Protein AF-0000000081055110 (afdb_homodimer)

Foldseek 3Di:
DFDFFDPFAWKAFLPPRDIGTPCVVLAQAWEKEWEDELPDPCVLVVLQVQLVLLPDVLQVRYAYEYEYEDDSVSQSVVCVVPVVPGNVRHGYIYGYNVSVVVCCVVVVDDDDGKMFTAHNHRTTDFIGPPVGDDPCPGPPGDDPPPPPPCPVVVVPVVVPPPVPDDCPVPDPPPPDDDPDDPDDDDDDDDDDDDDPDPPPDDDD/DFDFFDPFAWKAFLPPRDIGTPCVVLAQAWEKEWEDELPDPCVLVVLQVQLVLLPDVLQVRYAYEYEYEDDSVSQSVVCVVPVVPGNVRHGYIYGYNVSVVVCCVVVVDDDDGKMFTAHNHRTTDFIGPPVGDDPCPGPPGDDPPPPPPCPVVVVPPVVVPPVPPDDPPPDPPDPDDDPDDPDDDPDPPDPPPPPPPPPPPPDD

Organism: NCBI:txid2856

pLDDT: mean 73.41, std 31.85, range [17.36, 98.81]

InterPro domains:
  IPR000866 Alkyl hydroperoxide reductase subunit C/ Thiol specific antioxidant [PF00578] (14-125)
  IPR013766 Thioredoxin domain [PS51352] (1-157)
  IPR036249 Thioredoxin-like superfamily [SSF52833] (4-127)
  IPR050553 Thioredoxin family ResA/DsbE subfamily [PTHR42852] (22-138)

Sequence (408 aa):
MTIGSLPPFPLVCLKSADFSDTQEVVKGKNTIIDFWTTKCTRCPDALDKLDDMAQDPKYGNVQFVSICCDKLDGARDIIDRESEERWQNVNHYFMEQKHKEQAKKLLGFRQVPFYVVLDEHGDITQMGNHRAIDFDEVPGVVRPEPSVSSMEEEKENIFEQVLGFDEVDFDLDFANRCKLESNNSGFQTPTVQVERVFEIDDDFMTIGSLPPFPLVCLKSADFSDTQEVVKGKNTIIDFWTTKCTRCPDALDKLDDMAQDPKYGNVQFVSICCDKLDGARDIIDRESEERWQNVNHYFMEQKHKEQAKKLLGFRQVPFYVVLDEHGDITQMGNHRAIDFDEVPGVVRPEPSVSSMEEEKENIFEQVLGFDEVDFDLDFANRCKLESNNSGFQTPTVQVERVFEIDDDF

Solvent-accessible surface area (backbone atoms only — not comparable to full-atom values): 23706 Å² total; per-residue (Å²): 130,50,38,34,32,70,55,71,47,63,31,31,31,62,86,81,65,44,79,51,25,50,45,68,74,31,57,74,31,14,30,42,38,36,37,33,44,83,86,42,85,63,28,63,60,54,47,50,51,51,25,53,44,48,72,33,73,50,28,66,53,38,48,42,37,36,36,35,39,65,48,66,69,57,44,43,53,51,44,61,70,37,29,82,78,39,50,72,60,40,48,49,31,34,32,54,53,73,57,39,56,53,46,27,29,47,60,29,51,93,65,66,49,32,36,40,31,25,30,41,84,35,33,35,52,30,20,23,40,79,89,43,51,60,77,84,71,38,58,60,48,59,68,81,64,71,73,76,66,70,63,66,60,62,57,57,60,58,56,56,65,67,59,64,72,77,84,77,79,77,81,84,68,90,70,80,71,87,77,78,85,82,82,79,83,80,83,79,84,80,82,89,79,86,79,85,75,84,77,80,78,73,87,122,128,49,38,32,34,70,54,69,47,63,32,32,30,62,85,80,65,44,80,51,26,52,45,70,74,31,57,74,31,14,29,42,37,37,36,34,44,84,86,44,84,64,28,62,61,54,47,48,50,52,23,54,46,48,70,34,74,49,29,67,51,38,47,42,36,37,35,34,39,66,49,67,71,58,43,44,54,52,43,62,69,37,30,83,78,39,50,72,58,38,49,52,30,36,31,54,54,75,57,41,56,51,46,28,29,48,62,28,50,93,64,66,48,32,36,41,32,26,29,40,84,36,33,34,51,30,19,22,41,80,88,43,51,61,78,84,72,39,56,59,47,60,68,78,65,72,72,77,68,72,63,69,61,65,60,59,61,59,58,62,64,65,59,66,69,75,84,74,78,78,82,83,69,90,72,78,70,89,79,78,82,82,81,78,81,77,82,77,79,80,80,77,78,79,75,80,72,80,75,79,80,75,82,125

Nearest PDB structures (foldseek):
  2lrn-assembly1_A  TM=8.307E-01  e=8.559E-08  Bacteroides sp. 4_3_47FAA
  4txo-assembly2_A  TM=8.052E-01  e=7.029E-08  Bradyrhizobium diazoefficiens USDA 110
  2l5o-assembly1_A  TM=6.519E-01  e=6.583E-08  Neisseria meningitidis serogroup B
  2jzs-assembly1_A  TM=7.077E-01  e=4.416E-07  unclassified
  5xbr-assembly1_A  TM=6.729E-01  e=5.348E-06  Pyrococcus horikoshii OT3

Secondary structure (DSSP, 8-state):
---BB----EEEETTT--EEEHHHHHTTSEEEEEEE-TT-SSHHHHHHHHHHHHHSGGGTTEEEEEEE-S-HHHHHHHHHHHHTTS-TTSEEEE--HHHHHHHHHHHT-SSSSEEEEE-TTSBEEEEESTTT--GGGSTT----------TTSHHHHHHHHH-------------S----------------------------/---BB----EEEETTT--EEEHHHHHTTSEEEEEEE-TT-SSHHHHHHHHHHHHHSGGGTTEEEEEEE-S-HHHHHHHHHHHHTTS-TTSEEEE--HHHHHHHHHHHT-SSSSEEEEE-TTSBEEEEESTTT--GGGSTT----------GGGTTTSSHHHHTT----------------------------------------

Radius of gyration: 35.69 Å; Cα contacts (8 Å, |Δi|>4): 650; chains: 2; bounding box: 139×63×77 Å

Structure (mmCIF, N/CA/C/O backbone):
data_AF-0000000081055110-model_v1
#
loop_
_entity.id
_entity.type
_entity.pdbx_description
1 polymer 'Thioredoxin domain-containing protein'
#
loop_
_atom_site.group_PDB
_atom_site.id
_atom_site.type_symbol
_atom_site.label_atom_id
_atom_site.label_alt_id
_atom_site.label_comp_id
_atom_site.label_asym_id
_atom_site.label_entity_id
_atom_site.label_seq_id
_atom_site.pdbx_PDB_ins_code
_atom_site.Cartn_x
_atom_site.Cartn_y
_atom_site.Cartn_z
_atom_site.occupancy
_atom_site.B_iso_or_equiv
_atom_site.auth_seq_id
_atom_site.auth_comp_id
_atom_site.auth_asym_id
_atom_site.auth_atom_id
_atom_site.pdbx_PDB_model_num
ATOM 1 N N . MET A 1 1 ? -10.414 -3.645 8.875 1 83.19 1 MET A N 1
ATOM 2 C CA . MET A 1 1 ? -9.352 -4.516 8.375 1 83.19 1 MET A CA 1
ATOM 3 C C . MET A 1 1 ? -8.156 -3.693 7.91 1 83.19 1 MET A C 1
ATOM 5 O O . MET A 1 1 ? -8.32 -2.691 7.211 1 83.19 1 MET A O 1
ATOM 9 N N . THR A 1 2 ? -6.883 -4.012 8.477 1 93.19 2 THR A N 1
ATOM 10 C CA . THR A 1 2 ? -5.664 -3.252 8.234 1 93.19 2 THR A CA 1
ATOM 11 C C . THR A 1 2 ? -4.535 -4.172 7.773 1 93.19 2 THR A C 1
ATOM 13 O O . THR A 1 2 ? -4.637 -5.395 7.887 1 93.19 2 THR A O 1
ATOM 16 N N . ILE A 1 3 ? -3.51 -3.604 7.16 1 94.38 3 ILE A N 1
ATOM 17 C CA . ILE A 1 3 ? -2.369 -4.402 6.73 1 94.38 3 ILE A CA 1
ATOM 18 C C . ILE A 1 3 ? -1.215 -4.227 7.719 1 94.38 3 ILE A C 1
ATOM 20 O O . ILE A 1 3 ? -0.227 -4.965 7.664 1 94.38 3 ILE A O 1
ATOM 24 N N . GLY A 1 4 ? -1.163 -3.391 8.523 1 95.69 4 GLY A N 1
ATOM 25 C CA . GLY A 1 4 ? -0.101 -3.117 9.477 1 95.69 4 GLY A CA 1
ATOM 26 C C . GLY A 1 4 ? 0.236 -1.644 9.586 1 95.69 4 GLY A C 1
ATOM 27 O O . GLY A 1 4 ? -0.628 -0.787 9.391 1 95.69 4 GLY A O 1
ATOM 28 N N . SER A 1 5 ? 1.442 -1.417 10.016 1 96.94 5 SER A N 1
ATOM 29 C CA . SER A 1 5 ? 1.85 -0.046 10.305 1 96.94 5 SER A CA 1
ATOM 30 C C . SER A 1 5 ? 3.051 0.363 9.461 1 96.94 5 SER A C 1
ATOM 32 O O . SER A 1 5 ? 3.742 -0.491 8.898 1 96.94 5 SER A O 1
ATOM 34 N N . LEU A 1 6 ? 3.221 1.642 9.305 1 96.88 6 LEU A N 1
ATOM 35 C CA . LEU A 1 6 ? 4.418 2.148 8.641 1 96.88 6 LEU A CA 1
ATOM 36 C C . LEU A 1 6 ? 5.656 1.903 9.5 1 96.88 6 LEU A C 1
ATOM 38 O O . LEU A 1 6 ? 5.605 2.033 10.719 1 96.88 6 LEU A O 1
ATOM 42 N N . PRO A 1 7 ? 6.809 1.612 8.875 1 97.31 7 PRO A N 1
ATOM 43 C CA . PRO A 1 7 ? 8.062 1.67 9.625 1 97.31 7 PRO A CA 1
ATOM 44 C C . PRO A 1 7 ? 8.375 3.068 10.156 1 97.31 7 PRO A C 1
ATOM 46 O O . PRO A 1 7 ? 7.797 4.051 9.688 1 97.31 7 PRO A O 1
ATOM 49 N N . PRO A 1 8 ? 9.25 3.088 11.148 1 98.06 8 PRO A N 1
ATOM 50 C CA . PRO A 1 8 ? 9.625 4.406 11.672 1 98.06 8 PRO A CA 1
ATOM 51 C C . PRO A 1 8 ? 10.578 5.156 10.742 1 98.06 8 PRO A C 1
ATOM 53 O O . PRO A 1 8 ? 11.758 5.312 11.055 1 98.06 8 PRO A O 1
ATOM 56 N N . PHE A 1 9 ? 10.133 5.645 9.656 1 98.06 9 PHE A N 1
ATOM 57 C CA . PHE A 1 9 ? 10.93 6.469 8.75 1 98.06 9 PHE A CA 1
ATOM 58 C C . PHE A 1 9 ? 11.32 7.781 9.414 1 98.06 9 PHE A C 1
ATOM 60 O O . PHE A 1 9 ? 10.469 8.5 9.938 1 98.06 9 PHE A O 1
ATOM 67 N N . PRO A 1 10 ? 12.586 8.164 9.359 1 97.88 10 PRO A N 1
ATOM 68 C CA . PRO A 1 10 ? 13.023 9.43 9.961 1 97.88 10 PRO A CA 1
ATOM 69 C C . PRO A 1 10 ? 12.406 10.648 9.281 1 97.88 10 PRO A C 1
ATOM 71 O O . PRO A 1 10 ? 12.25 10.664 8.055 1 97.88 10 PRO A O 1
ATOM 74 N N . LEU A 1 11 ? 12.102 11.648 10.125 1 97.94 11 LEU A N 1
ATOM 75 C CA . LEU A 1 11 ? 11.492 12.891 9.664 1 97.94 11 LEU A CA 1
ATOM 76 C C . LEU A 1 11 ? 12.133 14.094 10.344 1 97.94 11 LEU A C 1
ATOM 78 O O . LEU A 1 11 ? 12.68 13.969 11.445 1 97.94 11 LEU A O 1
ATOM 82 N N . VAL A 1 12 ? 12.062 15.219 9.664 1 95.81 12 VAL A N 1
ATOM 83 C CA . VAL A 1 12 ? 12.398 16.516 10.258 1 95.81 12 VAL A CA 1
ATOM 84 C C . VAL A 1 12 ? 11.18 17.438 10.195 1 95.81 12 VAL A C 1
ATOM 86 O O . VAL A 1 12 ? 10.602 17.641 9.133 1 95.81 12 VAL A O 1
ATOM 89 N N . CYS A 1 13 ? 10.797 17.922 11.336 1 95 13 CYS A N 1
ATOM 90 C CA . CYS A 1 13 ? 9.703 18.891 11.359 1 95 13 CYS A CA 1
ATOM 91 C C . CYS A 1 13 ? 10.117 20.203 10.703 1 95 13 CYS A C 1
ATOM 93 O O . CYS A 1 13 ? 11.156 20.766 11.039 1 95 13 CYS A O 1
ATOM 95 N N . LEU A 1 14 ? 9.32 20.672 9.859 1 91.81 14 LEU A N 1
ATOM 96 C CA . LEU A 1 14 ? 9.719 21.859 9.094 1 91.81 14 LEU A CA 1
ATOM 97 C C . LEU A 1 14 ? 9.5 23.125 9.898 1 91.81 14 LEU A C 1
ATOM 99 O O . LEU A 1 14 ? 10.148 24.156 9.648 1 91.81 14 LEU A O 1
ATOM 103 N N . LYS A 1 15 ? 8.672 23.156 10.852 1 87.31 15 LYS A N 1
ATOM 104 C CA . LYS A 1 15 ? 8.414 24.328 11.68 1 87.31 15 LYS A CA 1
ATOM 105 C C . LYS A 1 15 ? 9.445 24.453 12.797 1 87.31 15 LYS A C 1
ATOM 107 O O . LYS A 1 15 ? 10.062 25.5 12.969 1 87.31 15 LYS A O 1
ATOM 112 N N . SER A 1 16 ? 9.695 23.328 13.523 1 89.12 16 SER A N 1
ATOM 113 C CA . SER A 1 16 ? 10.539 23.375 14.711 1 89.12 16 SER A CA 1
ATOM 114 C C . SER A 1 16 ? 11.945 22.859 14.406 1 89.12 16 SER A C 1
ATOM 116 O O . SER A 1 16 ? 12.867 23.047 15.211 1 89.12 16 SER A O 1
ATOM 118 N N . ALA A 1 17 ? 12.148 22.109 13.352 1 89.19 17 ALA A N 1
ATOM 119 C CA . ALA A 1 17 ? 13.422 21.531 12.953 1 89.19 17 ALA A CA 1
ATOM 120 C C . ALA A 1 17 ? 13.797 20.359 13.852 1 89.19 17 ALA A C 1
ATOM 122 O O . ALA A 1 17 ? 14.945 19.906 13.852 1 89.19 17 ALA A O 1
ATOM 123 N N . ASP A 1 18 ? 12.836 19.859 14.594 1 93.81 18 ASP A N 1
ATOM 124 C CA . ASP A 1 18 ? 13.07 18.703 15.453 1 93.81 18 ASP A CA 1
ATOM 125 C C . ASP A 1 18 ? 13.055 17.406 14.648 1 93.81 18 ASP A C 1
ATOM 127 O O . ASP A 1 18 ? 12.305 17.281 13.68 1 93.81 18 ASP A O 1
ATOM 131 N N . PHE A 1 19 ? 13.844 16.484 15.156 1 95.81 19 PHE A N 1
ATOM 132 C CA . PHE A 1 19 ? 13.852 15.164 14.562 1 95.81 19 PHE A CA 1
ATOM 133 C C . PHE A 1 19 ? 12.711 14.312 15.125 1 95.81 19 PHE A C 1
ATOM 135 O O . PHE A 1 19 ? 12.43 14.359 16.328 1 95.81 19 PHE A O 1
ATOM 142 N N . SER A 1 20 ? 12.109 13.531 14.273 1 97.56 20 SER A N 1
ATOM 143 C CA . SER A 1 20 ? 11.055 12.586 14.602 1 97.56 20 SER A CA 1
ATOM 144 C C . SER A 1 20 ? 11.008 11.438 13.602 1 97.56 20 SER A C 1
ATOM 146 O O . SER A 1 20 ? 11.969 11.203 12.867 1 97.56 20 SER A O 1
ATOM 148 N N . ASP A 1 21 ? 9.961 10.57 13.648 1 98.25 21 ASP A N 1
ATOM 149 C CA . ASP A 1 21 ? 9.727 9.539 12.648 1 98.25 21 ASP A CA 1
ATOM 150 C C . ASP A 1 21 ? 8.234 9.297 12.445 1 98.25 21 ASP A C 1
ATOM 152 O O . ASP A 1 21 ? 7.406 9.852 13.172 1 98.25 21 ASP A O 1
ATOM 156 N N . THR A 1 22 ? 7.883 8.523 11.484 1 98.38 22 THR A N 1
ATOM 157 C CA . THR A 1 22 ? 6.496 8.305 11.086 1 98.38 22 THR A CA 1
ATOM 158 C C . THR A 1 22 ? 5.699 7.676 12.227 1 98.38 22 THR A C 1
ATOM 160 O O . THR A 1 22 ? 4.52 7.973 12.398 1 98.38 22 THR A O 1
ATOM 163 N N . GLN A 1 23 ? 6.262 6.836 13 1 97.94 23 GLN A N 1
ATOM 164 C CA . GLN A 1 23 ? 5.523 6.176 14.07 1 97.94 23 GLN A CA 1
ATOM 165 C C . GLN A 1 23 ? 5.258 7.133 15.227 1 97.94 23 GLN A C 1
ATOM 167 O O . GLN A 1 23 ? 4.172 7.129 15.812 1 97.94 23 GLN A O 1
ATOM 172 N N . GLU A 1 24 ? 6.258 7.93 15.539 1 97.81 24 GLU A N 1
ATOM 173 C CA . GLU A 1 24 ? 6.09 8.922 16.594 1 97.81 24 GLU A CA 1
ATOM 174 C C . GLU A 1 24 ? 5.027 9.953 16.219 1 97.81 24 GLU A C 1
ATOM 176 O O . GLU A 1 24 ? 4.199 10.336 17.047 1 97.81 24 GLU A O 1
ATOM 181 N N . VAL A 1 25 ? 5.027 10.367 15 1 98.06 25 VAL A N 1
ATOM 182 C CA . VAL A 1 25 ? 4.16 11.438 14.516 1 98.06 25 VAL A CA 1
ATOM 183 C C . VAL A 1 25 ? 2.703 10.984 14.555 1 98.06 25 VAL A C 1
ATOM 185 O O . VAL A 1 25 ? 1.805 11.773 14.859 1 98.06 25 VAL A O 1
ATOM 188 N N . VAL A 1 26 ? 2.426 9.672 14.328 1 97.88 26 VAL A N 1
ATOM 189 C CA . VAL A 1 26 ? 1.045 9.234 14.133 1 97.88 26 VAL A CA 1
ATOM 190 C C . VAL A 1 26 ? 0.528 8.586 15.414 1 97.88 26 VAL A C 1
ATOM 192 O O . VAL A 1 26 ? -0.643 8.203 15.5 1 97.88 26 VAL A O 1
ATOM 195 N N . LYS A 1 27 ? 1.317 8.422 16.422 1 96.5 27 LYS A N 1
ATOM 196 C CA . LYS A 1 27 ? 0.98 7.68 17.625 1 96.5 27 LYS A CA 1
ATOM 197 C C . LYS A 1 27 ? -0.234 8.289 18.328 1 96.5 27 LYS A C 1
ATOM 199 O O . LYS A 1 27 ? -0.246 9.484 18.625 1 96.5 27 LYS A O 1
ATOM 204 N N . GLY A 1 28 ? -1.291 7.426 18.531 1 97.5 28 GLY A N 1
ATOM 205 C CA . GLY A 1 28 ? -2.445 7.812 19.312 1 97.5 28 GLY A CA 1
ATOM 206 C C . GLY A 1 28 ? -3.42 8.695 18.562 1 97.5 28 GLY A C 1
ATOM 207 O O . GLY A 1 28 ? -4.363 9.234 19.156 1 97.5 28 GLY A O 1
ATOM 208 N N . LYS A 1 29 ? -3.209 8.906 17.297 1 97.81 29 LYS A N 1
ATOM 209 C CA . LYS A 1 29 ? -4.035 9.844 16.547 1 97.81 29 LYS A CA 1
ATOM 210 C C . LYS A 1 29 ? -4.48 9.242 15.219 1 97.81 29 LYS A C 1
ATOM 212 O O . LYS A 1 29 ? -3.691 8.586 14.531 1 97.81 29 LYS A O 1
ATOM 217 N N . ASN A 1 30 ? -5.77 9.422 14.898 1 98.56 30 ASN A N 1
ATOM 218 C CA . ASN A 1 30 ? -6.152 9.227 13.508 1 98.56 30 ASN A CA 1
ATOM 219 C C . ASN A 1 30 ? -5.445 10.219 12.586 1 98.56 30 ASN A C 1
ATOM 221 O O . ASN A 1 30 ? -5.398 11.422 12.883 1 98.56 30 ASN A O 1
ATOM 225 N N . THR A 1 31 ? -4.891 9.688 11.531 1 98.81 31 THR A N 1
ATOM 226 C CA . THR A 1 31 ? -4.008 10.562 10.766 1 98.81 31 THR A CA 1
ATOM 227 C C . THR A 1 31 ? -4.191 10.352 9.266 1 98.81 31 THR A C 1
ATOM 229 O O . THR A 1 31 ? -4.344 9.211 8.812 1 98.81 31 THR A O 1
ATOM 232 N N . ILE A 1 32 ? -4.25 11.359 8.469 1 98.81 32 ILE A N 1
ATOM 233 C CA . ILE A 1 32 ? -4.043 11.328 7.027 1 98.81 32 ILE A CA 1
ATOM 234 C C . ILE A 1 32 ? -2.674 11.914 6.691 1 98.81 32 ILE A C 1
ATOM 236 O O . ILE A 1 32 ? -2.381 13.062 7.043 1 98.81 32 ILE A O 1
ATOM 240 N N . ILE A 1 33 ? -1.824 11.117 6.074 1 98.81 33 ILE A N 1
ATOM 241 C CA . ILE A 1 33 ? -0.527 11.57 5.582 1 98.81 33 ILE A CA 1
ATOM 242 C C . ILE A 1 33 ? -0.608 11.844 4.082 1 98.81 33 ILE A C 1
ATOM 244 O O . ILE A 1 33 ? -1.19 11.055 3.334 1 98.81 33 ILE A O 1
ATOM 248 N N . ASP A 1 34 ? -0.079 12.938 3.639 1 98.56 34 ASP A N 1
ATOM 249 C CA . ASP A 1 34 ? 0.122 13.273 2.23 1 98.56 34 ASP A CA 1
ATOM 250 C C . ASP A 1 34 ? 1.609 13.367 1.896 1 98.56 34 ASP A C 1
ATOM 252 O O . ASP A 1 34 ? 2.318 14.219 2.43 1 98.56 34 ASP A O 1
ATOM 256 N N . PHE A 1 35 ? 2.084 12.492 1.071 1 98.38 35 PHE A N 1
ATOM 257 C CA . PHE A 1 35 ? 3.43 12.602 0.518 1 98.38 35 PHE A CA 1
ATOM 258 C C . PHE A 1 35 ? 3.441 13.508 -0.703 1 98.38 35 PHE A C 1
ATOM 260 O O . PHE A 1 35 ? 2.631 13.344 -1.616 1 98.38 35 PHE A O 1
ATOM 267 N N . TRP A 1 36 ? 4.492 14.461 -0.771 1 96.5 36 TRP A N 1
ATOM 268 C CA . TRP A 1 36 ? 4.527 15.422 -1.87 1 96.5 36 TRP A CA 1
ATOM 269 C C . TRP A 1 36 ? 5.953 15.875 -2.15 1 96.5 36 TRP A C 1
ATOM 271 O O . TRP A 1 36 ? 6.883 15.516 -1.425 1 96.5 36 TRP A O 1
ATOM 281 N N . THR A 1 37 ? 6.129 16.562 -3.309 1 95.31 37 THR A N 1
ATOM 282 C CA . THR A 1 37 ? 7.426 17.109 -3.693 1 95.31 37 THR A CA 1
ATOM 283 C C . THR A 1 37 ? 7.285 18.547 -4.172 1 95.31 37 THR A C 1
ATOM 285 O O . THR A 1 37 ? 6.188 19 -4.5 1 95.31 37 THR A O 1
ATOM 288 N N . THR A 1 38 ? 8.383 19.25 -4.211 1 92.06 38 THR A N 1
ATOM 289 C CA . THR A 1 38 ? 8.359 20.656 -4.57 1 92.06 38 THR A CA 1
ATOM 290 C C . THR A 1 38 ? 8.109 20.828 -6.066 1 92.06 38 THR A C 1
ATOM 292 O O . THR A 1 38 ? 7.695 21.906 -6.508 1 92.06 38 THR A O 1
ATOM 295 N N . LYS A 1 39 ? 8.336 19.812 -6.836 1 91.5 39 LYS A N 1
ATOM 296 C CA . LYS A 1 39 ? 8.195 19.906 -8.289 1 91.5 39 LYS A CA 1
ATOM 297 C C . LYS A 1 39 ? 6.82 19.438 -8.742 1 91.5 39 LYS A C 1
ATOM 299 O O . LYS A 1 39 ? 6.52 19.438 -9.938 1 91.5 39 LYS A O 1
ATOM 304 N N . CYS A 1 40 ? 6.023 19.094 -7.793 1 93.94 40 CYS A N 1
ATOM 305 C CA . CYS A 1 40 ? 4.719 18.547 -8.141 1 93.94 40 CYS A CA 1
ATOM 306 C C . CYS A 1 40 ? 3.699 19.656 -8.359 1 93.94 40 CYS A C 1
ATOM 308 O O . CYS A 1 40 ? 3.406 20.422 -7.438 1 93.94 40 CYS A O 1
ATOM 310 N N . THR A 1 41 ? 2.969 19.703 -9.477 1 94.06 41 THR A N 1
ATOM 311 C CA . THR A 1 41 ? 2.055 20.766 -9.852 1 94.06 41 THR A CA 1
ATOM 312 C C . THR A 1 41 ? 0.692 20.578 -9.188 1 94.06 41 THR A C 1
ATOM 314 O O . THR A 1 41 ? -0.057 21.531 -9 1 94.06 41 THR A O 1
ATOM 317 N N . ARG A 1 42 ? 0.325 19.328 -8.891 1 95.56 42 ARG A N 1
ATOM 318 C CA . ARG A 1 42 ? -0.98 19.031 -8.305 1 95.56 42 ARG A CA 1
ATOM 319 C C . ARG A 1 42 ? -0.91 19.031 -6.785 1 95.56 42 ARG A C 1
ATOM 321 O O . ARG A 1 42 ? -1.939 18.984 -6.109 1 95.56 42 ARG A O 1
ATOM 328 N N . CYS A 1 43 ? 0.234 19.094 -6.211 1 96.12 43 CYS A N 1
ATOM 329 C CA . CYS A 1 43 ? 0.435 18.875 -4.781 1 96.12 43 CYS A CA 1
ATOM 330 C C . CYS A 1 43 ? -0.097 20.062 -3.979 1 96.12 43 CYS A C 1
ATOM 332 O O . CYS A 1 43 ? -0.684 19.875 -2.91 1 96.12 43 CYS A O 1
ATOM 334 N N . PRO A 1 44 ? 0.038 21.281 -4.441 1 94.44 44 PRO A N 1
ATOM 335 C CA . PRO A 1 44 ? -0.539 22.406 -3.684 1 94.44 44 PRO A CA 1
ATOM 336 C C . PRO A 1 44 ? -2.049 22.266 -3.498 1 94.44 44 PRO A C 1
ATOM 338 O O . PRO A 1 44 ? -2.57 22.562 -2.418 1 94.44 44 PRO A O 1
ATOM 341 N N . ASP A 1 45 ? -2.762 21.812 -4.531 1 96.06 45 ASP A N 1
ATOM 342 C CA . ASP A 1 45 ? -4.199 21.594 -4.406 1 96.06 45 ASP A CA 1
ATOM 343 C C . ASP A 1 45 ? -4.496 20.516 -3.369 1 96.06 45 ASP A C 1
ATOM 345 O O . ASP A 1 45 ? -5.48 20.594 -2.637 1 96.06 45 ASP A O 1
ATOM 349 N N . ALA A 1 46 ? -3.736 19.469 -3.348 1 97.38 46 ALA A N 1
ATOM 350 C CA . ALA A 1 46 ? -3.891 18.422 -2.346 1 97.38 46 ALA A CA 1
ATOM 351 C C . ALA A 1 46 ? -3.699 18.969 -0.937 1 97.38 46 ALA A C 1
ATOM 353 O O . ALA A 1 46 ? -4.465 18.641 -0.026 1 97.38 46 ALA A O 1
ATOM 354 N N . LEU A 1 47 ? -2.688 19.797 -0.747 1 96.62 47 LEU A N 1
ATOM 355 C CA . LEU A 1 47 ? -2.441 20.406 0.554 1 96.62 47 LEU A CA 1
ATOM 356 C C . LEU A 1 47 ? -3.578 21.344 0.938 1 96.62 47 LEU A C 1
ATOM 358 O O . LEU A 1 47 ? -3.959 21.422 2.107 1 96.62 47 LEU A O 1
ATOM 362 N N . ASP A 1 48 ? -4.145 22.109 -0.016 1 96.69 48 ASP A N 1
ATOM 363 C CA . ASP A 1 48 ? -5.32 22.922 0.236 1 96.69 48 ASP A CA 1
ATOM 364 C C . ASP A 1 48 ? -6.477 22.078 0.771 1 96.69 48 ASP A C 1
ATOM 366 O O . ASP A 1 48 ? -7.141 22.469 1.734 1 96.69 48 ASP A O 1
ATOM 370 N N . LYS A 1 49 ? -6.691 21 0.147 1 97.44 49 LYS A N 1
ATOM 371 C CA . LYS A 1 49 ? -7.77 20.109 0.561 1 97.44 49 LYS A CA 1
ATOM 372 C C . LYS A 1 49 ? -7.57 19.625 1.996 1 97.44 49 LYS A C 1
ATOM 374 O O . LYS A 1 49 ? -8.508 19.625 2.791 1 97.44 49 LYS A O 1
ATOM 379 N N . LEU A 1 50 ? -6.387 19.219 2.338 1 97.81 50 LEU A N 1
ATOM 380 C CA . LEU A 1 50 ? -6.102 18.781 3.701 1 97.81 50 LEU A CA 1
ATOM 381 C C . LEU A 1 50 ? -6.359 19.906 4.695 1 97.81 50 LEU A C 1
ATOM 383 O O . LEU A 1 50 ? -6.926 19.672 5.766 1 97.81 50 LEU A O 1
ATOM 387 N N . ASP A 1 51 ? -5.887 21.062 4.344 1 97.12 51 ASP A N 1
ATOM 388 C CA . ASP A 1 51 ? -6.074 22.203 5.234 1 97.12 51 ASP A CA 1
ATOM 389 C C . ASP A 1 51 ? -7.559 22.5 5.445 1 97.12 51 ASP A C 1
ATOM 391 O O . ASP A 1 51 ? -7.988 22.781 6.562 1 97.12 51 ASP A O 1
ATOM 395 N N . ASP A 1 52 ? -8.312 22.469 4.336 1 97 52 ASP A N 1
ATOM 396 C CA . ASP A 1 52 ? -9.758 22.656 4.418 1 97 52 ASP A CA 1
ATOM 397 C C . ASP A 1 52 ? -10.406 21.609 5.324 1 97 52 ASP A C 1
ATOM 399 O O . ASP A 1 52 ? -11.234 21.938 6.172 1 97 52 ASP A O 1
ATOM 403 N N . MET A 1 53 ? -10.047 20.375 5.18 1 97.56 53 MET A N 1
ATOM 404 C CA . MET A 1 53 ? -10.586 19.297 5.996 1 97.56 53 MET A CA 1
ATOM 405 C C . MET A 1 53 ? -10.227 19.484 7.465 1 97.56 53 MET A C 1
ATOM 407 O O . MET A 1 53 ? -11.039 19.219 8.352 1 97.56 53 MET A O 1
ATOM 411 N N . ALA A 1 54 ? -9.117 19.969 7.719 1 97.19 54 ALA A N 1
ATOM 412 C CA . ALA A 1 54 ? -8.648 20.172 9.086 1 97.19 54 ALA A CA 1
ATOM 413 C C . ALA A 1 54 ? -9.523 21.203 9.812 1 97.19 54 ALA A C 1
ATOM 415 O O . ALA A 1 54 ? -9.602 21.188 11.047 1 97.19 54 ALA A O 1
ATOM 416 N N . GLN A 1 55 ? -10.125 22.031 9.086 1 96.25 55 GLN A N 1
ATOM 417 C CA . GLN A 1 55 ? -10.945 23.094 9.664 1 96.25 55 GLN A CA 1
ATOM 418 C C . GLN A 1 55 ? -12.406 22.641 9.781 1 96.25 55 GLN A C 1
ATOM 420 O O . GLN A 1 55 ? -13.227 23.344 10.375 1 96.25 55 GLN A O 1
ATOM 425 N N . ASP A 1 56 ? -12.734 21.594 9.156 1 96.44 56 ASP A N 1
ATOM 426 C CA . ASP A 1 56 ? -14.086 21.047 9.219 1 96.44 56 ASP A CA 1
ATOM 427 C C . ASP A 1 56 ? -14.289 20.219 10.484 1 96.44 56 ASP A C 1
ATOM 429 O O . ASP A 1 56 ? -13.555 19.266 10.742 1 96.44 56 ASP A O 1
ATOM 433 N N . PRO A 1 57 ? -15.305 20.5 11.289 1 95.75 57 PRO A N 1
ATOM 434 C CA . PRO A 1 57 ? -15.555 19.766 12.531 1 95.75 57 PRO A CA 1
ATOM 435 C C . PRO A 1 57 ? -15.742 18.266 12.305 1 95.75 57 PRO A C 1
ATOM 437 O O . PRO A 1 57 ? -15.5 17.469 13.211 1 95.75 57 PRO A O 1
ATOM 440 N N . LYS A 1 58 ? -16.156 17.953 11.125 1 95.62 58 LYS A N 1
ATOM 441 C CA . LYS A 1 58 ? -16.328 16.547 10.75 1 95.62 58 LYS A CA 1
ATOM 442 C C . LYS A 1 58 ? -15.039 15.758 10.969 1 95.62 58 LYS A C 1
ATOM 444 O O . LYS A 1 58 ? -15.078 14.578 11.305 1 95.62 58 LYS A O 1
ATOM 449 N N . TYR A 1 59 ? -13.93 16.453 10.898 1 97.5 59 TYR A N 1
ATOM 450 C CA . TYR A 1 59 ? -12.617 15.805 10.984 1 97.5 59 TYR A CA 1
ATOM 451 C C . TYR A 1 59 ? -11.883 16.25 12.242 1 97.5 59 TYR A C 1
ATOM 453 O O . TYR A 1 59 ? -10.648 16.25 12.281 1 97.5 59 TYR A O 1
ATOM 461 N N . GLY A 1 60 ? -12.586 16.625 13.273 1 96.12 60 GLY A N 1
ATOM 462 C CA . GLY A 1 60 ? -11.992 17.188 14.484 1 96.12 60 GLY A CA 1
ATOM 463 C C . GLY A 1 60 ? -11.086 16.203 15.211 1 96.12 60 GLY A C 1
ATOM 464 O O . GLY A 1 60 ? -10.227 16.609 15.992 1 96.12 60 GLY A O 1
ATOM 465 N N . ASN A 1 61 ? -11.25 14.922 14.984 1 96.94 61 ASN A N 1
ATOM 466 C CA . ASN A 1 61 ? -10.438 13.898 15.641 1 96.94 61 ASN A CA 1
ATOM 467 C C . ASN A 1 61 ? -9.398 13.312 14.695 1 96.94 61 ASN A C 1
ATOM 469 O O . ASN A 1 61 ? -8.922 12.195 14.898 1 96.94 61 ASN A O 1
ATOM 473 N N . VAL A 1 62 ? -9.094 14.047 13.648 1 98.38 62 VAL A N 1
ATOM 474 C CA . VAL A 1 62 ? -8.125 13.602 12.648 1 98.38 62 VAL A CA 1
ATOM 475 C C . VAL A 1 62 ? -6.988 14.617 12.547 1 98.38 62 VAL A C 1
ATOM 477 O O . VAL A 1 62 ? -7.227 15.82 12.461 1 98.38 62 VAL A O 1
ATOM 480 N N . GLN A 1 63 ? -5.781 14.164 12.648 1 98.19 63 GLN A N 1
ATOM 481 C CA . GLN A 1 63 ? -4.648 15.031 12.344 1 98.19 63 GLN A CA 1
ATOM 482 C C . GLN A 1 63 ? -4.238 14.898 10.875 1 98.19 63 GLN A C 1
ATOM 484 O O . GLN A 1 63 ? -4.375 13.828 10.281 1 98.19 63 GLN A O 1
ATOM 489 N N . PHE A 1 64 ? -3.734 15.945 10.328 1 98.62 64 PHE A N 1
ATOM 490 C CA . PHE A 1 64 ? -3.277 16.016 8.945 1 98.62 64 PHE A CA 1
ATOM 491 C C . PHE A 1 64 ? -1.774 16.281 8.891 1 98.62 64 PHE A C 1
ATOM 493 O O . PHE A 1 64 ? -1.275 17.219 9.492 1 98.62 64 PHE A O 1
ATOM 500 N N . VAL A 1 65 ? -1.063 15.398 8.188 1 98.62 65 VAL A N 1
ATOM 501 C CA . VAL A 1 65 ? 0.393 15.438 8.109 1 98.62 65 VAL A CA 1
ATOM 502 C C . VAL A 1 65 ? 0.833 15.516 6.652 1 98.62 65 VAL A C 1
ATOM 504 O O . VAL A 1 65 ? 0.322 14.781 5.801 1 98.62 65 VAL A O 1
ATOM 507 N N . SER A 1 66 ? 1.67 16.422 6.328 1 97.56 66 SER A N 1
ATOM 508 C CA . SER A 1 66 ? 2.301 16.531 5.02 1 97.56 66 SER A CA 1
ATOM 509 C C . SER A 1 66 ? 3.783 16.188 5.086 1 97.56 66 SER A C 1
ATOM 511 O O . SER A 1 66 ? 4.488 16.609 6 1 97.56 66 SER A O 1
ATOM 513 N N . ILE A 1 67 ? 4.254 15.32 4.215 1 97.81 67 ILE A N 1
ATOM 514 C CA . ILE A 1 67 ? 5.652 14.914 4.164 1 97.81 67 ILE A CA 1
ATOM 515 C C . ILE A 1 67 ? 6.234 15.25 2.791 1 97.81 67 ILE A C 1
ATOM 517 O O . ILE A 1 67 ? 5.887 14.617 1.792 1 97.81 67 ILE A O 1
ATOM 521 N N . CYS A 1 68 ? 7.145 16.25 2.709 1 96.81 68 CYS A N 1
ATOM 522 C CA . CYS A 1 68 ? 7.879 16.562 1.492 1 96.81 68 CYS A CA 1
ATOM 523 C C . CYS A 1 68 ? 9.07 15.633 1.307 1 96.81 68 CYS A C 1
ATOM 525 O O . CYS A 1 68 ? 9.867 15.445 2.227 1 96.81 68 CYS A O 1
ATOM 527 N N . CYS A 1 69 ? 9.25 15.031 0.129 1 95.31 69 CYS A N 1
ATOM 528 C CA . CYS A 1 69 ? 10.227 13.953 -0.039 1 95.31 69 CYS A CA 1
ATOM 529 C C . CYS A 1 69 ? 11.266 14.32 -1.095 1 95.31 69 CYS A C 1
ATOM 531 O O . CYS A 1 69 ? 11.82 13.445 -1.756 1 95.31 69 CYS A O 1
ATOM 533 N N . ASP A 1 70 ? 11.641 15.461 -1.475 1 86.31 70 ASP A N 1
ATOM 534 C CA . ASP A 1 70 ? 12.664 15.719 -2.48 1 86.31 70 ASP A CA 1
ATOM 535 C C . ASP A 1 70 ? 13.75 16.641 -1.937 1 86.31 70 ASP A C 1
ATOM 537 O O . ASP A 1 70 ? 14.93 16.266 -1.912 1 86.31 70 ASP A O 1
ATOM 541 N N . LYS A 1 71 ? 13.508 17.875 -1.646 1 82.81 71 LYS A N 1
ATOM 542 C CA . LYS A 1 71 ? 14.547 18.781 -1.165 1 82.81 71 LYS A CA 1
ATOM 543 C C . LYS A 1 71 ? 14.102 19.5 0.11 1 82.81 71 LYS A C 1
ATOM 545 O O . LYS A 1 71 ? 13.055 20.141 0.135 1 82.81 71 LYS A O 1
ATOM 550 N N . LEU A 1 72 ? 14.977 19.453 1.087 1 81.12 72 LEU A N 1
ATOM 551 C CA . LEU A 1 72 ? 14.672 20.078 2.367 1 81.12 72 LEU A CA 1
ATOM 552 C C . LEU A 1 72 ? 14.516 21.594 2.213 1 81.12 72 LEU A C 1
ATOM 554 O O . LEU A 1 72 ? 13.523 22.156 2.674 1 81.12 72 LEU A O 1
ATOM 558 N N . ASP A 1 73 ? 15.5 22.172 1.559 1 77.94 73 ASP A N 1
ATOM 559 C CA . ASP A 1 73 ? 15.492 23.625 1.443 1 77.94 73 ASP A CA 1
ATOM 560 C C . ASP A 1 73 ? 14.305 24.109 0.624 1 77.94 73 ASP A C 1
ATOM 562 O O . ASP A 1 73 ? 13.68 25.125 0.959 1 77.94 73 ASP A O 1
ATOM 566 N N . GLY A 1 74 ? 13.992 23.406 -0.402 1 79.25 74 GLY A N 1
ATOM 567 C CA . GLY A 1 74 ? 12.836 23.75 -1.209 1 79.25 74 GLY A CA 1
ATOM 568 C C . GLY A 1 74 ? 11.523 23.609 -0.462 1 79.25 74 GLY A C 1
ATOM 569 O O . GLY A 1 74 ? 10.641 24.469 -0.567 1 79.25 74 GLY A O 1
ATOM 570 N N . ALA A 1 75 ? 11.461 22.578 0.292 1 79.94 75 ALA A N 1
ATOM 571 C CA . ALA A 1 75 ? 10.258 22.344 1.091 1 79.94 75 ALA A CA 1
ATOM 572 C C . ALA A 1 75 ? 10.047 23.453 2.113 1 79.94 75 ALA A C 1
ATOM 574 O O . ALA A 1 75 ? 8.938 23.969 2.25 1 79.94 75 ALA A O 1
ATOM 575 N N . ARG A 1 76 ? 11.047 23.812 2.793 1 77.88 76 ARG A N 1
ATOM 576 C CA . ARG A 1 76 ? 10.969 24.859 3.807 1 77.88 76 ARG A CA 1
ATOM 577 C C . ARG A 1 76 ? 10.562 26.188 3.189 1 77.88 76 ARG A C 1
ATOM 579 O O . ARG A 1 76 ? 9.719 26.906 3.738 1 77.88 76 ARG A O 1
ATOM 586 N N . ASP A 1 77 ? 11.18 26.516 2.092 1 79 77 ASP A N 1
ATOM 587 C CA . ASP A 1 77 ? 10.875 27.766 1.421 1 79 77 ASP A CA 1
ATOM 588 C C . ASP A 1 77 ? 9.398 27.844 1.038 1 79 77 ASP A C 1
ATOM 590 O O . ASP A 1 77 ? 8.75 28.875 1.253 1 79 77 ASP A O 1
ATOM 594 N N . ILE A 1 78 ? 8.922 26.781 0.555 1 74.5 78 ILE A N 1
ATOM 595 C CA . ILE A 1 78 ? 7.531 26.734 0.115 1 74.5 78 ILE A CA 1
ATOM 596 C C . ILE A 1 78 ? 6.605 26.844 1.324 1 74.5 78 ILE A C 1
ATOM 598 O O . ILE A 1 78 ? 5.66 27.625 1.325 1 74.5 78 ILE A O 1
ATOM 602 N N . ILE A 1 79 ? 6.895 26.141 2.338 1 78.25 79 ILE A N 1
ATOM 603 C CA . ILE A 1 79 ? 6.031 26.094 3.512 1 78.25 79 ILE A CA 1
ATOM 604 C C . ILE A 1 79 ? 6.129 27.422 4.27 1 78.25 79 ILE A C 1
ATOM 606 O O . ILE A 1 79 ? 5.121 27.953 4.742 1 78.25 79 ILE A O 1
ATOM 610 N N . ASP A 1 80 ? 7.273 27.984 4.445 1 74.25 80 ASP A N 1
ATOM 611 C CA . ASP A 1 80 ? 7.445 29.266 5.129 1 74.25 80 ASP A CA 1
ATOM 612 C C . ASP A 1 80 ? 6.723 30.375 4.391 1 74.25 80 ASP A C 1
ATOM 614 O O . ASP A 1 80 ? 6.113 31.25 5.016 1 74.25 80 ASP A O 1
ATOM 618 N N . ARG A 1 81 ? 6.84 30.312 3.107 1 72.56 81 ARG A N 1
ATOM 619 C CA . ARG A 1 81 ? 6.215 31.359 2.303 1 72.56 81 ARG A CA 1
ATOM 620 C C . ARG A 1 81 ? 4.695 31.234 2.328 1 72.56 81 ARG A C 1
ATOM 622 O O . ARG A 1 81 ? 3.984 32.25 2.381 1 72.56 81 ARG A O 1
ATOM 629 N N . GLU A 1 82 ? 4.32 30.016 2.301 1 69.25 82 GLU A N 1
ATOM 630 C CA . GLU A 1 82 ? 2.891 29.812 2.092 1 69.25 82 GLU A CA 1
ATOM 631 C C . GLU A 1 82 ? 2.168 29.578 3.414 1 69.25 82 GLU A C 1
ATOM 633 O O . GLU A 1 82 ? 0.962 29.812 3.52 1 69.25 82 GLU A O 1
ATOM 638 N N . SER A 1 83 ? 2.912 28.938 4.328 1 61.66 83 SER A N 1
ATOM 639 C CA . SER A 1 83 ? 2.246 28.422 5.52 1 61.66 83 SER A CA 1
ATOM 640 C C . SER A 1 83 ? 1.737 29.547 6.406 1 61.66 83 SER A C 1
ATOM 642 O O . SER A 1 83 ? 0.834 29.359 7.223 1 61.66 83 SER A O 1
ATOM 644 N N . GLU A 1 84 ? 2.432 30.719 6.316 1 62.5 84 GLU A N 1
ATOM 645 C CA . GLU A 1 84 ? 1.901 31.828 7.117 1 62.5 84 GLU A CA 1
ATOM 646 C C . GLU A 1 84 ? 0.453 32.125 6.742 1 62.5 84 GLU A C 1
ATOM 648 O O . GLU A 1 84 ? -0.335 32.562 7.59 1 62.5 84 GLU A O 1
ATOM 653 N N . GLU A 1 85 ? 0.102 31.703 5.594 1 69.75 85 GLU A N 1
ATOM 654 C CA . GLU A 1 85 ? -1.249 32.031 5.152 1 69.75 85 GLU A CA 1
ATOM 655 C C . GLU A 1 85 ? -2.004 30.781 4.699 1 69.75 85 GLU A C 1
ATOM 657 O O . GLU A 1 85 ? -3.223 30.703 4.863 1 69.75 85 GLU A O 1
ATOM 662 N N . ARG A 1 86 ? -1.271 29.922 4.262 1 85.94 86 ARG A N 1
ATOM 663 C CA . ARG A 1 86 ? -1.876 28.719 3.701 1 85.94 86 ARG A CA 1
ATOM 664 C C . ARG A 1 86 ? -1.428 27.469 4.461 1 85.94 86 ARG A C 1
ATOM 666 O O . ARG A 1 86 ? -0.31 27.422 4.98 1 85.94 86 ARG A O 1
ATOM 673 N N . TRP A 1 87 ? -2.174 26.5 4.766 1 93.19 87 TRP A N 1
ATOM 674 C CA . TRP A 1 87 ? -1.886 25.156 5.25 1 93.19 87 TRP A CA 1
ATOM 675 C C . TRP A 1 87 ? -1.472 25.188 6.719 1 93.19 87 TRP A C 1
ATOM 677 O O . TRP A 1 87 ? -0.586 24.422 7.133 1 93.19 87 TRP A O 1
ATOM 687 N N . GLN A 1 88 ? -2.004 26.109 7.512 1 92.19 88 GLN A N 1
ATOM 688 C CA . GLN A 1 88 ? -1.639 26.312 8.914 1 92.19 88 GLN A CA 1
ATOM 689 C C . GLN A 1 88 ? -2.166 25.172 9.781 1 92.19 88 GLN A C 1
ATOM 691 O O . GLN A 1 88 ? -1.713 24.984 10.914 1 92.19 88 GLN A O 1
ATOM 696 N N . ASN A 1 89 ? -3.139 24.422 9.242 1 94.88 89 ASN A N 1
ATOM 697 C CA . ASN A 1 89 ? -3.771 23.391 10.047 1 94.88 89 ASN A CA 1
ATOM 698 C C . ASN A 1 89 ? -3.236 22 9.688 1 94.88 89 ASN A C 1
ATOM 700 O O . ASN A 1 89 ? -3.811 20.984 10.086 1 94.88 89 ASN A O 1
ATOM 704 N N . VAL A 1 90 ? -2.148 21.984 8.977 1 96.75 90 VAL A N 1
ATOM 705 C CA . VAL A 1 90 ? -1.447 20.766 8.594 1 96.75 90 VAL A CA 1
ATOM 706 C C . VAL A 1 90 ? -0.066 20.734 9.242 1 96.75 90 VAL A C 1
ATOM 708 O O . VAL A 1 90 ? 0.623 21.75 9.297 1 96.75 90 VAL A O 1
ATOM 711 N N . ASN A 1 91 ? 0.35 19.578 9.781 1 96.44 91 ASN A N 1
ATOM 712 C CA . ASN A 1 91 ? 1.702 19.422 10.305 1 96.44 91 ASN A CA 1
ATOM 713 C C . ASN A 1 91 ? 2.684 19.031 9.195 1 96.44 91 ASN A C 1
ATOM 715 O O . ASN A 1 91 ? 2.529 17.984 8.562 1 96.44 91 ASN A O 1
ATOM 719 N N . HIS A 1 92 ? 3.76 19.797 9.008 1 96 92 HIS A N 1
ATOM 720 C CA . HIS A 1 92 ? 4.641 19.656 7.855 1 96 92 HIS A CA 1
ATOM 721 C C . HIS A 1 92 ? 5.977 19.047 8.258 1 96 92 HIS A C 1
ATOM 723 O O . HIS A 1 92 ? 6.641 19.531 9.172 1 96 92 HIS A O 1
ATOM 729 N N . TYR A 1 93 ? 6.391 18 7.508 1 96.62 93 TYR A N 1
ATOM 730 C CA . TYR A 1 93 ? 7.652 17.312 7.742 1 96.62 93 TYR A CA 1
ATOM 731 C C . TYR A 1 93 ? 8.43 17.141 6.441 1 96.62 93 TYR A C 1
ATOM 733 O O . TYR A 1 93 ? 7.867 17.281 5.355 1 96.62 93 TYR A O 1
ATOM 741 N N . PHE A 1 94 ? 9.789 16.844 6.602 1 96.88 94 PHE A N 1
ATOM 742 C CA . PHE A 1 94 ? 10.695 16.484 5.516 1 96.88 94 PHE A CA 1
ATOM 743 C C . PHE A 1 94 ? 11.219 15.062 5.699 1 96.88 94 PHE A C 1
ATOM 745 O O . PHE A 1 94 ? 11.508 14.641 6.824 1 96.88 94 PHE A O 1
ATOM 752 N N . MET A 1 95 ? 11.234 14.383 4.559 1 97.69 95 MET A N 1
ATOM 753 C CA . MET A 1 95 ? 11.844 13.055 4.504 1 97.69 95 MET A CA 1
ATOM 754 C C . MET A 1 95 ? 12.984 13.016 3.494 1 97.69 95 MET A C 1
ATOM 756 O O . MET A 1 95 ? 12.82 13.453 2.354 1 97.69 95 MET A O 1
ATOM 760 N N . GLU A 1 96 ? 14.102 12.406 3.877 1 96.19 96 GLU A N 1
ATOM 761 C CA . GLU A 1 96 ? 15.258 12.273 2.996 1 96.19 96 GLU A CA 1
ATOM 762 C C . GLU A 1 96 ? 14.969 11.336 1.832 1 96.19 96 GLU A C 1
ATOM 764 O O . GLU A 1 96 ? 14.164 10.414 1.961 1 96.19 96 GLU A O 1
ATOM 769 N N . GLN A 1 97 ? 15.719 11.516 0.8 1 94.69 97 GLN A N 1
ATOM 770 C CA . GLN A 1 97 ? 15.531 10.789 -0.451 1 94.69 97 GLN A CA 1
ATOM 771 C C . GLN A 1 97 ? 15.656 9.281 -0.237 1 94.69 97 GLN A C 1
ATOM 773 O O . GLN A 1 97 ? 14.891 8.508 -0.802 1 94.69 97 GLN A O 1
ATOM 778 N N . LYS A 1 98 ? 16.656 8.898 0.514 1 95 98 LYS A N 1
ATOM 779 C CA . LYS A 1 98 ? 16.875 7.473 0.735 1 95 98 LYS A CA 1
ATOM 780 C C . LYS A 1 98 ? 15.656 6.82 1.367 1 95 98 LYS A C 1
ATOM 782 O O . LYS A 1 98 ? 15.289 5.695 1.014 1 95 98 LYS A O 1
ATOM 787 N N . HIS A 1 99 ? 15 7.449 2.281 1 96.69 99 HIS A N 1
ATOM 788 C CA . HIS A 1 99 ? 13.82 6.914 2.951 1 96.69 99 HIS A CA 1
ATOM 789 C C . HIS A 1 99 ? 12.594 7.008 2.053 1 96.69 99 HIS A C 1
ATOM 791 O O . HIS A 1 99 ? 11.711 6.145 2.111 1 96.69 99 HIS A O 1
ATOM 797 N N . LYS A 1 100 ? 12.531 8.055 1.194 1 96.44 100 LYS A N 1
ATOM 798 C CA . LYS A 1 100 ? 11.492 8.141 0.17 1 96.44 100 LYS A CA 1
ATOM 799 C C . LYS A 1 100 ? 11.5 6.902 -0.723 1 96.44 100 LYS A C 1
ATOM 801 O O . LYS A 1 100 ? 10.453 6.332 -1.017 1 96.44 100 LYS A O 1
ATOM 806 N N . GLU A 1 101 ? 12.68 6.535 -1.186 1 95.38 101 GLU A N 1
ATOM 807 C CA . GLU A 1 101 ? 12.797 5.383 -2.07 1 95.38 101 GLU A CA 1
ATOM 808 C C . GLU A 1 101 ? 12.305 4.109 -1.384 1 95.38 101 GLU A C 1
ATOM 810 O O . GLU A 1 101 ? 11.656 3.268 -2.01 1 95.38 101 GLU A O 1
ATOM 815 N N . GLN A 1 102 ? 12.609 3.971 -0.107 1 95.44 102 GLN A N 1
ATOM 816 C CA . GLN A 1 102 ? 12.125 2.83 0.664 1 95.44 102 GLN A CA 1
ATOM 817 C C . GLN A 1 102 ? 10.602 2.855 0.792 1 95.44 102 GLN A C 1
ATOM 819 O O . GLN A 1 102 ? 9.945 1.824 0.645 1 95.44 102 GLN A O 1
ATOM 824 N N . ALA A 1 103 ? 10.055 3.977 1.03 1 96.88 103 ALA A N 1
ATOM 825 C CA . ALA A 1 103 ? 8.609 4.125 1.155 1 96.88 103 ALA A CA 1
ATOM 826 C C . ALA A 1 103 ? 7.91 3.803 -0.163 1 96.88 103 ALA A C 1
ATOM 828 O O . ALA A 1 103 ? 6.879 3.131 -0.178 1 96.88 103 ALA A O 1
ATOM 829 N N . LYS A 1 104 ? 8.43 4.336 -1.264 1 96.38 104 LYS A N 1
ATOM 830 C CA . LYS A 1 104 ? 7.875 4.07 -2.586 1 96.38 104 LYS A CA 1
ATOM 831 C C . LYS A 1 104 ? 7.785 2.57 -2.852 1 96.38 104 LYS A C 1
ATOM 833 O O . LYS A 1 104 ? 6.766 2.082 -3.34 1 96.38 104 LYS A O 1
ATOM 838 N N . LYS A 1 105 ? 8.883 1.931 -2.523 1 95.31 105 LYS A N 1
ATOM 839 C CA . LYS A 1 105 ? 8.93 0.487 -2.736 1 95.31 105 LYS A CA 1
ATOM 840 C C . LYS A 1 105 ? 7.895 -0.233 -1.879 1 95.31 105 LYS A C 1
ATOM 842 O O . LYS A 1 105 ? 7.188 -1.116 -2.365 1 95.31 105 LYS A O 1
ATOM 847 N N . LEU A 1 106 ? 7.77 0.16 -0.703 1 96.88 106 LEU A N 1
ATOM 848 C CA . LEU A 1 106 ? 6.914 -0.512 0.267 1 96.88 106 LEU A CA 1
ATOM 849 C C . LEU A 1 106 ? 5.445 -0.197 0.004 1 96.88 106 LEU A C 1
ATOM 851 O O . LEU A 1 106 ? 4.586 -1.073 0.127 1 96.88 106 LEU A O 1
ATOM 855 N N . LEU A 1 107 ? 5.137 0.995 -0.368 1 97.06 107 LEU A N 1
ATOM 856 C CA . LEU A 1 107 ? 3.754 1.448 -0.466 1 97.06 107 LEU A CA 1
ATOM 857 C C . LEU A 1 107 ? 3.271 1.416 -1.912 1 97.06 107 LEU A C 1
ATOM 859 O O . LEU A 1 107 ? 2.084 1.606 -2.18 1 97.06 107 LEU A O 1
ATOM 863 N N . GLY A 1 108 ? 4.172 1.342 -2.76 1 94.19 108 GLY A N 1
ATOM 864 C CA . GLY A 1 108 ? 3.828 1.062 -4.145 1 94.19 108 GLY A CA 1
ATOM 865 C C . GLY A 1 108 ? 3.471 2.307 -4.934 1 94.19 108 GLY A C 1
ATOM 866 O O . GLY A 1 108 ? 2.641 2.254 -5.844 1 94.19 108 GLY A O 1
ATOM 867 N N . PHE A 1 109 ? 4.012 3.438 -4.602 1 93.06 109 PHE A N 1
ATOM 868 C CA . PHE A 1 109 ? 3.666 4.629 -5.367 1 93.06 109 PHE A CA 1
ATOM 869 C C . PHE A 1 109 ? 4.883 5.156 -6.121 1 93.06 109 PHE A C 1
ATOM 871 O O . PHE A 1 109 ? 6.02 4.969 -5.684 1 93.06 109 PHE A O 1
ATOM 878 N N . ARG A 1 110 ? 4.582 5.785 -7.328 1 91.62 110 ARG A N 1
ATOM 879 C CA . ARG A 1 110 ? 5.613 6.414 -8.148 1 91.62 110 ARG A CA 1
ATOM 880 C C . ARG A 1 110 ? 5.297 7.883 -8.398 1 91.62 110 ARG A C 1
ATOM 882 O O . ARG A 1 110 ? 6.078 8.594 -9.031 1 91.62 110 ARG A O 1
ATOM 889 N N . GLN A 1 111 ? 4.152 8.281 -7.898 1 93.88 111 GLN A N 1
ATOM 890 C CA . GLN A 1 111 ? 3.703 9.656 -8.094 1 93.88 111 GLN A CA 1
ATOM 891 C C . GLN A 1 111 ? 3.137 10.242 -6.805 1 93.88 111 GLN A C 1
ATOM 893 O O . GLN A 1 111 ? 2.742 9.5 -5.902 1 93.88 111 GLN A O 1
ATOM 898 N N . VAL A 1 112 ? 3.109 11.531 -6.82 1 96 112 VAL A N 1
ATOM 899 C CA . VAL A 1 112 ? 2.531 12.273 -5.707 1 96 112 VAL A CA 1
ATOM 900 C C . VAL A 1 112 ? 1.49 13.258 -6.23 1 96 112 VAL A C 1
ATOM 902 O O . VAL A 1 112 ? 1.524 13.648 -7.402 1 96 112 VAL A O 1
ATOM 905 N N . PRO A 1 113 ? 0.591 13.633 -5.441 1 98 113 PRO A N 1
ATOM 906 C CA . PRO A 1 113 ? 0.378 13.328 -4.023 1 98 113 PRO A CA 1
ATOM 907 C C . PRO A 1 113 ? -0.015 11.867 -3.787 1 98 113 PRO A C 1
ATOM 909 O O . PRO A 1 113 ? -0.685 11.266 -4.625 1 98 113 PRO A O 1
ATOM 912 N N . PHE A 1 114 ? 0.373 11.242 -2.744 1 98.25 114 PHE A N 1
ATOM 913 C CA . PHE A 1 114 ? 0.009 9.906 -2.291 1 98.25 114 PHE A CA 1
ATOM 914 C C . PHE A 1 114 ? -0.413 9.922 -0.826 1 98.25 114 PHE A C 1
ATOM 916 O O . PHE A 1 114 ? 0.313 10.438 0.027 1 98.25 114 PHE A O 1
ATOM 923 N N . TYR A 1 115 ? -1.586 9.359 -0.533 1 98.69 115 TYR A N 1
ATOM 924 C CA . TYR A 1 115 ? -2.162 9.43 0.805 1 98.69 115 TYR A CA 1
ATOM 925 C C . TYR A 1 115 ? -2.021 8.102 1.532 1 98.69 115 TYR A C 1
ATOM 927 O O . TYR A 1 115 ? -2.152 7.035 0.922 1 98.69 115 TYR A O 1
ATOM 935 N N . VAL A 1 116 ? -1.781 8.18 2.773 1 98.69 116 VAL A N 1
ATOM 936 C CA . VAL A 1 116 ? -1.881 7.059 3.697 1 98.69 116 VAL A CA 1
ATOM 937 C C . VAL A 1 116 ? -2.783 7.434 4.871 1 98.69 116 VAL A C 1
ATOM 939 O O . VAL A 1 116 ? -2.561 8.445 5.535 1 98.69 116 VAL A O 1
ATOM 942 N N . VAL A 1 117 ? -3.812 6.656 5.133 1 98.75 117 VAL A N 1
ATOM 943 C CA . VAL A 1 117 ? -4.75 6.879 6.227 1 98.75 117 VAL A CA 1
ATOM 944 C C . VAL A 1 117 ? -4.5 5.863 7.34 1 98.75 117 VAL A C 1
ATOM 946 O O . VAL A 1 117 ? -4.461 4.656 7.09 1 98.75 117 VAL A O 1
ATOM 949 N N . LEU A 1 118 ? -4.301 6.387 8.547 1 98.62 118 LEU A N 1
ATOM 950 C CA . LEU A 1 118 ? -3.98 5.543 9.695 1 98.62 118 LEU A CA 1
ATOM 951 C C . LEU A 1 118 ? -4.973 5.77 10.828 1 98.62 118 LEU A C 1
ATOM 953 O O . LEU A 1 118 ? -5.445 6.891 11.031 1 98.62 118 LEU A O 1
ATOM 957 N N . ASP A 1 119 ? -5.199 4.723 11.617 1 98.12 119 ASP A N 1
ATOM 958 C CA . ASP A 1 119 ? -6.027 4.879 12.812 1 98.12 119 ASP A CA 1
ATOM 959 C C . ASP A 1 119 ? -5.172 5.227 14.031 1 98.12 119 ASP A C 1
ATOM 961 O O . ASP A 1 119 ? -3.963 5.426 13.906 1 98.12 119 ASP A O 1
ATOM 965 N N . GLU A 1 120 ? -5.805 5.398 15.195 1 97.38 120 GLU A N 1
ATOM 966 C CA . GLU A 1 120 ? -5.141 5.867 16.406 1 97.38 120 GLU A CA 1
ATOM 967 C C . GLU A 1 120 ? -4.102 4.859 16.891 1 97.38 120 GLU A C 1
ATOM 969 O O . GLU A 1 120 ? -3.252 5.184 17.719 1 97.38 120 GLU A O 1
ATOM 974 N N . HIS A 1 121 ? -4.129 3.648 16.344 1 96.81 121 HIS A N 1
ATOM 975 C CA . HIS A 1 121 ? -3.16 2.623 16.719 1 96.81 121 HIS A CA 1
ATOM 976 C C . HIS A 1 121 ? -1.964 2.629 15.773 1 96.81 121 HIS A C 1
ATOM 978 O O . HIS A 1 121 ? -1.001 1.887 15.977 1 96.81 121 HIS A O 1
ATOM 984 N N . GLY A 1 122 ? -2.02 3.395 14.719 1 97.5 122 GLY A N 1
ATOM 985 C CA . GLY A 1 122 ? -0.943 3.471 13.742 1 97.5 122 GLY A CA 1
ATOM 986 C C . GLY A 1 122 ? -1.088 2.469 12.617 1 97.5 122 GLY A C 1
ATOM 987 O O . GLY A 1 122 ? -0.144 2.24 11.859 1 97.5 122 GLY A O 1
ATOM 988 N N . ASP A 1 123 ? -2.287 1.835 12.523 1 97.44 123 ASP A N 1
ATOM 989 C CA . ASP A 1 123 ? -2.523 0.85 11.477 1 97.44 123 ASP A CA 1
ATOM 990 C C . ASP A 1 123 ? -3.068 1.515 10.211 1 97.44 123 ASP A C 1
ATOM 992 O O . ASP A 1 123 ? -3.922 2.402 10.289 1 97.44 123 ASP A O 1
ATOM 996 N N . ILE A 1 124 ? -2.617 1.028 9.055 1 98.44 124 ILE A N 1
ATOM 997 C CA . ILE A 1 124 ? -3.043 1.586 7.777 1 98.44 124 ILE A CA 1
ATOM 998 C C . ILE A 1 124 ? -4.434 1.064 7.426 1 98.44 124 ILE A C 1
ATOM 1000 O O . ILE A 1 124 ? -4.668 -0.146 7.418 1 98.44 124 ILE A O 1
ATOM 1004 N N . THR A 1 125 ? -5.324 2.008 7.09 1 98.06 125 THR A N 1
ATOM 1005 C CA . THR A 1 125 ? -6.691 1.629 6.754 1 98.06 125 THR A CA 1
ATOM 1006 C C . THR A 1 125 ? -6.973 1.879 5.273 1 98.06 125 THR A C 1
ATOM 1008 O O . THR A 1 125 ? -7.867 1.259 4.695 1 98.06 125 THR A O 1
ATOM 1011 N N . GLN A 1 126 ? -6.348 2.857 4.684 1 98.06 126 GLN A N 1
ATOM 1012 C CA . GLN A 1 126 ? -6.402 3.209 3.268 1 98.06 126 GLN A CA 1
ATOM 1013 C C . GLN A 1 126 ? -5.066 3.77 2.789 1 98.06 126 GLN A C 1
ATOM 1015 O O . GLN A 1 126 ? -4.332 4.387 3.564 1 98.06 126 GLN A O 1
ATOM 1020 N N . MET A 1 127 ? -4.863 3.557 1.521 1 98.25 127 MET A N 1
ATOM 1021 C CA . MET A 1 127 ? -3.771 4.312 0.918 1 98.25 127 MET A CA 1
ATOM 1022 C C . MET A 1 127 ? -3.971 4.453 -0.587 1 98.25 127 MET A C 1
ATOM 1024 O O . MET A 1 127 ? -4.75 3.707 -1.186 1 98.25 127 MET A O 1
ATOM 1028 N N . GLY A 1 128 ? -3.348 5.441 -1.159 1 97.44 128 GLY A N 1
ATOM 1029 C CA . GLY A 1 128 ? -3.41 5.629 -2.6 1 97.44 128 GLY A CA 1
ATOM 1030 C C . GLY A 1 128 ? -3.498 7.09 -3.006 1 97.44 128 GLY A C 1
ATOM 1031 O O . GLY A 1 128 ? -3.236 7.98 -2.197 1 97.44 128 GLY A O 1
ATOM 1032 N N . ASN A 1 129 ? -3.744 7.297 -4.312 1 96.38 129 ASN A N 1
ATOM 1033 C CA . ASN A 1 129 ? -4.012 8.656 -4.777 1 96.38 129 ASN A CA 1
ATOM 1034 C C . ASN A 1 129 ? -5.398 9.133 -4.355 1 96.38 129 ASN A C 1
ATOM 1036 O O . ASN A 1 129 ? -6.102 8.43 -3.623 1 96.38 129 ASN A O 1
ATOM 1040 N N . HIS A 1 130 ? -5.77 10.344 -4.82 1 95.38 130 HIS A N 1
ATOM 1041 C CA . HIS A 1 130 ? -7.004 10.969 -4.359 1 95.38 130 HIS A CA 1
ATOM 1042 C C . HIS A 1 130 ? -8.219 10.141 -4.758 1 95.38 130 HIS A C 1
ATOM 1044 O O . HIS A 1 130 ? -9.242 10.156 -4.07 1 95.38 130 HIS A O 1
ATOM 1050 N N . ARG A 1 131 ? -8.148 9.406 -5.816 1 93.25 131 ARG A N 1
ATOM 1051 C CA . ARG A 1 131 ? -9.281 8.617 -6.285 1 93.25 131 ARG A CA 1
ATOM 1052 C C . ARG A 1 131 ? -9.43 7.336 -5.465 1 93.25 131 ARG A C 1
ATOM 1054 O O . ARG A 1 131 ? -10.5 6.723 -5.449 1 93.25 131 ARG A O 1
ATOM 1061 N N . ALA A 1 132 ? -8.391 6.969 -4.777 1 94.94 132 ALA A N 1
ATOM 1062 C CA . ALA A 1 132 ? -8.383 5.707 -4.047 1 94.94 132 ALA A CA 1
ATOM 1063 C C . ALA A 1 132 ? -8.867 5.898 -2.613 1 94.94 132 ALA A C 1
ATOM 1065 O O . ALA A 1 132 ? -9.172 4.93 -1.917 1 94.94 132 ALA A O 1
ATOM 1066 N N . ILE A 1 133 ? -8.922 7.121 -2.188 1 97.19 133 ILE A N 1
ATOM 1067 C CA . ILE A 1 133 ? -9.219 7.387 -0.785 1 97.19 133 ILE A CA 1
ATOM 1068 C C . ILE A 1 133 ? -10.695 7.758 -0.634 1 97.19 133 ILE A C 1
ATOM 1070 O O . ILE A 1 133 ? -11.203 8.602 -1.376 1 97.19 133 ILE A O 1
ATOM 1074 N N . ASP A 1 134 ? -11.344 7.074 0.271 1 96.25 134 ASP A N 1
ATOM 1075 C CA . ASP A 1 134 ? -12.648 7.516 0.745 1 96.25 134 ASP A CA 1
ATOM 1076 C C . ASP A 1 134 ? -12.523 8.32 2.035 1 96.25 134 ASP A C 1
ATOM 1078 O O . ASP A 1 134 ? -12.453 7.746 3.125 1 96.25 134 ASP A O 1
ATOM 1082 N N . PHE A 1 135 ? -12.57 9.586 1.955 1 96.06 135 PHE A N 1
ATOM 1083 C CA . PHE A 1 135 ? -12.297 10.484 3.072 1 96.06 135 PHE A CA 1
ATOM 1084 C C . PHE A 1 135 ? -13.422 10.43 4.098 1 96.06 135 PHE A C 1
ATOM 1086 O O . PHE A 1 135 ? -13.242 10.82 5.25 1 96.06 135 PHE A O 1
ATOM 1093 N N . ASP A 1 136 ? -14.586 9.945 3.711 1 94 136 ASP A N 1
ATOM 1094 C CA . ASP A 1 136 ? -15.703 9.805 4.641 1 94 136 ASP A CA 1
ATOM 1095 C C . ASP A 1 136 ? -15.523 8.57 5.527 1 94 136 ASP A C 1
ATOM 1097 O O . ASP A 1 136 ? -16.219 8.422 6.531 1 94 136 ASP A O 1
ATOM 1101 N N . GLU A 1 137 ? -14.625 7.734 5.156 1 94.44 137 GLU A N 1
ATOM 1102 C CA . GLU A 1 137 ? -14.391 6.504 5.906 1 94.44 137 GLU A CA 1
ATOM 1103 C C . GLU A 1 137 ? -13.078 6.566 6.68 1 94.44 137 GLU A C 1
ATOM 1105 O O . GLU A 1 137 ? -12.555 5.539 7.113 1 94.44 137 GLU A O 1
ATOM 1110 N N . VAL A 1 138 ? -12.594 7.723 6.82 1 95.75 138 VAL A N 1
ATOM 1111 C CA . VAL A 1 138 ? -11.406 7.918 7.637 1 95.75 138 VAL A CA 1
ATOM 1112 C C . VAL A 1 138 ? -11.742 7.68 9.109 1 95.75 138 VAL A C 1
ATOM 1114 O O . VAL A 1 138 ? -12.758 8.172 9.602 1 95.75 138 VAL A O 1
ATOM 1117 N N . PRO A 1 139 ? -10.875 6.883 9.781 1 95.75 139 PRO A N 1
ATOM 1118 C CA . PRO A 1 139 ? -11.125 6.703 11.211 1 95.75 139 PRO A CA 1
ATOM 1119 C C . PRO A 1 139 ? -11.211 8.031 11.961 1 95.75 139 PRO A C 1
ATOM 1121 O O . PRO A 1 139 ? -10.453 8.961 11.68 1 95.75 139 PRO A O 1
ATOM 1124 N N . GLY A 1 140 ? -12.172 8.133 12.891 1 93.88 140 GLY A N 1
ATOM 1125 C CA . GLY A 1 140 ? -12.32 9.328 13.695 1 93.88 140 GLY A CA 1
ATOM 1126 C C . GLY A 1 140 ? -13.305 10.328 13.109 1 93.88 140 GLY A C 1
ATOM 1127 O O . GLY A 1 140 ? -13.664 11.305 13.758 1 93.88 140 GLY A O 1
ATOM 1128 N N . VAL A 1 141 ? -13.664 10.156 11.797 1 93.69 141 VAL A N 1
ATOM 1129 C CA . VAL A 1 141 ? -14.617 11.047 11.141 1 93.69 141 VAL A CA 1
ATOM 1130 C C . VAL A 1 141 ? -15.992 10.898 11.781 1 93.69 141 VAL A C 1
ATOM 1132 O O . VAL A 1 141 ? -16.469 9.773 11.984 1 93.69 141 VAL A O 1
ATOM 1135 N N . VAL A 1 142 ? -16.594 11.969 12.125 1 86.69 142 VAL A N 1
ATOM 1136 C CA . VAL A 1 142 ? -17.922 12.008 12.742 1 86.69 142 VAL A CA 1
ATOM 1137 C C . VAL A 1 142 ? -19 12.031 11.664 1 86.69 142 VAL A C 1
ATOM 1139 O O . VAL A 1 142 ? -18.953 12.867 10.758 1 86.69 142 VAL A O 1
ATOM 1142 N N . ARG A 1 143 ? -19.719 10.977 11.508 1 75.5 143 ARG A N 1
ATOM 1143 C CA . ARG A 1 143 ? -20.797 10.906 10.539 1 75.5 143 ARG A CA 1
ATOM 1144 C C . ARG A 1 143 ? -22.078 11.531 11.102 1 75.5 143 ARG A C 1
ATOM 1146 O O . ARG A 1 143 ? -22.328 11.453 12.305 1 75.5 143 ARG A O 1
ATOM 1153 N N . PRO A 1 144 ? -22.578 12.539 10.312 1 64.69 144 PRO A N 1
ATOM 1154 C CA . PRO A 1 144 ? -23.812 13.125 10.852 1 64.69 144 PRO A CA 1
ATOM 1155 C C . PRO A 1 144 ? -24.828 12.078 11.281 1 64.69 144 PRO A C 1
ATOM 1157 O O . PRO A 1 144 ? -25 11.062 10.602 1 64.69 144 PRO A O 1
ATOM 1160 N N . GLU A 1 145 ? -24.891 11.812 12.562 1 55.72 145 GLU A N 1
ATOM 1161 C CA . GLU A 1 145 ? -26.016 11.008 12.992 1 55.72 145 GLU A CA 1
ATOM 1162 C C . GLU A 1 145 ? -27.266 11.305 12.156 1 55.72 145 GLU A C 1
ATOM 1164 O O . GLU A 1 145 ? -27.516 12.461 11.812 1 55.72 145 GLU A O 1
ATOM 1169 N N . PRO A 1 146 ? -27.578 10.383 11.312 1 52.31 146 PRO A N 1
ATOM 1170 C CA . PRO A 1 146 ? -28.875 10.742 10.734 1 52.31 146 PRO A CA 1
ATOM 1171 C C . PRO A 1 146 ? -29.766 11.523 11.711 1 52.31 146 PRO A C 1
ATOM 1173 O O . PRO A 1 146 ? -29.719 11.273 12.914 1 52.31 146 PRO A O 1
ATOM 1176 N N . SER A 1 147 ? -29.875 12.734 11.508 1 40.47 147 SER A N 1
ATOM 1177 C CA . SER A 1 147 ? -30.922 13.359 12.32 1 40.47 147 SER A CA 1
ATOM 1178 C C . SER A 1 147 ? -32.062 12.398 12.586 1 40.47 147 SER A C 1
ATOM 1180 O O . SER A 1 147 ? -32.688 11.883 11.641 1 40.47 147 SER A O 1
ATOM 1182 N N . VAL A 1 148 ? -32.031 11.672 13.633 1 42.66 148 VAL A N 1
ATOM 1183 C CA . VAL A 1 148 ? -33.312 11.078 14.047 1 42.66 148 VAL A CA 1
ATOM 1184 C C . VAL A 1 148 ? -34.438 12.031 13.711 1 42.66 148 VAL A C 1
ATOM 1186 O O . VAL A 1 148 ? -34.5 13.148 14.219 1 42.66 148 VAL A O 1
ATOM 1189 N N . SER A 1 149 ? -34.781 12.328 12.508 1 38.75 149 SER A N 1
ATOM 1190 C CA . SER A 1 149 ? -36.062 12.969 12.297 1 38.75 149 SER A CA 1
ATOM 1191 C C . SER A 1 149 ? -37.062 12.586 13.391 1 38.75 149 SER A C 1
ATOM 1193 O O . SER A 1 149 ? -36.969 11.492 13.945 1 38.75 149 SER A O 1
ATOM 1195 N N . SER A 1 150 ? -37.875 13.586 13.836 1 39.09 150 SER A N 1
ATOM 1196 C CA . SER A 1 150 ? -39.094 13.695 14.656 1 39.09 150 SER A CA 1
ATOM 1197 C C . SER A 1 150 ? -40.094 12.586 14.336 1 39.09 150 SER A C 1
ATOM 1199 O O . SER A 1 150 ? -41.125 12.82 13.719 1 39.09 150 SER A O 1
ATOM 1201 N N . MET A 1 151 ? -39.594 11.438 14.023 1 37 151 MET A N 1
ATOM 1202 C CA . MET A 1 151 ? -40.719 10.492 14 1 37 151 MET A CA 1
ATOM 1203 C C . MET A 1 151 ? -41.5 10.531 15.312 1 37 151 MET A C 1
ATOM 1205 O O . MET A 1 151 ? -42.406 9.727 15.531 1 37 151 MET A O 1
ATOM 1209 N N . GLU A 1 152 ? -40.875 11.32 16.266 1 34.91 152 GLU A N 1
ATOM 1210 C CA . GLU A 1 152 ? -41.688 11.383 17.484 1 34.91 152 GLU A CA 1
ATOM 1211 C C . GLU A 1 152 ? -43 12.094 17.234 1 34.91 152 GLU A C 1
ATOM 1213 O O . GLU A 1 152 ? -43.875 12.133 18.109 1 34.91 152 GLU A O 1
ATOM 1218 N N . GLU A 1 153 ? -43.031 12.914 16.203 1 33.12 153 GLU A N 1
ATOM 1219 C CA . GLU A 1 153 ? -44.281 13.641 16.156 1 33.12 153 GLU A CA 1
ATOM 1220 C C . GLU A 1 153 ? -45.438 12.742 15.695 1 33.12 153 GLU A C 1
ATOM 1222 O O . GLU A 1 153 ? -46.594 13.125 15.773 1 33.12 153 GLU A O 1
ATOM 1227 N N . GLU A 1 154 ? -45 11.711 14.898 1 31.59 154 GLU A N 1
ATOM 1228 C CA . GLU A 1 154 ? -46.188 11.055 14.398 1 31.59 154 GLU A CA 1
ATOM 1229 C C . GLU A 1 154 ? -46.844 10.18 15.477 1 31.59 154 GLU A C 1
ATOM 1231 O O . GLU A 1 154 ? -47.781 9.438 15.195 1 31.59 154 GLU A O 1
ATOM 1236 N N . LYS A 1 155 ? -45.969 10 16.453 1 34.81 155 LYS A N 1
ATOM 1237 C CA . LYS A 1 155 ? -46.594 9.094 17.422 1 34.81 155 LYS A CA 1
ATOM 1238 C C . LYS A 1 155 ? -47.812 9.719 18.078 1 34.81 155 LYS A C 1
ATOM 1240 O O . LYS A 1 155 ? -48.531 9.047 18.812 1 34.81 155 LYS A O 1
ATOM 1245 N N . GLU A 1 156 ? -47.625 11.102 18.172 1 32.84 156 GLU A N 1
ATOM 1246 C CA . GLU A 1 156 ? -48.656 11.648 19.047 1 32.84 156 GLU A CA 1
ATOM 1247 C C . GLU A 1 156 ? -50.031 11.477 18.422 1 32.84 156 GLU A C 1
ATOM 1249 O O . GLU A 1 156 ? -51.062 11.523 19.141 1 32.84 156 GLU A O 1
ATOM 1254 N N . ASN A 1 157 ? -49.969 11.625 17.062 1 31.2 157 ASN A N 1
ATOM 1255 C CA . ASN A 1 157 ? -51.312 11.922 16.594 1 31.2 157 ASN A CA 1
ATOM 1256 C C . ASN A 1 157 ? -52.188 10.664 16.531 1 31.2 157 ASN A C 1
ATOM 1258 O O . ASN A 1 157 ? -53.344 10.719 16.141 1 31.2 157 ASN A O 1
ATOM 1262 N N . ILE A 1 158 ? -51.344 9.57 16.406 1 29.81 158 ILE A N 1
ATOM 1263 C CA . ILE A 1 158 ? -52.25 8.453 16.188 1 29.81 158 ILE A CA 1
ATOM 1264 C C . ILE A 1 158 ? -53.031 8.156 17.469 1 29.81 158 ILE A C 1
ATOM 1266 O O . ILE A 1 158 ? -53.969 7.344 17.469 1 29.81 158 ILE A O 1
ATOM 1270 N N . PHE A 1 159 ? -52.25 8.609 18.547 1 28.38 159 PHE A N 1
ATOM 1271 C CA . PHE A 1 159 ? -52.906 8.133 19.781 1 28.38 159 PHE A CA 1
ATOM 1272 C C . PHE A 1 159 ? -54.312 8.719 19.922 1 28.38 159 PHE A C 1
ATOM 1274 O O . PHE A 1 159 ? -55.031 8.367 20.844 1 28.38 159 PHE A O 1
ATOM 1281 N N . GLU A 1 160 ? -54.312 9.953 19.203 1 29.73 160 GLU A N 1
ATOM 1282 C CA . GLU A 1 160 ? -55.562 10.633 19.547 1 29.73 160 GLU A CA 1
ATOM 1283 C C . GLU A 1 160 ? -56.781 9.812 19.125 1 29.73 160 GLU A C 1
ATOM 1285 O O . GLU A 1 160 ? -57.875 10.031 19.625 1 29.73 160 GLU A O 1
ATOM 1290 N N . GLN A 1 161 ? -56.531 9.219 17.891 1 26.78 161 GLN A N 1
ATOM 1291 C CA . GLN A 1 161 ? -57.812 8.828 17.359 1 26.78 161 GLN A CA 1
ATOM 1292 C C . GLN A 1 161 ? -58.469 7.723 18.203 1 26.78 161 GLN A C 1
ATOM 1294 O O . GLN A 1 161 ? -59.656 7.457 18.078 1 26.78 161 GLN A O 1
ATOM 1299 N N . VAL A 1 162 ? -57.469 6.891 18.641 1 26.44 162 VAL A N 1
ATOM 1300 C CA . VAL A 1 162 ? -58.188 5.695 19.094 1 26.44 162 VAL A CA 1
ATOM 1301 C C . VAL A 1 162 ? -58.906 5.992 20.406 1 26.44 162 VAL A C 1
ATOM 1303 O O . VAL A 1 162 ? -59.781 5.23 20.812 1 26.44 162 VAL A O 1
ATOM 1306 N N . LEU A 1 163 ? -58.281 6.938 21.078 1 28.75 163 LEU A N 1
ATOM 1307 C CA . LEU A 1 163 ? -58.781 6.941 22.453 1 28.75 163 LEU A CA 1
ATOM 1308 C C . LEU A 1 163 ? -60.219 7.461 22.484 1 28.75 163 LEU A C 1
ATOM 1310 O O . LEU A 1 163 ? -60.469 8.602 22.891 1 28.75 163 LEU A O 1
ATOM 1314 N N . GLY A 1 164 ? -60.938 7.309 21.422 1 24.72 164 GLY A N 1
ATOM 1315 C CA . GLY A 1 164 ? -62.281 7.777 21.562 1 24.72 164 GLY A CA 1
ATOM 1316 C C . GLY A 1 164 ? -62.938 7.312 22.859 1 24.72 164 GLY A C 1
ATOM 1317 O O . GLY A 1 164 ? -64.188 7.418 23.016 1 24.72 164 GLY A O 1
ATOM 1318 N N . PHE A 1 165 ? -62.344 6.145 23.469 1 24.72 165 PHE A N 1
ATOM 1319 C CA . PHE A 1 165 ? -63.312 5.59 24.406 1 24.72 165 PHE A CA 1
ATOM 1320 C C . PHE A 1 165 ? -63.594 6.559 25.547 1 24.72 165 PHE A C 1
ATOM 1322 O O . PHE A 1 165 ? -62.719 7.359 25.906 1 24.72 165 PHE A O 1
ATOM 1329 N N . ASP A 1 166 ? -64.875 6.695 26.062 1 25.89 166 ASP A N 1
ATOM 1330 C CA . ASP A 1 166 ? -65.562 7.441 27.078 1 25.89 166 ASP A CA 1
ATOM 1331 C C . ASP A 1 166 ? -64.875 7.367 28.438 1 25.89 166 ASP A C 1
ATOM 1333 O O . ASP A 1 166 ? -64.125 6.422 28.688 1 25.89 166 ASP A O 1
ATOM 1337 N N . GLU A 1 167 ? -64.875 8.469 29.328 1 28.44 167 GLU A N 1
ATOM 1338 C CA . GLU A 1 167 ? -64.438 8.883 30.656 1 28.44 167 GLU A CA 1
ATOM 1339 C C . GLU A 1 167 ? -64.688 7.793 31.703 1 28.44 167 GLU A C 1
ATOM 1341 O O . GLU A 1 167 ? -65.75 7.734 32.281 1 28.44 167 GLU A O 1
ATOM 1346 N N . VAL A 1 168 ? -64.562 6.457 31.484 1 25.56 168 VAL A N 1
ATOM 1347 C CA . VAL A 1 168 ? -65.125 5.77 32.656 1 25.56 168 VAL A CA 1
ATOM 1348 C C . VAL A 1 168 ? -64.312 6.137 33.875 1 25.56 168 VAL A C 1
ATOM 1350 O O . VAL A 1 168 ? -63.062 6.082 33.844 1 25.56 168 VAL A O 1
ATOM 1353 N N . ASP A 1 169 ? -64.75 7.004 34.812 1 23.94 169 ASP A N 1
ATOM 1354 C CA . ASP A 1 169 ? -64.375 7.605 36.062 1 23.94 169 ASP A CA 1
ATOM 1355 C C . ASP A 1 169 ? -63.906 6.539 37.062 1 23.94 169 ASP A C 1
ATOM 1357 O O . ASP A 1 169 ? -64.75 5.965 37.781 1 23.94 169 ASP A O 1
ATOM 1361 N N . PHE A 1 170 ? -63.312 5.355 36.719 1 22.72 170 PHE A N 1
ATOM 1362 C CA . PHE A 1 170 ? -63.188 4.457 37.844 1 22.72 170 PHE A CA 1
ATOM 1363 C C . PHE A 1 170 ? -62.406 5.117 38.969 1 22.72 170 PHE A C 1
ATOM 1365 O O . PHE A 1 170 ? -61.438 5.836 38.719 1 22.72 170 PHE A O 1
ATOM 1372 N N . ASP A 1 171 ? -62.938 5.055 40.25 1 23.59 171 ASP A N 1
ATOM 1373 C CA . ASP A 1 171 ? -62.781 5.508 41.625 1 23.59 171 ASP A CA 1
ATOM 1374 C C . ASP A 1 171 ? -61.406 5.105 42.188 1 23.59 171 ASP A C 1
ATOM 1376 O O . ASP A 1 171 ? -61 3.947 42.062 1 23.59 171 ASP A O 1
ATOM 1380 N N . LEU A 1 172 ? -60.438 6.074 42.438 1 23.31 172 LEU A N 1
ATOM 1381 C CA . LEU A 1 172 ? -59.031 6.184 42.875 1 23.31 172 LEU A CA 1
ATOM 1382 C C . LEU A 1 172 ? -58.812 5.422 44.188 1 23.31 172 LEU A C 1
ATOM 1384 O O . LEU A 1 172 ? -57.781 5.566 44.812 1 23.31 172 LEU A O 1
ATOM 1388 N N . ASP A 1 173 ? -59.844 4.602 44.719 1 20.34 173 ASP A N 1
ATOM 1389 C CA . ASP A 1 173 ? -59.781 4.43 46.156 1 20.34 173 ASP A CA 1
ATOM 1390 C C . ASP A 1 173 ? -58.562 3.621 46.562 1 20.34 173 ASP A C 1
ATOM 1392 O O . ASP A 1 173 ? -58.125 3.672 47.719 1 20.34 173 ASP A O 1
ATOM 1396 N N . PHE A 1 174 ? -58.156 2.523 45.906 1 20.23 174 PHE A N 1
ATOM 1397 C CA . PHE A 1 174 ? -57.656 1.453 46.75 1 20.23 174 PHE A CA 1
ATOM 1398 C C . PHE A 1 174 ? -56.188 1.693 47.094 1 20.23 174 PHE A C 1
ATOM 1400 O O . PHE A 1 174 ? -55.312 1.426 46.281 1 20.23 174 PHE A O 1
ATOM 1407 N N . ALA A 1 175 ? -55.75 2.941 47.594 1 20.44 175 ALA A N 1
ATOM 1408 C CA . ALA A 1 175 ? -54.406 3.441 47.875 1 20.44 175 ALA A CA 1
ATOM 1409 C C . ALA A 1 175 ? -53.625 2.439 48.719 1 20.44 175 ALA A C 1
ATOM 1411 O O . ALA A 1 175 ? -52.469 2.156 48.438 1 20.44 175 ALA A O 1
ATOM 1412 N N . ASN A 1 176 ? -53.812 2.301 50.062 1 17.95 176 ASN A N 1
ATOM 1413 C CA . ASN A 1 176 ? -52.875 2.471 51.156 1 17.95 176 ASN A CA 1
ATOM 1414 C C . ASN A 1 176 ? -52.156 1.166 51.469 1 17.95 176 ASN A C 1
ATOM 1416 O O . ASN A 1 176 ? -51.375 1.092 52.438 1 17.95 176 ASN A O 1
ATOM 1420 N N . ARG A 1 177 ? -52.625 -0.028 51.062 1 18.38 177 ARG A N 1
ATOM 1421 C CA . ARG A 1 177 ? -52.344 -1.002 52.125 1 18.38 177 ARG A CA 1
ATOM 1422 C C . ARG A 1 177 ? -50.844 -1.358 52.125 1 18.38 177 ARG A C 1
ATOM 1424 O O . ARG A 1 177 ? -50.25 -1.501 53.188 1 18.38 177 ARG A O 1
ATOM 1431 N N . CYS A 1 178 ? -50.312 -2.109 51.125 1 18.12 178 CYS A N 1
ATOM 1432 C CA . CYS A 1 178 ? -49.469 -3.225 51.562 1 18.12 178 CYS A CA 1
ATOM 1433 C C . CYS A 1 178 ? -48.031 -2.771 51.812 1 18.12 178 CYS A C 1
ATOM 1435 O O . CYS A 1 178 ? -47.312 -2.479 50.844 1 18.12 178 CYS A O 1
ATOM 1437 N N . LYS A 1 179 ? -47.656 -1.884 52.781 1 22.55 179 LYS A N 1
ATOM 1438 C CA . LYS A 1 179 ? -46.344 -1.431 53.188 1 22.55 179 LYS A CA 1
ATOM 1439 C C . LYS A 1 179 ? -45.469 -2.604 53.656 1 22.55 179 LYS A C 1
ATOM 1441 O O . LYS A 1 179 ? -44.531 -2.428 54.438 1 22.55 179 LYS A O 1
ATOM 1446 N N . LEU A 1 180 ? -45.5 -3.881 52.938 1 20.3 180 LEU A N 1
ATOM 1447 C CA . LEU A 1 180 ? -44.812 -4.953 53.656 1 20.3 180 LEU A CA 1
ATOM 1448 C C . LEU A 1 180 ? -43.312 -4.672 53.781 1 20.3 180 LEU A C 1
ATOM 1450 O O . LEU A 1 180 ? -42.75 -3.955 52.969 1 20.3 180 LEU A O 1
ATOM 1454 N N . GLU A 1 181 ? -42.562 -5.422 54.812 1 20.78 181 GLU A N 1
ATOM 1455 C CA . GLU A 1 181 ? -41.344 -5.418 55.625 1 20.78 181 GLU A CA 1
ATOM 1456 C C . GLU A 1 181 ? -40.125 -5.773 54.781 1 20.78 181 GLU A C 1
ATOM 1458 O O . GLU A 1 181 ? -40.25 -6.555 53.812 1 20.78 181 GLU A O 1
ATOM 1463 N N . SER A 1 182 ? -39 -4.918 54.75 1 21.14 182 SER A N 1
ATOM 1464 C CA . SER A 1 182 ? -37.688 -4.676 54.188 1 21.14 182 SER A CA 1
ATOM 1465 C C . SER A 1 182 ? -36.719 -5.828 54.469 1 21.14 182 SER A C 1
ATOM 1467 O O . SER A 1 182 ? -35.531 -5.738 54.219 1 21.14 182 SER A O 1
ATOM 1469 N N . ASN A 1 183 ? -37.125 -7.102 54.844 1 19.83 183 ASN A N 1
ATOM 1470 C CA . ASN A 1 183 ? -36.031 -7.762 55.531 1 19.83 183 ASN A CA 1
ATOM 1471 C C . ASN A 1 183 ? -34.906 -8.141 54.562 1 19.83 183 ASN A C 1
ATOM 1473 O O . ASN A 1 183 ? -35.156 -8.406 53.406 1 19.83 183 ASN A O 1
ATOM 1477 N N . ASN A 1 184 ? -33.5 -7.984 54.969 1 20.55 184 ASN A N 1
ATOM 1478 C CA . ASN A 1 184 ? -32.062 -7.914 54.625 1 20.55 184 ASN A CA 1
ATOM 1479 C C . ASN A 1 184 ? -31.578 -9.242 54.062 1 20.55 184 ASN A C 1
ATOM 1481 O O . ASN A 1 184 ? -30.391 -9.367 53.719 1 20.55 184 ASN A O 1
ATOM 1485 N N . SER A 1 185 ? -32.25 -10.422 54.094 1 20.41 185 SER A N 1
ATOM 1486 C CA . SER A 1 185 ? -31.344 -11.547 54.344 1 20.41 185 SER A CA 1
ATOM 1487 C C . SER A 1 185 ? -30.547 -11.875 53.062 1 20.41 185 SER A C 1
ATOM 1489 O O . SER A 1 185 ? -31 -11.617 51.969 1 20.41 185 SER A O 1
ATOM 1491 N N . GLY A 1 186 ? -29.141 -12.234 53.125 1 20.89 186 GLY A N 1
ATOM 1492 C CA . GLY A 1 186 ? -27.844 -12.484 52.5 1 20.89 186 GLY A CA 1
ATOM 1493 C C . GLY A 1 186 ? -27.859 -13.648 51.531 1 20.89 186 GLY A C 1
ATOM 1494 O O . GLY A 1 186 ? -26.812 -14.016 50.969 1 20.89 186 GLY A O 1
ATOM 1495 N N . PHE A 1 187 ? -29 -14.359 51.094 1 19.44 187 PHE A N 1
ATOM 1496 C CA . PHE A 1 187 ? -28.719 -15.758 50.812 1 19.44 187 PHE A CA 1
ATOM 1497 C C . PHE A 1 187 ? -27.922 -15.875 49.5 1 19.44 187 PHE A C 1
ATOM 1499 O O . PHE A 1 187 ? -28.172 -15.133 48.562 1 19.44 187 PHE A O 1
ATOM 1506 N N . GLN A 1 188 ? -26.781 -16.734 49.562 1 21.64 188 GLN A N 1
ATOM 1507 C CA . GLN A 1 188 ? -25.641 -17.25 48.781 1 21.64 188 GLN A CA 1
ATOM 1508 C C . GLN A 1 188 ? -26.109 -18.094 47.594 1 21.64 188 GLN A C 1
ATOM 1510 O O . GLN A 1 188 ? -26.781 -19.109 47.781 1 21.64 188 GLN A O 1
ATOM 1515 N N . THR A 1 189 ? -26.641 -17.531 46.562 1 19.88 189 THR A N 1
ATOM 1516 C CA . THR A 1 189 ? -27.281 -18.422 45.594 1 19.88 189 THR A CA 1
ATOM 1517 C C . THR A 1 189 ? -26.25 -19.297 44.906 1 19.88 189 THR A C 1
ATOM 1519 O O . THR A 1 189 ? -25.266 -18.797 44.344 1 19.88 189 THR A O 1
ATOM 1522 N N . PRO A 1 190 ? -26.25 -20.609 45.219 1 19.31 190 PRO A N 1
ATOM 1523 C CA . PRO A 1 190 ? -25.25 -21.609 44.844 1 19.31 190 PRO A CA 1
ATOM 1524 C C . PRO A 1 190 ? -25.172 -21.828 43.344 1 19.31 190 PRO A C 1
ATOM 1526 O O . PRO A 1 190 ? -24.094 -21.797 42.75 1 19.31 190 PRO A O 1
ATOM 1529 N N . THR A 1 191 ? -26.109 -22.531 42.688 1 18.14 191 THR A N 1
ATOM 1530 C CA . THR A 1 191 ? -25.891 -23.906 42.25 1 18.14 191 THR A CA 1
ATOM 1531 C C . THR A 1 191 ? -25.453 -23.938 40.781 1 18.14 191 THR A C 1
ATOM 1533 O O . THR A 1 191 ? -24.453 -24.562 40.438 1 18.14 191 THR A O 1
ATOM 1536 N N . VAL A 1 192 ? -26.453 -24.172 39.625 1 17.86 192 VAL A N 1
ATOM 1537 C CA . VAL A 1 192 ? -26.516 -25.375 38.812 1 17.86 192 VAL A CA 1
ATOM 1538 C C . VAL A 1 192 ? -25.734 -25.156 37.531 1 17.86 192 VAL A C 1
ATOM 1540 O O . VAL A 1 192 ? -25.703 -24.047 36.969 1 17.86 192 VAL A O 1
ATOM 1543 N N . GLN A 1 193 ? -24.906 -26.172 37.031 1 19.14 193 GLN A N 1
ATOM 1544 C CA . GLN A 1 193 ? -23.922 -26.625 36.062 1 19.14 193 GLN A CA 1
ATOM 1545 C C . GLN A 1 193 ? -24.578 -26.859 34.688 1 19.14 193 GLN A C 1
ATOM 1547 O O . GLN A 1 193 ? -23.969 -27.438 33.812 1 19.14 193 GLN A O 1
ATOM 1552 N N . VAL A 1 194 ? -25.672 -26.172 34.25 1 17.92 194 VAL A N 1
ATOM 1553 C CA . VAL A 1 194 ? -26.344 -26.859 33.125 1 17.92 194 VAL A CA 1
ATOM 1554 C C . VAL A 1 194 ? -25.391 -26.969 31.938 1 17.92 194 VAL A C 1
ATOM 1556 O O . VAL A 1 194 ? -24.594 -26.062 31.703 1 17.92 194 VAL A O 1
ATOM 1559 N N . GLU A 1 195 ? -25.453 -28.203 31.141 1 20.41 195 GLU A N 1
ATOM 1560 C CA . GLU A 1 195 ? -24.953 -29.109 30.109 1 20.41 195 GLU A CA 1
ATOM 1561 C C . GLU A 1 195 ? -25.344 -28.625 28.719 1 20.41 195 GLU A C 1
ATOM 1563 O O . GLU A 1 195 ? -26.531 -28.516 28.391 1 20.41 195 GLU A O 1
ATOM 1568 N N . ARG A 1 196 ? -24.766 -27.609 28.125 1 18.39 196 ARG A N 1
ATOM 1569 C CA . ARG A 1 196 ? -25.156 -26.953 26.875 1 18.39 196 ARG A CA 1
ATOM 1570 C C . ARG A 1 196 ? -25.109 -27.938 25.703 1 18.39 196 ARG A C 1
ATOM 1572 O O . ARG A 1 196 ? -24.047 -28.469 25.391 1 18.39 196 ARG A O 1
ATOM 1579 N N . VAL A 1 197 ? -26.172 -28.797 25.516 1 18.86 197 VAL A N 1
ATOM 1580 C CA . VAL A 1 197 ? -26.344 -29.766 24.438 1 18.86 197 VAL A CA 1
ATOM 1581 C C . VAL A 1 197 ? -26.406 -29.031 23.109 1 18.86 197 VAL A C 1
ATOM 1583 O O . VAL A 1 197 ? -27.016 -27.969 22.984 1 18.86 197 VAL A O 1
ATOM 1586 N N . PHE A 1 198 ? -25.5 -29.391 22.016 1 20.88 198 PHE A N 1
ATOM 1587 C CA . PHE A 1 198 ? -25.141 -29.031 20.656 1 20.88 198 PHE A CA 1
ATOM 1588 C C . PHE A 1 198 ? -26.297 -29.312 19.703 1 20.88 198 PHE A C 1
ATOM 1590 O O . PHE A 1 198 ? -26.516 -30.453 19.297 1 20.88 198 PHE A O 1
ATOM 1597 N N . GLU A 1 199 ? -27.578 -29.031 20.031 1 21.42 199 GLU A N 1
ATOM 1598 C CA . GLU A 1 199 ? -28.547 -29.609 19.094 1 21.42 199 GLU A CA 1
ATOM 1599 C C . GLU A 1 199 ? -28.453 -28.953 17.719 1 21.42 199 GLU A C 1
ATOM 1601 O O . GLU A 1 199 ? -28.594 -27.734 17.594 1 21.42 199 GLU A O 1
ATOM 1606 N N . ILE A 1 200 ? -27.734 -29.562 16.719 1 22.22 200 ILE A N 1
ATOM 1607 C CA . ILE A 1 200 ? -27.516 -29.328 15.289 1 22.22 200 ILE A CA 1
ATOM 1608 C C . ILE A 1 200 ? -28.844 -29.359 14.547 1 22.22 200 ILE A C 1
ATOM 1610 O O . ILE A 1 200 ? -29.469 -30.422 14.438 1 22.22 200 ILE A O 1
ATOM 1614 N N . ASP A 1 201 ? -29.906 -28.625 14.906 1 20.45 201 ASP A N 1
ATOM 1615 C CA . ASP A 1 201 ? -31.094 -28.875 14.117 1 20.45 201 ASP A CA 1
ATOM 1616 C C . ASP A 1 201 ? -30.859 -28.578 12.641 1 20.45 201 ASP A C 1
ATOM 1618 O O . ASP A 1 201 ? -30.188 -27.594 12.305 1 20.45 201 ASP A O 1
ATOM 1622 N N . ASP A 1 202 ? -31.328 -29.578 11.633 1 20.56 202 ASP A N 1
ATOM 1623 C CA . ASP A 1 202 ? -31.344 -29.969 10.227 1 20.56 202 ASP A CA 1
ATOM 1624 C C . ASP A 1 202 ? -32.156 -28.969 9.391 1 20.56 202 ASP A C 1
ATOM 1626 O O . ASP A 1 202 ? -32.25 -29.109 8.172 1 20.56 202 ASP A O 1
ATOM 1630 N N . ASP A 1 203 ? -32.812 -27.844 9.773 1 20.73 203 ASP A N 1
ATOM 1631 C CA . ASP A 1 203 ? -33.875 -27.578 8.812 1 20.73 203 ASP A CA 1
ATOM 1632 C C . ASP A 1 203 ? -33.312 -27.188 7.449 1 20.73 203 ASP A C 1
ATOM 1634 O O . ASP A 1 203 ? -32.531 -26.234 7.352 1 20.73 203 ASP A O 1
ATOM 1638 N N . PHE A 1 204 ? -33.188 -28.281 6.398 1 19.56 204 PHE A N 1
ATOM 1639 C CA . PHE A 1 204 ? -33.406 -28 4.984 1 19.56 204 PHE A CA 1
ATOM 1640 C C . PHE A 1 204 ? -34.688 -27.219 4.762 1 19.56 204 PHE A C 1
ATOM 1642 O O . PHE A 1 204 ? -35.656 -27.406 5.492 1 19.56 204 PHE A O 1
ATOM 1649 N N . MET B 1 1 ? 12.805 -3.799 5.715 1 83.56 1 MET B N 1
ATOM 1650 C CA . MET B 1 1 ? 11.742 -2.986 6.301 1 83.56 1 MET B CA 1
ATOM 1651 C C . MET B 1 1 ? 10.398 -3.291 5.652 1 83.56 1 MET B C 1
AT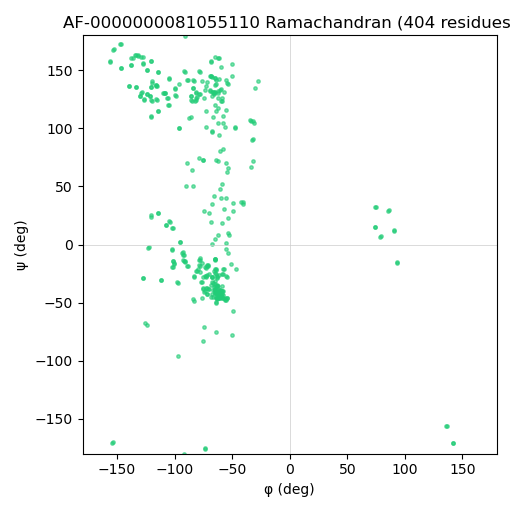OM 1653 O O . MET B 1 1 ? 10.312 -3.438 4.43 1 83.56 1 MET B O 1
ATOM 1657 N N . THR B 1 2 ? 9.32 -3.605 6.531 1 93.38 2 THR B N 1
ATOM 1658 C CA . THR B 1 2 ? 8 -4.031 6.066 1 93.38 2 THR B CA 1
ATOM 1659 C C . THR B 1 2 ? 6.902 -3.191 6.715 1 93.38 2 THR B C 1
ATOM 1661 O O . THR B 1 2 ? 7.156 -2.459 7.672 1 93.38 2 THR B O 1
ATOM 1664 N N . ILE B 1 3 ? 5.723 -3.207 6.125 1 94.38 3 ILE B N 1
ATOM 1665 C CA . ILE B 1 3 ? 4.605 -2.471 6.707 1 94.38 3 ILE B CA 1
ATOM 1666 C C . ILE B 1 3 ? 3.676 -3.434 7.441 1 94.38 3 ILE B C 1
ATOM 1668 O O . ILE B 1 3 ? 2.795 -3.008 8.195 1 94.38 3 ILE B O 1
ATOM 1672 N N . GLY B 1 4 ? 3.703 -4.594 7.32 1 95.62 4 GLY B N 1
ATOM 1673 C CA . GLY B 1 4 ? 2.842 -5.594 7.938 1 95.62 4 GLY B CA 1
ATOM 1674 C C . GLY B 1 4 ? 2.396 -6.676 6.973 1 95.62 4 GLY B C 1
ATOM 1675 O O . GLY B 1 4 ? 3.109 -6.996 6.023 1 95.62 4 GLY B O 1
ATOM 1676 N N . SER B 1 5 ? 1.289 -7.262 7.336 1 96.94 5 SER B N 1
ATOM 1677 C CA . SER B 1 5 ? 0.819 -8.414 6.574 1 96.94 5 SER B CA 1
ATOM 1678 C C . SER B 1 5 ? -0.569 -8.164 5.996 1 96.94 5 SER B C 1
ATOM 1680 O O . SER B 1 5 ? -1.278 -7.258 6.438 1 96.94 5 SER B O 1
ATOM 1682 N N . LEU B 1 6 ? -0.892 -8.898 4.961 1 96.94 6 LEU B N 1
ATOM 1683 C CA . LEU B 1 6 ? -2.246 -8.844 4.422 1 96.94 6 LEU B CA 1
ATOM 1684 C C . LEU B 1 6 ? -3.246 -9.445 5.402 1 96.94 6 LEU B C 1
ATOM 1686 O O . LEU B 1 6 ? -2.951 -10.445 6.062 1 96.94 6 LEU B O 1
ATOM 1690 N N . PRO B 1 7 ? -4.457 -8.891 5.488 1 97.31 7 PRO B N 1
ATOM 1691 C CA . PRO B 1 7 ? -5.527 -9.617 6.18 1 97.31 7 PRO B CA 1
ATOM 1692 C C . PRO B 1 7 ? -5.855 -10.953 5.527 1 97.31 7 PRO B C 1
ATOM 1694 O O . PRO B 1 7 ? -5.492 -11.188 4.371 1 97.31 7 PRO B O 1
ATOM 1697 N N . PRO B 1 8 ? -6.5 -11.812 6.312 1 98.06 8 PRO B N 1
ATOM 1698 C CA . PRO B 1 8 ? -6.891 -13.102 5.73 1 98.06 8 PRO B CA 1
ATOM 1699 C C . PRO B 1 8 ? -8.086 -12.984 4.789 1 98.06 8 PRO B C 1
ATOM 1701 O O . PRO B 1 8 ? -9.188 -13.438 5.121 1 98.06 8 PRO B O 1
ATOM 1704 N N . PHE B 1 9 ? -7.941 -12.453 3.652 1 98.06 9 PHE B N 1
ATOM 1705 C CA . PHE B 1 9 ? -8.992 -12.383 2.641 1 98.06 9 PHE B CA 1
ATOM 1706 C C . PHE B 1 9 ? -9.359 -13.781 2.154 1 98.06 9 PHE B C 1
ATOM 1708 O O . PHE B 1 9 ? -8.492 -14.562 1.759 1 98.06 9 PHE B O 1
ATOM 1715 N N . PRO B 1 10 ? -10.641 -14.109 2.107 1 97.94 10 PRO B N 1
ATOM 1716 C CA . PRO B 1 10 ? -11.062 -15.43 1.627 1 97.94 10 PRO B CA 1
ATOM 1717 C C . PRO B 1 10 ? -10.727 -15.656 0.154 1 97.94 10 PRO B C 1
ATOM 1719 O O . PRO B 1 10 ? -10.844 -14.734 -0.658 1 97.94 10 PRO B O 1
ATOM 1722 N N . LEU B 1 11 ? -10.352 -16.906 -0.127 1 97.88 11 LEU B N 1
ATOM 1723 C CA . LEU B 1 11 ? -9.984 -17.312 -1.479 1 97.88 11 LEU B CA 1
ATOM 1724 C C . LEU B 1 11 ? -10.578 -18.672 -1.814 1 97.88 11 LEU B C 1
ATOM 1726 O O . LEU B 1 11 ? -10.875 -19.469 -0.916 1 97.88 11 LEU B O 1
ATOM 1730 N N . VAL B 1 12 ? -10.766 -18.891 -3.102 1 95.75 12 VAL B N 1
ATOM 1731 C CA . VAL B 1 12 ? -11.094 -20.203 -3.631 1 95.75 12 VAL B CA 1
ATOM 1732 C C . VAL B 1 12 ? -10.023 -20.656 -4.621 1 95.75 12 VAL B C 1
ATOM 1734 O O . VAL B 1 12 ? -9.703 -19.922 -5.562 1 95.75 12 VAL B O 1
ATOM 1737 N N . CYS B 1 13 ? -9.453 -21.797 -4.355 1 94.88 13 CYS B N 1
ATOM 1738 C CA . CYS B 1 13 ? -8.477 -22.344 -5.297 1 94.88 13 CYS B CA 1
ATOM 1739 C C . CYS B 1 13 ? -9.148 -22.734 -6.605 1 94.88 13 CYS B C 1
ATOM 1741 O O . CYS B 1 13 ? -10.148 -23.453 -6.602 1 94.88 13 CYS B O 1
ATOM 1743 N N . LEU B 1 14 ? -8.609 -22.328 -7.66 1 91.69 14 LEU B N 1
ATOM 1744 C CA . LEU B 1 14 ? -9.273 -22.562 -8.938 1 91.69 14 LEU B CA 1
ATOM 1745 C C . LEU B 1 14 ? -9.016 -23.984 -9.438 1 91.69 14 LEU B C 1
ATOM 1747 O O . LEU B 1 14 ? -9.797 -24.516 -10.227 1 91.69 14 LEU B O 1
ATOM 1751 N N . LYS B 1 15 ? -8.008 -24.641 -9.031 1 87.25 15 LYS B N 1
ATOM 1752 C CA . LYS B 1 15 ? -7.699 -26 -9.461 1 87.25 15 LYS B CA 1
ATOM 1753 C C . LYS B 1 15 ? -8.477 -27.031 -8.633 1 87.25 15 LYS B C 1
ATOM 1755 O O . LYS B 1 15 ? -9.156 -27.891 -9.188 1 87.25 15 LYS B O 1
ATOM 1760 N N . SER B 1 16 ? -8.461 -26.844 -7.277 1 89 16 SER B N 1
ATOM 1761 C CA . SER B 1 16 ? -9.039 -27.859 -6.387 1 89 16 SER B CA 1
ATOM 1762 C C . SER B 1 16 ? -10.414 -27.422 -5.895 1 89 16 SER B C 1
ATOM 1764 O O . SER B 1 16 ? -11.156 -28.234 -5.34 1 89 16 SER B O 1
ATOM 1766 N N . ALA B 1 17 ? -10.766 -26.172 -5.953 1 89.06 17 ALA B N 1
ATOM 1767 C CA . ALA B 1 17 ? -12.031 -25.609 -5.492 1 89.06 17 ALA B CA 1
ATOM 1768 C C . ALA B 1 17 ? -12.086 -25.547 -3.967 1 89.06 17 ALA B C 1
ATOM 1770 O O . ALA B 1 17 ? -13.156 -25.359 -3.383 1 89.06 17 ALA B O 1
ATOM 1771 N N . ASP B 1 18 ? -10.938 -25.703 -3.338 1 93.75 18 ASP B N 1
ATOM 1772 C CA . ASP B 1 18 ? -10.867 -25.609 -1.883 1 93.75 18 ASP B CA 1
ATOM 1773 C C . ASP B 1 18 ? -10.891 -24.156 -1.413 1 93.75 18 ASP B C 1
ATOM 1775 O O . ASP B 1 18 ? -10.359 -23.281 -2.086 1 93.75 18 ASP B O 1
ATOM 1779 N N . PHE B 1 19 ? -11.469 -24.031 -0.25 1 95.69 19 PHE B N 1
ATOM 1780 C CA . PHE B 1 19 ? -11.477 -22.719 0.377 1 95.69 19 PHE B CA 1
ATOM 1781 C C . PHE B 1 19 ? -10.172 -22.469 1.127 1 95.69 19 PHE B C 1
ATOM 1783 O O . PHE B 1 19 ? -9.648 -23.375 1.782 1 95.69 19 PHE B O 1
ATOM 1790 N N . SER B 1 20 ? -9.68 -21.266 1.051 1 97.5 20 SER B N 1
ATOM 1791 C CA . SER B 1 20 ? -8.492 -20.781 1.751 1 97.5 20 SER B CA 1
ATOM 1792 C C . SER B 1 20 ? -8.539 -19.281 1.975 1 97.5 20 SER B C 1
ATOM 1794 O O . SER B 1 20 ? -9.609 -18.672 1.887 1 97.5 20 SER B O 1
ATOM 1796 N N . ASP B 1 21 ? -7.426 -18.656 2.424 1 98.25 21 ASP B N 1
ATOM 1797 C CA . ASP B 1 21 ? -7.312 -17.203 2.52 1 98.25 21 ASP B CA 1
ATOM 1798 C C . ASP B 1 21 ? -5.879 -16.75 2.258 1 98.25 21 ASP B C 1
ATOM 1800 O O . ASP B 1 21 ? -4.973 -17.578 2.119 1 98.25 21 ASP B O 1
ATOM 1804 N N . THR B 1 22 ? -5.656 -15.484 2.17 1 98.38 22 THR B N 1
ATOM 1805 C CA . THR B 1 22 ? -4.367 -14.914 1.786 1 98.38 22 THR B CA 1
ATOM 1806 C C . THR B 1 22 ? -3.291 -15.273 2.803 1 98.38 22 THR B C 1
ATOM 1808 O O . THR B 1 22 ? -2.133 -15.492 2.438 1 98.38 22 THR B O 1
ATOM 1811 N N . GLN B 1 23 ? -3.598 -15.352 4.039 1 97.94 23 GLN B N 1
ATOM 1812 C CA . GLN B 1 23 ? -2.588 -15.656 5.047 1 97.94 23 GLN B CA 1
ATOM 1813 C C . GLN B 1 23 ? -2.18 -17.125 4.996 1 97.94 23 GLN B C 1
ATOM 1815 O O . GLN B 1 23 ? -1 -17.453 5.129 1 97.94 23 GLN B O 1
ATOM 1820 N N . GLU B 1 24 ? -3.164 -17.969 4.797 1 97.81 24 GLU B N 1
ATOM 1821 C CA . GLU B 1 24 ? -2.875 -19.391 4.676 1 97.81 24 GLU B CA 1
ATOM 1822 C C . GLU B 1 24 ? -2.025 -19.688 3.441 1 97.81 24 GLU B C 1
ATOM 1824 O O . GLU B 1 24 ? -1.084 -20.484 3.502 1 97.81 24 GLU B O 1
ATOM 1829 N N . VAL B 1 25 ? -2.328 -19.047 2.361 1 98.06 25 VAL B N 1
ATOM 1830 C CA . VAL B 1 25 ? -1.692 -19.312 1.072 1 98.06 25 VAL B CA 1
ATOM 1831 C C . VAL B 1 25 ? -0.223 -18.891 1.13 1 98.06 25 VAL B C 1
ATOM 1833 O O . VAL B 1 25 ? 0.636 -19.547 0.536 1 98.06 25 VAL B O 1
ATOM 1836 N N . VAL B 1 26 ? 0.142 -17.828 1.911 1 97.88 26 VAL B N 1
ATOM 1837 C CA . VAL B 1 26 ? 1.486 -17.281 1.82 1 97.88 26 VAL B CA 1
ATOM 1838 C C . VAL B 1 26 ? 2.326 -17.766 3 1 97.88 26 VAL B C 1
ATOM 1840 O O . VAL B 1 26 ? 3.52 -17.453 3.086 1 97.88 26 VAL B O 1
ATOM 1843 N N . LYS B 1 27 ? 1.782 -18.484 3.912 1 96.62 27 LYS B N 1
ATOM 1844 C CA . LYS B 1 27 ? 2.441 -18.875 5.156 1 96.62 27 LYS B CA 1
ATOM 1845 C C . LYS B 1 27 ? 3.711 -19.672 4.875 1 96.62 27 LYS B C 1
ATOM 1847 O O . LYS B 1 27 ? 3.67 -20.688 4.176 1 96.62 27 LYS B O 1
ATOM 1852 N N . GLY B 1 28 ? 4.871 -19.156 5.422 1 97.5 28 GLY B N 1
ATOM 1853 C CA . GLY B 1 28 ? 6.125 -19.891 5.383 1 97.5 28 GLY B CA 1
ATOM 1854 C C . GLY B 1 28 ? 6.824 -19.812 4.039 1 97.5 28 GLY B C 1
ATOM 1855 O O . GLY B 1 28 ? 7.812 -20.516 3.803 1 97.5 28 GLY B O 1
ATOM 1856 N N . LYS B 1 29 ? 6.332 -19.016 3.141 1 97.88 29 LYS B N 1
ATOM 1857 C CA . LYS B 1 29 ? 6.883 -18.984 1.789 1 97.88 29 LYS B CA 1
ATOM 1858 C C . LYS B 1 29 ? 7.094 -17.547 1.319 1 97.88 29 LYS B C 1
ATOM 1860 O O . LYS B 1 29 ? 6.246 -16.688 1.548 1 97.88 29 LYS B O 1
ATOM 1865 N N . ASN B 1 30 ? 8.25 -17.312 0.714 1 98.56 30 ASN B N 1
ATOM 1866 C CA . ASN B 1 30 ? 8.352 -16.109 -0.093 1 98.56 30 ASN B CA 1
ATOM 1867 C C . ASN B 1 30 ? 7.371 -16.125 -1.264 1 98.56 30 ASN B C 1
ATOM 1869 O O . ASN B 1 30 ? 7.27 -17.141 -1.971 1 98.56 30 ASN B O 1
ATOM 1873 N N . THR B 1 31 ? 6.66 -15.047 -1.397 1 98.81 31 THR B N 1
ATOM 1874 C CA . THR B 1 31 ? 5.551 -15.133 -2.342 1 98.81 31 THR B CA 1
ATOM 1875 C C . THR B 1 31 ? 5.434 -13.844 -3.158 1 98.81 31 THR B C 1
ATOM 1877 O O . THR B 1 31 ? 5.598 -12.75 -2.623 1 98.81 31 THR B O 1
ATOM 1880 N N . ILE B 1 32 ? 5.219 -13.906 -4.43 1 98.81 32 ILE B N 1
ATOM 1881 C CA . ILE B 1 32 ? 4.711 -12.82 -5.266 1 98.81 32 ILE B CA 1
ATOM 1882 C C . ILE B 1 32 ? 3.252 -13.086 -5.625 1 98.81 32 ILE B C 1
ATOM 1884 O O . ILE B 1 32 ? 2.93 -14.125 -6.207 1 98.81 32 ILE B O 1
ATOM 1888 N N . ILE B 1 33 ? 2.375 -12.18 -5.227 1 98.81 33 ILE B N 1
ATOM 1889 C CA . ILE B 1 33 ? 0.966 -12.234 -5.598 1 98.81 33 ILE B CA 1
ATOM 1890 C C . ILE B 1 33 ? 0.701 -11.281 -6.758 1 98.81 33 ILE B C 1
ATOM 1892 O O . ILE B 1 33 ? 1.187 -10.148 -6.754 1 98.81 33 ILE B O 1
ATOM 1896 N N . ASP B 1 34 ? -0.009 -11.711 -7.754 1 98.56 34 ASP B N 1
ATOM 1897 C CA . ASP B 1 34 ? -0.537 -10.891 -8.844 1 98.56 34 ASP B CA 1
ATOM 1898 C C . ASP B 1 34 ? -2.062 -10.852 -8.805 1 98.56 34 ASP B C 1
ATOM 1900 O O . ASP B 1 34 ? -2.723 -11.883 -8.961 1 98.56 34 ASP B O 1
ATOM 1904 N N . PHE B 1 35 ? -2.619 -9.711 -8.562 1 98.38 35 PHE B N 1
ATOM 1905 C CA . PHE B 1 35 ? -4.055 -9.5 -8.703 1 98.38 35 PHE B CA 1
ATOM 1906 C C . PHE B 1 35 ? -4.418 -9.18 -10.148 1 98.38 35 PHE B C 1
ATOM 1908 O O . PHE B 1 35 ? -3.807 -8.305 -10.773 1 98.38 35 PHE B O 1
ATOM 1915 N N . TRP B 1 36 ? -5.543 -9.852 -10.68 1 96.44 36 TRP B N 1
ATOM 1916 C CA . TRP B 1 36 ? -5.902 -9.656 -12.086 1 96.44 36 TRP B CA 1
ATOM 1917 C C . TRP B 1 36 ? -7.398 -9.875 -12.297 1 96.44 36 TRP B C 1
ATOM 1919 O O . TRP B 1 36 ? -8.109 -10.273 -11.375 1 96.44 36 TRP B O 1
ATOM 1929 N N . THR B 1 37 ? -7.875 -9.484 -13.5 1 95.19 37 THR B N 1
ATOM 1930 C CA . THR B 1 37 ? -9.273 -9.68 -13.875 1 95.19 37 THR B CA 1
ATOM 1931 C C . THR B 1 37 ? -9.383 -10.25 -15.289 1 95.19 37 THR B C 1
ATOM 1933 O O . THR B 1 37 ? -8.422 -10.195 -16.062 1 95.19 37 THR B O 1
ATOM 1936 N N . THR B 1 38 ? -10.531 -10.773 -15.602 1 92 38 THR B N 1
ATOM 1937 C CA . THR B 1 38 ? -10.734 -11.422 -16.891 1 92 38 THR B CA 1
ATOM 1938 C C . THR B 1 38 ? -10.812 -10.391 -18.016 1 92 38 THR B C 1
ATOM 1940 O O . THR B 1 38 ? -10.625 -10.719 -19.188 1 92 38 THR B O 1
ATOM 1943 N N . LYS B 1 39 ? -11.102 -9.164 -17.672 1 91.25 39 LYS B N 1
ATOM 1944 C CA . LYS B 1 39 ? -11.289 -8.125 -18.688 1 91.25 39 LYS B CA 1
ATOM 1945 C C . LYS B 1 39 ? -10 -7.336 -18.906 1 91.25 39 LYS B C 1
ATOM 1947 O O . LYS B 1 39 ? -9.961 -6.41 -19.719 1 91.25 39 LYS B O 1
ATOM 1952 N N . CYS B 1 40 ? -9 -7.742 -18.219 1 93.69 40 CYS B N 1
ATOM 1953 C CA . CYS B 1 40 ? -7.75 -6.992 -18.297 1 93.69 40 CYS B CA 1
ATOM 1954 C C . CYS B 1 40 ? -6.914 -7.457 -19.484 1 93.69 40 CYS B C 1
ATOM 1956 O O . CYS B 1 40 ? -6.508 -8.617 -19.547 1 93.69 40 CYS B O 1
ATOM 1958 N N . THR B 1 41 ? -6.445 -6.574 -20.375 1 93.75 41 THR B N 1
ATOM 1959 C CA . THR B 1 41 ? -5.738 -6.91 -21.609 1 93.75 41 THR B CA 1
ATOM 1960 C C . THR B 1 41 ? -4.258 -7.145 -21.344 1 93.75 41 THR B C 1
ATOM 1962 O O . THR B 1 41 ? -3.584 -7.844 -22.094 1 93.75 41 THR B O 1
ATOM 1965 N N . ARG B 1 42 ? -3.715 -6.516 -20.281 1 95.38 42 ARG B N 1
ATOM 1966 C CA . ARG B 1 42 ? -2.293 -6.637 -19.984 1 95.38 42 ARG B CA 1
ATOM 1967 C C . ARG B 1 42 ? -2.035 -7.785 -19.016 1 95.38 42 ARG B C 1
ATOM 1969 O O . ARG B 1 42 ? -0.883 -8.148 -18.766 1 95.38 42 ARG B O 1
ATOM 1976 N N . CYS B 1 43 ? -3.035 -8.367 -18.453 1 96 43 CYS B N 1
ATOM 1977 C CA . CYS B 1 43 ? -2.904 -9.328 -17.359 1 96 43 CYS B CA 1
ATOM 1978 C C . CYS B 1 43 ? -2.328 -10.648 -17.859 1 96 43 CYS B C 1
ATOM 1980 O O . CYS B 1 43 ? -1.513 -11.266 -17.172 1 96 43 CYS B O 1
ATOM 1982 N N . PRO B 1 44 ? -2.676 -11.102 -19.031 1 94.25 44 PRO B N 1
ATOM 1983 C CA . PRO B 1 44 ? -2.064 -12.344 -19.516 1 94.25 44 PRO B CA 1
ATOM 1984 C C . PRO B 1 44 ? -0.543 -12.25 -19.625 1 94.25 44 PRO B C 1
ATOM 1986 O O . PRO B 1 44 ? 0.162 -13.203 -19.266 1 94.25 44 PRO B O 1
ATOM 1989 N N . ASP B 1 45 ? -0.018 -11.117 -20.094 1 95.94 45 ASP B N 1
ATOM 1990 C CA . ASP B 1 45 ? 1.429 -10.93 -20.141 1 95.94 45 ASP B CA 1
ATOM 1991 C C . ASP B 1 45 ? 2.043 -10.977 -18.75 1 95.94 45 ASP B C 1
ATOM 1993 O O . ASP B 1 45 ? 3.15 -11.484 -18.562 1 95.94 45 ASP B O 1
ATOM 1997 N N . ALA B 1 46 ? 1.417 -10.375 -17.797 1 97.31 46 ALA B N 1
ATOM 1998 C CA . ALA B 1 46 ? 1.884 -10.422 -16.406 1 97.31 46 ALA B CA 1
ATOM 1999 C C . ALA B 1 46 ? 1.941 -11.859 -15.898 1 97.31 46 ALA B C 1
ATOM 2001 O O . ALA B 1 46 ? 2.912 -12.258 -15.25 1 97.31 46 ALA B O 1
ATOM 2002 N N . LEU B 1 47 ? 0.915 -12.641 -16.188 1 96.56 47 LEU B N 1
ATOM 2003 C CA . LEU B 1 47 ? 0.889 -14.039 -15.781 1 96.56 47 LEU B CA 1
ATOM 2004 C C . LEU B 1 47 ? 1.981 -14.836 -16.484 1 96.56 47 LEU B C 1
ATOM 2006 O O . LEU B 1 47 ? 2.592 -15.727 -15.891 1 96.56 47 LEU B O 1
ATOM 2010 N N . ASP B 1 48 ? 2.244 -14.562 -17.766 1 96.62 48 ASP B N 1
ATOM 2011 C CA . ASP B 1 48 ? 3.359 -15.172 -18.484 1 96.62 48 ASP B CA 1
ATOM 2012 C C . ASP B 1 48 ? 4.684 -14.914 -17.766 1 96.62 48 ASP B C 1
ATOM 2014 O O . ASP B 1 48 ? 5.492 -15.828 -17.594 1 96.62 48 ASP B O 1
ATOM 2018 N N . LYS B 1 49 ? 4.867 -13.703 -17.391 1 97.44 49 LYS B N 1
ATOM 2019 C CA . LYS B 1 49 ? 6.094 -13.328 -16.703 1 97.44 49 LYS B CA 1
ATOM 2020 C C . LYS B 1 49 ? 6.25 -14.117 -15.398 1 97.44 49 LYS B C 1
ATOM 2022 O O . LYS B 1 49 ? 7.336 -14.617 -15.102 1 97.44 49 LYS B O 1
ATOM 2027 N N . LEU B 1 50 ? 5.215 -14.219 -14.625 1 97.81 50 LEU B N 1
ATOM 2028 C CA . LEU B 1 50 ? 5.27 -14.984 -13.383 1 97.81 50 LEU B CA 1
ATOM 2029 C C . LEU B 1 50 ? 5.621 -16.438 -13.664 1 97.81 50 LEU B C 1
ATOM 2031 O O . LEU B 1 50 ? 6.422 -17.047 -12.938 1 97.81 50 LEU B O 1
ATOM 2035 N N . ASP B 1 51 ? 4.98 -16.984 -14.648 1 97.06 51 ASP B N 1
ATOM 2036 C CA . ASP B 1 51 ? 5.238 -18.375 -14.984 1 97.06 51 ASP B CA 1
ATOM 2037 C C . ASP B 1 51 ? 6.695 -18.578 -15.391 1 97.06 51 ASP B C 1
ATOM 2039 O O . ASP B 1 51 ? 7.32 -19.562 -14.992 1 97.06 51 ASP B O 1
ATOM 2043 N N . ASP B 1 52 ? 7.195 -17.656 -16.219 1 97 52 ASP B N 1
ATOM 2044 C CA . ASP B 1 52 ? 8.594 -17.703 -16.625 1 97 52 ASP B CA 1
ATOM 2045 C C . ASP B 1 52 ? 9.516 -17.641 -15.414 1 97 52 ASP B C 1
ATOM 2047 O O . ASP B 1 52 ? 10.477 -18.406 -15.305 1 97 52 ASP B O 1
ATOM 2051 N N . MET B 1 53 ? 9.258 -16.75 -14.5 1 97.5 53 MET B N 1
ATOM 2052 C CA . MET B 1 53 ? 10.07 -16.609 -13.297 1 97.5 53 MET B CA 1
ATOM 2053 C C . MET B 1 53 ? 10.008 -17.875 -12.445 1 97.5 53 MET B C 1
ATOM 2055 O O . MET B 1 53 ? 11.016 -18.281 -11.859 1 97.5 53 MET B O 1
ATOM 2059 N N . ALA B 1 54 ? 8.938 -18.484 -12.406 1 97.12 54 ALA B N 1
ATOM 2060 C CA . ALA B 1 54 ? 8.758 -19.688 -11.602 1 97.12 54 ALA B CA 1
ATOM 2061 C C . ALA B 1 54 ? 9.656 -20.812 -12.102 1 97.12 54 ALA B C 1
ATOM 2063 O O . ALA B 1 54 ? 10 -21.734 -11.344 1 97.12 54 ALA B O 1
ATOM 2064 N N . GLN B 1 55 ? 9.984 -20.75 -13.312 1 96.31 55 GLN B N 1
ATOM 2065 C CA . GLN B 1 55 ? 10.805 -21.797 -13.922 1 96.31 55 GLN B CA 1
ATOM 2066 C C . GLN B 1 55 ? 12.289 -21.469 -13.828 1 96.31 55 GLN B C 1
ATOM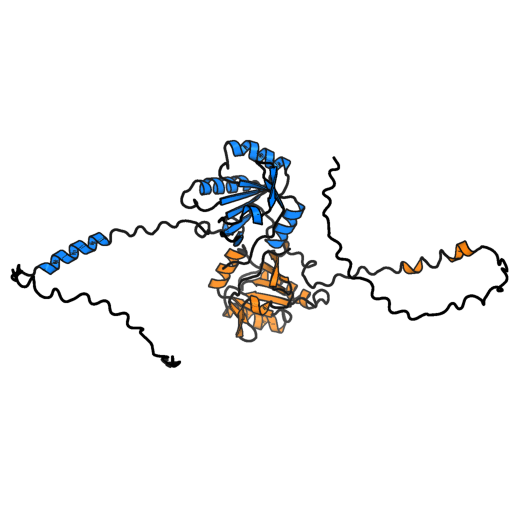 2068 O O . GLN B 1 55 ? 13.141 -22.297 -14.148 1 96.31 55 GLN B O 1
ATOM 2073 N N . ASP B 1 56 ? 12.586 -20.266 -13.508 1 96.44 56 ASP B N 1
ATOM 2074 C CA . ASP B 1 56 ? 13.969 -19.828 -13.344 1 96.44 56 ASP B CA 1
ATOM 2075 C C . ASP B 1 56 ? 14.516 -20.234 -11.977 1 96.44 56 ASP B C 1
ATOM 2077 O O . ASP B 1 56 ? 13.953 -19.875 -10.945 1 96.44 56 ASP B O 1
ATOM 2081 N N . PRO B 1 57 ? 15.648 -20.906 -11.898 1 95.69 57 PRO B N 1
ATOM 2082 C CA . PRO B 1 57 ? 16.234 -21.344 -10.625 1 95.69 57 PRO B CA 1
ATOM 2083 C C . PRO B 1 57 ? 16.516 -20.172 -9.68 1 95.69 57 PRO B C 1
ATOM 2085 O O . PRO B 1 57 ? 16.562 -20.359 -8.461 1 95.69 57 PRO B O 1
ATOM 2088 N N . LYS B 1 58 ? 16.703 -19.047 -10.266 1 95.56 58 LYS B N 1
ATOM 2089 C CA . LYS B 1 58 ? 16.922 -17.828 -9.484 1 95.56 58 LYS B CA 1
ATOM 2090 C C . LYS B 1 58 ? 15.797 -17.609 -8.484 1 95.56 58 LYS B C 1
ATOM 2092 O O . LYS B 1 58 ? 16.031 -17.078 -7.391 1 95.56 58 LYS B O 1
ATOM 2097 N N . TYR B 1 59 ? 14.633 -18.109 -8.805 1 97.5 59 TYR B N 1
ATOM 2098 C CA . TYR B 1 59 ? 13.445 -17.875 -7.988 1 97.5 59 TYR B CA 1
ATOM 2099 C C . TYR B 1 59 ? 12.953 -19.188 -7.371 1 97.5 59 TYR B C 1
ATOM 2101 O O . TYR B 1 59 ? 11.766 -19.328 -7.078 1 97.5 59 TYR B O 1
ATOM 2109 N N . GLY B 1 60 ? 13.82 -20.125 -7.164 1 96.06 60 GLY B N 1
ATOM 2110 C CA . GLY B 1 60 ? 13.445 -21.453 -6.703 1 96.06 60 GLY B CA 1
ATOM 2111 C C . GLY B 1 60 ? 12.82 -21.453 -5.32 1 96.06 60 GLY B C 1
ATOM 2112 O O . GLY B 1 60 ? 12.109 -22.391 -4.953 1 96.06 60 GLY B O 1
ATOM 2113 N N . ASN B 1 61 ? 13.055 -20.438 -4.527 1 96.94 61 ASN B N 1
ATOM 2114 C CA . ASN B 1 61 ? 12.516 -20.328 -3.178 1 96.94 61 ASN B CA 1
ATOM 2115 C C . ASN B 1 61 ? 11.352 -19.344 -3.111 1 96.94 61 ASN B C 1
ATOM 2117 O O . ASN B 1 61 ? 11.039 -18.812 -2.041 1 96.94 61 ASN B O 1
ATOM 2121 N N . VAL B 1 62 ? 10.766 -19.062 -4.25 1 98.38 62 VAL B N 1
ATOM 2122 C CA . VAL B 1 62 ? 9.656 -18.125 -4.336 1 98.38 62 VAL B CA 1
ATOM 2123 C C . VAL B 1 62 ? 8.43 -18.812 -4.918 1 98.38 62 VAL B C 1
ATOM 2125 O O . VAL B 1 62 ? 8.523 -19.516 -5.93 1 98.38 62 VAL B O 1
ATOM 2128 N N . GLN B 1 63 ? 7.324 -18.719 -4.258 1 98.19 63 GLN B N 1
ATOM 2129 C CA . GLN B 1 63 ? 6.07 -19.156 -4.855 1 98.19 63 GLN B CA 1
ATOM 2130 C C . GLN B 1 63 ? 5.371 -18.016 -5.582 1 98.19 63 GLN B C 1
ATOM 2132 O O . GLN B 1 63 ? 5.477 -16.859 -5.176 1 98.19 63 GLN B O 1
ATOM 2137 N N . PHE B 1 64 ? 4.664 -18.328 -6.605 1 98.62 64 PHE B N 1
ATOM 2138 C CA . PHE B 1 64 ? 3.916 -17.391 -7.43 1 98.62 64 PHE B CA 1
ATOM 2139 C C . PHE B 1 64 ? 2.42 -17.656 -7.336 1 98.62 64 PHE B C 1
ATOM 2141 O O . PHE B 1 64 ? 1.97 -18.781 -7.57 1 98.62 64 PHE B O 1
ATOM 2148 N N . VAL B 1 65 ? 1.667 -16.625 -6.965 1 98.62 65 VAL B N 1
ATOM 2149 C CA . VAL B 1 65 ? 0.231 -16.75 -6.73 1 98.62 65 VAL B CA 1
ATOM 2150 C C . VAL B 1 65 ? -0.516 -15.742 -7.609 1 98.62 65 VAL B C 1
ATOM 2152 O O . VAL B 1 65 ? -0.13 -14.578 -7.695 1 98.62 65 VAL B O 1
ATOM 2155 N N . SER B 1 66 ? -1.49 -16.172 -8.32 1 97.56 66 SER B N 1
ATOM 2156 C CA . SER B 1 66 ? -2.393 -15.32 -9.086 1 97.56 66 SER B CA 1
ATOM 2157 C C . SER B 1 66 ? -3.785 -15.289 -8.461 1 97.56 66 SER B C 1
ATOM 2159 O O . SER B 1 66 ? -4.316 -16.328 -8.062 1 97.56 66 SER B O 1
ATOM 2161 N N . ILE B 1 67 ? -4.348 -14.117 -8.25 1 97.81 67 ILE B N 1
ATOM 2162 C CA . ILE B 1 67 ? -5.68 -13.953 -7.688 1 97.81 67 ILE B CA 1
ATOM 2163 C C . ILE B 1 67 ? -6.57 -13.203 -8.672 1 97.81 67 ILE B C 1
ATOM 2165 O O . ILE B 1 67 ? -6.379 -12 -8.891 1 97.81 67 ILE B O 1
ATOM 2169 N N . CYS B 1 68 ? -7.562 -13.875 -9.266 1 96.81 68 CYS B N 1
ATOM 2170 C CA . CYS B 1 68 ? -8.57 -13.242 -10.117 1 96.81 68 CYS B CA 1
ATOM 2171 C C . CYS B 1 68 ? -9.664 -12.602 -9.273 1 96.81 68 CYS B C 1
ATOM 2173 O O . CYS B 1 68 ? -10.227 -13.25 -8.383 1 96.81 68 CYS B O 1
ATOM 2175 N N . CYS B 1 69 ? -10.031 -11.344 -9.531 1 95.25 69 CYS B N 1
ATOM 2176 C CA . CYS B 1 69 ? -10.906 -10.609 -8.625 1 95.25 69 CYS B CA 1
ATOM 2177 C C . CYS B 1 69 ? -12.18 -10.164 -9.336 1 95.25 69 CYS B C 1
ATOM 2179 O O . CYS B 1 69 ? -12.781 -9.148 -8.969 1 95.25 69 CYS B O 1
ATOM 2181 N N . ASP B 1 70 ? -12.719 -10.656 -10.359 1 86.38 70 ASP B N 1
ATOM 2182 C CA . ASP B 1 70 ? -13.953 -10.18 -10.961 1 86.38 70 ASP B CA 1
ATOM 2183 C C . ASP B 1 70 ? -14.984 -11.297 -11.07 1 86.38 70 ASP B C 1
ATOM 2185 O O . ASP B 1 70 ? -16.078 -11.203 -10.508 1 86.38 70 ASP B O 1
ATOM 2189 N N . LYS B 1 71 ? -14.836 -12.289 -11.875 1 82.56 71 LYS B N 1
ATOM 2190 C CA . LYS B 1 71 ? -15.836 -13.344 -12.016 1 82.56 71 LYS B CA 1
ATOM 2191 C C . LYS B 1 71 ? -15.211 -14.727 -11.852 1 82.56 71 LYS B C 1
ATOM 2193 O O . LYS B 1 71 ? -14.258 -15.062 -12.555 1 82.56 71 LYS B O 1
ATOM 2198 N N . LEU B 1 72 ? -15.859 -15.508 -11.016 1 80.88 72 LEU B N 1
ATOM 2199 C CA . LEU B 1 72 ? -15.352 -16.844 -10.75 1 80.88 72 LEU B CA 1
ATOM 2200 C C . LEU B 1 72 ? -15.383 -17.703 -12.016 1 80.88 72 LEU B C 1
ATOM 2202 O O . LEU B 1 72 ? -14.383 -18.328 -12.367 1 80.88 72 LEU B O 1
ATOM 2206 N N . ASP B 1 73 ? -16.547 -17.703 -12.641 1 76.75 73 ASP B N 1
ATOM 2207 C CA . ASP B 1 73 ? -16.703 -18.562 -13.812 1 76.75 73 ASP B CA 1
ATOM 2208 C C . ASP B 1 73 ? -15.773 -18.141 -14.938 1 76.75 73 ASP B C 1
ATOM 2210 O O . ASP B 1 73 ? -15.203 -19 -15.625 1 76.75 73 ASP B O 1
ATOM 2214 N N . GLY B 1 74 ? -15.602 -16.875 -15.109 1 78.38 74 GLY B N 1
ATOM 2215 C CA . GLY B 1 74 ? -14.68 -16.391 -16.125 1 78.38 74 GLY B CA 1
ATOM 2216 C C . GLY B 1 74 ? -13.234 -16.719 -15.828 1 78.38 74 GLY B C 1
ATOM 2217 O O . GLY B 1 74 ? -12.492 -17.125 -16.734 1 78.38 74 GLY B O 1
ATOM 2218 N N . ALA B 1 75 ? -12.906 -16.609 -14.602 1 79.69 75 ALA B N 1
ATOM 2219 C CA . ALA B 1 75 ? -11.547 -16.938 -14.18 1 79.69 75 ALA B CA 1
ATOM 2220 C C . ALA B 1 75 ? -11.234 -18.406 -14.422 1 79.69 75 ALA B C 1
ATOM 2222 O O . ALA B 1 75 ? -10.18 -18.75 -14.969 1 79.69 75 ALA B O 1
ATOM 2223 N N . ARG B 1 76 ? -12.094 -19.25 -14.062 1 77.94 76 ARG B N 1
ATOM 2224 C CA . ARG B 1 76 ? -11.906 -20.688 -14.227 1 77.94 76 ARG B CA 1
ATOM 2225 C C . ARG B 1 76 ? -11.773 -21.062 -15.703 1 77.94 76 ARG B C 1
ATOM 2227 O O . ARG B 1 76 ? -10.906 -21.844 -16.078 1 77.94 76 ARG B O 1
ATOM 2234 N N . ASP B 1 77 ? -12.648 -20.516 -16.484 1 78.5 77 ASP B N 1
ATOM 2235 C CA . ASP B 1 77 ? -12.625 -20.797 -17.922 1 78.5 77 ASP B CA 1
ATOM 2236 C C . ASP B 1 77 ? -11.281 -20.422 -18.531 1 78.5 77 ASP B C 1
ATOM 2238 O O . ASP B 1 77 ? -10.711 -21.188 -19.312 1 78.5 77 ASP B O 1
ATOM 2242 N N . ILE B 1 78 ? -10.812 -19.297 -18.141 1 74.44 78 ILE B N 1
ATOM 2243 C CA . ILE B 1 78 ? -9.547 -18.797 -18.672 1 74.44 78 ILE B CA 1
ATOM 2244 C C . ILE B 1 78 ? -8.398 -19.688 -18.203 1 74.44 78 ILE B C 1
ATOM 2246 O O . ILE B 1 78 ? -7.562 -20.109 -19 1 74.44 78 ILE B O 1
ATOM 2250 N N . ILE B 1 79 ? -8.391 -20.016 -16.969 1 78.19 79 ILE B N 1
ATOM 2251 C CA . ILE B 1 79 ? -7.297 -20.781 -16.406 1 78.19 79 ILE B CA 1
ATOM 2252 C C . ILE B 1 79 ? -7.363 -22.234 -16.906 1 78.19 79 ILE B C 1
ATOM 2254 O O . ILE B 1 79 ? -6.336 -22.828 -17.219 1 78.19 79 ILE B O 1
ATOM 2258 N N . ASP B 1 80 ? -8.492 -22.844 -16.969 1 73.94 80 ASP B N 1
ATOM 2259 C CA . ASP B 1 80 ? -8.641 -24.203 -17.469 1 73.94 80 ASP B CA 1
ATOM 2260 C C . ASP B 1 80 ? -8.211 -24.312 -18.922 1 73.94 80 ASP B C 1
ATOM 2262 O O . ASP B 1 80 ? -7.57 -25.281 -19.328 1 73.94 80 ASP B O 1
ATOM 2266 N N . ARG B 1 81 ? -8.602 -23.328 -19.641 1 72.19 81 ARG B N 1
ATOM 2267 C CA . ARG B 1 81 ? -8.273 -23.344 -21.062 1 72.19 81 ARG B CA 1
ATOM 2268 C C . ARG B 1 81 ? -6.781 -23.125 -21.281 1 72.19 81 ARG B C 1
ATOM 2270 O O . ARG B 1 81 ? -6.184 -23.75 -22.156 1 72.19 81 ARG B O 1
ATOM 2277 N N . GLU B 1 82 ? -6.293 -22.266 -20.469 1 69.12 82 GLU B N 1
ATOM 2278 C CA . GLU B 1 82 ? -4.93 -21.828 -20.766 1 69.12 82 GLU B CA 1
ATOM 2279 C C . GLU B 1 82 ? -3.918 -22.609 -19.922 1 69.12 82 GLU B C 1
ATOM 2281 O O . GLU B 1 82 ? -2.746 -22.719 -20.281 1 69.12 82 GLU B O 1
ATOM 2286 N N . SER B 1 83 ? -4.379 -22.953 -18.703 1 61.91 83 SER B N 1
ATOM 2287 C CA . SER B 1 83 ? -3.422 -23.438 -17.719 1 61.91 83 SER B CA 1
ATOM 2288 C C . SER B 1 83 ? -2.855 -24.797 -18.125 1 61.91 83 SER B C 1
ATOM 2290 O O . SER B 1 83 ? -1.784 -25.188 -17.656 1 61.91 83 SER B O 1
ATOM 2292 N N . GLU B 1 84 ? -3.672 -25.578 -18.906 1 62.38 84 GLU B N 1
ATOM 2293 C CA . GLU B 1 84 ? -3.096 -26.844 -19.344 1 62.38 84 GLU B CA 1
ATOM 2294 C C . GLU B 1 84 ? -1.793 -26.609 -20.109 1 62.38 84 GLU B C 1
ATOM 2296 O O . GLU B 1 84 ? -0.889 -27.453 -20.062 1 62.38 84 GLU B O 1
ATOM 2301 N N . GLU B 1 85 ? -1.664 -25.438 -20.578 1 69.44 85 GLU B N 1
ATOM 2302 C CA . GLU B 1 85 ? -0.472 -25.188 -21.391 1 69.44 85 GLU B CA 1
ATOM 2303 C C . GLU B 1 85 ? 0.288 -23.953 -20.891 1 69.44 85 GLU B C 1
ATOM 2305 O O . GLU B 1 85 ? 1.516 -23.906 -20.984 1 69.44 85 GLU B O 1
ATOM 2310 N N . ARG B 1 86 ? -0.422 -23.125 -20.359 1 85.81 86 ARG B N 1
ATOM 2311 C CA . ARG B 1 86 ? 0.17 -21.859 -19.922 1 85.81 86 ARG B CA 1
ATOM 2312 C C . ARG B 1 86 ? 0.018 -21.672 -18.422 1 85.81 86 ARG B C 1
ATOM 2314 O O . ARG B 1 86 ? -0.951 -22.141 -17.828 1 85.81 86 ARG B O 1
ATOM 2321 N N . TRP B 1 87 ? 0.896 -21.188 -17.672 1 93.19 87 TRP B N 1
ATOM 2322 C CA . TRP B 1 87 ? 0.851 -20.703 -16.297 1 93.19 87 TRP B CA 1
ATOM 2323 C C . TRP B 1 87 ? 0.756 -21.859 -15.312 1 93.19 87 TRP B C 1
ATOM 2325 O O . TRP B 1 87 ? 0.061 -21.766 -14.297 1 93.19 87 TRP B O 1
ATOM 2335 N N . GLN B 1 88 ? 1.356 -23.031 -15.625 1 92.12 88 GLN B N 1
ATOM 2336 C CA . GLN B 1 88 ? 1.283 -24.234 -14.82 1 92.12 88 GLN B CA 1
ATOM 2337 C C . GLN B 1 88 ? 2.096 -24.094 -13.531 1 92.12 88 GLN B C 1
ATOM 2339 O O . GLN B 1 88 ? 1.916 -24.875 -12.594 1 92.12 88 GLN B O 1
ATOM 2344 N N . ASN B 1 89 ? 3 -23.109 -13.516 1 94.81 89 ASN B N 1
ATOM 2345 C CA . ASN B 1 89 ? 3.893 -22.969 -12.375 1 94.81 89 ASN B CA 1
ATOM 2346 C C . ASN B 1 89 ? 3.434 -21.844 -11.445 1 94.81 89 ASN B C 1
ATOM 2348 O O . ASN B 1 89 ? 4.184 -21.422 -10.562 1 94.81 89 ASN B O 1
ATOM 2352 N N . VAL B 1 90 ? 2.225 -21.422 -11.648 1 96.69 90 VAL B N 1
ATOM 2353 C CA . VAL B 1 90 ? 1.583 -20.406 -10.82 1 96.69 90 VAL B CA 1
ATOM 2354 C C . VAL B 1 90 ? 0.383 -21.016 -10.102 1 96.69 90 VAL B C 1
ATOM 2356 O O . VAL B 1 90 ? -0.373 -21.797 -10.68 1 96.69 90 VAL B O 1
ATOM 2359 N N . ASN B 1 91 ? 0.211 -20.703 -8.797 1 96.44 91 ASN B N 1
ATOM 2360 C CA . ASN B 1 91 ? -0.978 -21.109 -8.055 1 96.44 91 ASN B CA 1
ATOM 2361 C C . ASN B 1 91 ? -2.127 -20.125 -8.25 1 96.44 91 ASN B C 1
ATOM 2363 O O . ASN B 1 91 ? -2.006 -18.953 -7.906 1 96.44 91 ASN B O 1
ATOM 2367 N N . HIS B 1 92 ? -3.295 -20.594 -8.719 1 95.94 92 HIS B N 1
ATOM 2368 C CA . HIS B 1 92 ? -4.379 -19.719 -9.141 1 95.94 92 HIS B CA 1
ATOM 2369 C C . HIS B 1 92 ? -5.535 -19.75 -8.148 1 95.94 92 HIS B C 1
ATOM 2371 O O . HIS B 1 92 ? -6.035 -20.812 -7.801 1 95.94 92 HIS B O 1
ATOM 2377 N N . TYR B 1 93 ? -5.984 -18.547 -7.746 1 96.56 93 TYR B N 1
ATOM 2378 C CA . TYR B 1 93 ? -7.094 -18.391 -6.812 1 96.56 93 TYR B CA 1
ATOM 2379 C C . TYR B 1 93 ? -8.102 -17.375 -7.328 1 96.56 93 TYR B C 1
ATOM 2381 O O . TYR B 1 93 ? -7.809 -16.609 -8.242 1 96.56 93 TYR B O 1
ATOM 2389 N N . PHE B 1 94 ? -9.367 -17.438 -6.715 1 96.81 94 PHE B N 1
ATOM 2390 C CA . PHE B 1 94 ? -10.438 -16.484 -6.934 1 96.81 94 PHE B CA 1
ATOM 2391 C C . PHE B 1 94 ? -10.766 -15.742 -5.641 1 96.81 94 PHE B C 1
ATOM 2393 O O . PHE B 1 94 ? -10.773 -16.328 -4.562 1 96.81 94 PHE B O 1
ATOM 2400 N N . MET B 1 95 ? -10.953 -14.445 -5.84 1 97.62 95 MET B N 1
ATOM 2401 C CA . MET B 1 95 ? -11.422 -13.594 -4.75 1 97.62 95 MET B CA 1
ATOM 2402 C C . MET B 1 95 ? -12.742 -12.922 -5.113 1 97.62 95 MET B C 1
ATOM 2404 O O . MET B 1 95 ? -12.867 -12.336 -6.191 1 97.62 95 MET B O 1
ATOM 2408 N N . GLU B 1 96 ? -13.695 -12.914 -4.184 1 96.12 96 GLU B N 1
ATOM 2409 C CA . GLU B 1 96 ? -14.992 -12.289 -4.395 1 96.12 96 GLU B CA 1
ATOM 2410 C C . GLU B 1 96 ? -14.867 -10.766 -4.48 1 96.12 96 GLU B C 1
ATOM 2412 O O . GLU B 1 96 ? -13.969 -10.18 -3.877 1 96.12 96 GLU B O 1
ATOM 2417 N N . GLN B 1 97 ? -15.844 -10.195 -5.102 1 94.62 97 GLN B N 1
ATOM 2418 C CA . GLN B 1 97 ? -15.852 -8.766 -5.379 1 94.62 97 GLN B CA 1
ATOM 2419 C C . GLN B 1 97 ? -15.789 -7.953 -4.086 1 94.62 97 GLN B C 1
ATOM 2421 O O . GLN B 1 97 ? -15.078 -6.945 -4.016 1 94.62 97 GLN B O 1
ATOM 2426 N N . LYS B 1 98 ? -16.562 -8.359 -3.111 1 94.94 98 LYS B N 1
ATOM 2427 C CA . LYS B 1 98 ? -16.578 -7.621 -1.854 1 94.94 98 LYS B CA 1
ATOM 2428 C C . LYS B 1 98 ? -15.195 -7.547 -1.231 1 94.94 98 LYS B C 1
ATOM 2430 O O . LYS B 1 98 ? -14.805 -6.508 -0.692 1 94.94 98 LYS B O 1
ATOM 2435 N N . HIS B 1 99 ? -14.43 -8.578 -1.27 1 96.62 99 HIS B N 1
ATOM 2436 C CA . HIS B 1 99 ? -13.086 -8.609 -0.7 1 96.62 99 HIS B CA 1
ATOM 2437 C C . HIS B 1 99 ? -12.094 -7.875 -1.592 1 96.62 99 HIS B C 1
ATOM 2439 O O . HIS B 1 99 ? -11.141 -7.27 -1.097 1 96.62 99 HIS B O 1
ATOM 2445 N N . LYS B 1 100 ? -12.32 -7.918 -2.936 1 96.38 100 LYS B N 1
ATOM 2446 C CA . LYS B 1 100 ? -11.539 -7.102 -3.859 1 96.38 100 LYS B CA 1
ATOM 2447 C C . LYS B 1 100 ? -11.617 -5.621 -3.486 1 96.38 100 LYS B C 1
ATOM 2449 O O . LYS B 1 100 ? -10.594 -4.93 -3.469 1 96.38 100 LYS B O 1
ATOM 2454 N N . GLU B 1 101 ? -12.812 -5.152 -3.248 1 95.25 101 GLU B N 1
ATOM 2455 C CA . GLU B 1 101 ? -13 -3.746 -2.91 1 95.25 101 GLU B CA 1
ATOM 2456 C C . GLU B 1 101 ? -12.25 -3.383 -1.631 1 95.25 101 GLU B C 1
ATOM 2458 O O . GLU B 1 101 ? -11.672 -2.299 -1.528 1 95.25 101 GLU B O 1
ATOM 2463 N N . GLN B 1 102 ? -12.258 -4.27 -0.662 1 95.31 102 GLN B N 1
ATOM 2464 C CA . GLN B 1 102 ? -11.516 -4.059 0.574 1 95.31 102 GLN B CA 1
ATOM 2465 C C . GLN B 1 102 ? -10.008 -4.023 0.312 1 95.31 102 GLN B C 1
ATOM 2467 O O . GLN B 1 102 ? -9.297 -3.174 0.852 1 95.31 102 GLN B O 1
ATOM 2472 N N . ALA B 1 103 ? -9.539 -4.883 -0.501 1 96.88 103 ALA B N 1
ATOM 2473 C CA . ALA B 1 103 ? -8.125 -4.93 -0.844 1 96.88 103 ALA B CA 1
ATOM 2474 C C . ALA B 1 103 ? -7.691 -3.664 -1.577 1 96.88 103 ALA B C 1
ATOM 2476 O O . ALA B 1 103 ? -6.621 -3.113 -1.303 1 96.88 103 ALA B O 1
ATOM 2477 N N . LYS B 1 104 ? -8.492 -3.238 -2.551 1 96.31 104 LYS B N 1
ATOM 2478 C CA . LYS B 1 104 ? -8.203 -2.018 -3.299 1 96.31 104 LYS B CA 1
ATOM 2479 C C . LYS B 1 104 ? -8.023 -0.829 -2.357 1 96.31 104 LYS B C 1
ATOM 2481 O O . LYS B 1 104 ? -7.082 -0.043 -2.516 1 96.31 104 LYS B O 1
ATOM 2486 N N . LYS B 1 105 ? -8.945 -0.763 -1.439 1 95.25 105 LYS B N 1
ATOM 2487 C CA . LYS B 1 105 ? -8.898 0.334 -0.477 1 95.25 105 LYS B CA 1
ATOM 2488 C C . LYS B 1 105 ? -7.633 0.26 0.377 1 95.25 105 LYS B C 1
ATOM 2490 O O . LYS B 1 105 ? -6.957 1.27 0.584 1 95.25 105 LYS B O 1
ATOM 2495 N N . LEU B 1 106 ? -7.309 -0.867 0.786 1 96.81 106 LEU B N 1
ATOM 2496 C CA . LEU B 1 106 ? -6.203 -1.075 1.715 1 96.81 106 LEU B CA 1
ATOM 2497 C C . LEU B 1 106 ? -4.859 -0.944 1.002 1 96.81 106 LEU B C 1
ATOM 2499 O O . LEU B 1 106 ? -3.91 -0.387 1.556 1 96.81 106 LEU B O 1
ATOM 2503 N N . LEU B 1 107 ? -4.766 -1.405 -0.198 1 97.06 107 LEU B N 1
ATOM 2504 C CA . LEU B 1 107 ? -3.488 -1.492 -0.895 1 97.06 107 LEU B CA 1
ATOM 2505 C C . LEU B 1 107 ? -3.326 -0.338 -1.878 1 97.06 107 LEU B C 1
ATOM 2507 O O . LEU B 1 107 ? -2.25 -0.152 -2.451 1 97.06 107 LEU B O 1
ATOM 2511 N N . GLY B 1 108 ? -4.371 0.258 -2.148 1 94.25 108 GLY B N 1
ATOM 2512 C CA . GLY B 1 108 ? -4.301 1.517 -2.875 1 94.25 108 GLY B CA 1
ATOM 2513 C C . GLY B 1 108 ? -4.242 1.334 -4.379 1 94.25 108 GLY B C 1
ATOM 2514 O O . GLY B 1 108 ? -3.631 2.139 -5.086 1 94.25 108 GLY B O 1
ATOM 2515 N N . PHE B 1 109 ? -4.801 0.292 -4.902 1 92.94 109 PHE B N 1
ATOM 2516 C CA . PHE B 1 109 ? -4.742 0.128 -6.348 1 92.94 109 PHE B CA 1
ATOM 2517 C C . PHE B 1 109 ? -6.133 0.23 -6.961 1 92.94 109 PHE B C 1
ATOM 2519 O O . PHE B 1 109 ? -7.129 -0.094 -6.312 1 92.94 109 PHE B O 1
ATOM 2526 N N . ARG B 1 110 ? -6.168 0.764 -8.258 1 91.5 110 ARG B N 1
ATOM 2527 C CA . ARG B 1 110 ? -7.402 0.877 -9.023 1 91.5 110 ARG B CA 1
ATOM 2528 C C . ARG B 1 110 ? -7.297 0.13 -10.352 1 91.5 110 ARG B C 1
ATOM 2530 O O . ARG B 1 110 ? -8.258 0.079 -11.117 1 91.5 110 ARG B O 1
ATOM 2537 N N . GLN B 1 111 ? -6.125 -0.418 -10.57 1 93.88 111 GLN B N 1
ATOM 2538 C CA . GLN B 1 111 ? -5.871 -1.127 -11.82 1 93.88 111 GLN B CA 1
ATOM 2539 C C . GLN B 1 111 ? -5.102 -2.422 -11.57 1 93.88 111 GLN B C 1
ATOM 2541 O O . GLN B 1 111 ? -4.457 -2.576 -10.531 1 93.88 111 GLN B O 1
ATOM 2546 N N . VAL B 1 112 ? -5.211 -3.258 -12.562 1 95.88 112 VAL B N 1
ATOM 2547 C CA . VAL B 1 112 ? -4.488 -4.523 -12.547 1 95.88 112 VAL B CA 1
ATOM 2548 C C . VAL B 1 112 ? -3.682 -4.676 -13.836 1 95.88 112 VAL B C 1
ATOM 2550 O O . VAL B 1 112 ? -3.998 -4.051 -14.844 1 95.88 112 VAL B O 1
ATOM 2553 N N . PRO B 1 113 ? -2.67 -5.418 -13.805 1 97.94 113 PRO B N 1
ATOM 2554 C CA . PRO B 1 113 ? -2.131 -6.262 -12.734 1 97.94 113 PRO B CA 1
ATOM 2555 C C . PRO B 1 113 ? -1.553 -5.449 -11.578 1 97.94 113 PRO B C 1
ATOM 2557 O O . PRO B 1 113 ? -1.021 -4.355 -11.789 1 97.94 113 PRO B O 1
ATOM 2560 N N . PHE B 1 114 ? -1.646 -5.859 -10.375 1 98.25 114 PHE B N 1
ATOM 2561 C CA . PHE B 1 114 ? -1.066 -5.289 -9.164 1 98.25 114 PHE B CA 1
ATOM 2562 C C . PHE B 1 114 ? -0.347 -6.359 -8.352 1 98.25 114 PHE B C 1
ATOM 2564 O O . PHE B 1 114 ? -0.922 -7.406 -8.047 1 98.25 114 PHE B O 1
ATOM 2571 N N . TYR B 1 115 ? 0.917 -6.094 -7.996 1 98.69 115 TYR B N 1
ATOM 2572 C CA . TYR B 1 115 ? 1.756 -7.086 -7.336 1 98.69 115 TYR B CA 1
ATOM 2573 C C . TYR B 1 115 ? 1.906 -6.773 -5.852 1 98.69 115 TYR B C 1
ATOM 2575 O O . TYR B 1 115 ? 2.006 -5.609 -5.461 1 98.69 115 TYR B O 1
ATOM 2583 N N . VAL B 1 116 ? 1.924 -7.793 -5.086 1 98.69 116 VAL B N 1
ATOM 2584 C CA . VAL B 1 116 ? 2.328 -7.742 -3.686 1 98.69 116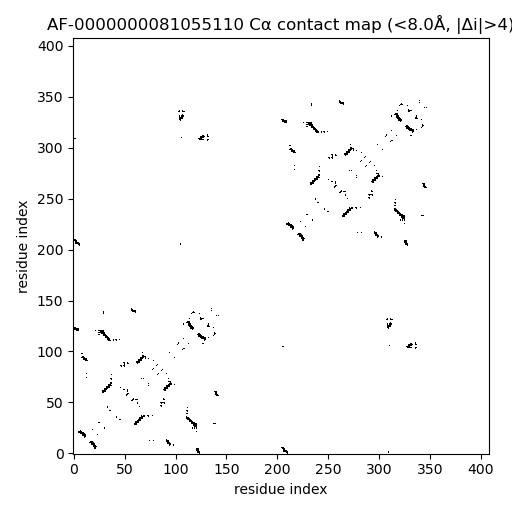 VAL B CA 1
ATOM 2585 C C . VAL B 1 116 ? 3.416 -8.781 -3.424 1 98.69 116 VAL B C 1
ATOM 2587 O O . VAL B 1 116 ? 3.24 -9.961 -3.719 1 98.69 116 VAL B O 1
ATOM 2590 N N . VAL B 1 117 ? 4.559 -8.359 -2.9 1 98.75 117 VAL B N 1
ATOM 2591 C CA . VAL B 1 117 ? 5.684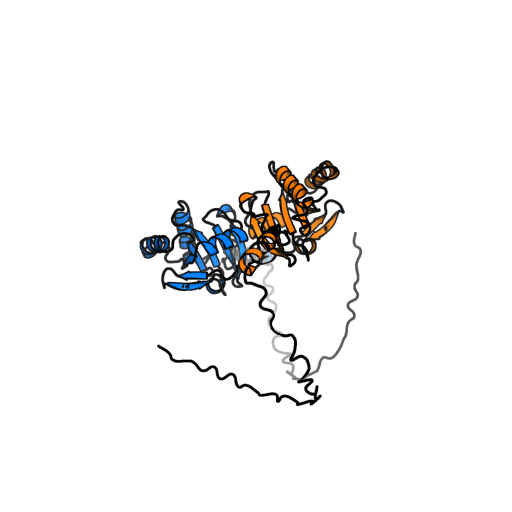 -9.234 -2.584 1 98.75 117 VAL B CA 1
ATOM 2592 C C . VAL B 1 117 ? 5.773 -9.43 -1.073 1 98.75 117 VAL B C 1
ATOM 2594 O O . VAL B 1 117 ? 5.805 -8.461 -0.314 1 98.75 117 VAL B O 1
ATOM 2597 N N . LEU B 1 118 ? 5.781 -10.703 -0.671 1 98.62 118 LEU B N 1
ATOM 2598 C CA . LEU B 1 118 ? 5.797 -11.047 0.747 1 98.62 118 LEU B CA 1
ATOM 2599 C C . LEU B 1 118 ? 6.984 -11.945 1.073 1 98.62 118 LEU B C 1
ATOM 2601 O O . LEU B 1 118 ? 7.379 -12.781 0.255 1 98.62 118 LEU B O 1
ATOM 2605 N N . ASP B 1 119 ? 7.484 -11.836 2.301 1 98.12 119 ASP B N 1
ATOM 2606 C CA . ASP B 1 119 ? 8.523 -12.75 2.754 1 98.12 119 ASP B CA 1
ATOM 2607 C C . ASP B 1 119 ? 7.922 -13.977 3.436 1 98.12 119 ASP B C 1
ATOM 2609 O O . ASP B 1 119 ? 6.699 -14.133 3.471 1 98.12 119 ASP B O 1
ATOM 2613 N N . GLU B 1 120 ? 8.766 -14.898 3.893 1 97.44 120 GLU B N 1
ATOM 2614 C CA . GLU B 1 120 ? 8.328 -16.188 4.441 1 97.44 120 GLU B CA 1
ATOM 2615 C C . GLU B 1 120 ? 7.523 -15.984 5.723 1 97.44 120 GLU B C 1
ATOM 2617 O O . GLU B 1 120 ? 6.848 -16.906 6.18 1 97.44 120 GLU B O 1
ATOM 2622 N N . HIS B 1 121 ? 7.559 -14.781 6.293 1 96.88 121 HIS B N 1
ATOM 2623 C CA . HIS B 1 121 ? 6.793 -14.484 7.5 1 96.88 121 HIS B CA 1
ATOM 2624 C C . HIS B 1 121 ? 5.434 -13.891 7.16 1 96.88 121 HIS B C 1
ATOM 2626 O O . HIS B 1 121 ? 4.613 -13.648 8.047 1 96.88 121 HIS B O 1
ATOM 2632 N N . GLY B 1 122 ? 5.184 -13.602 5.918 1 97.56 122 GLY B N 1
ATOM 2633 C CA . GLY B 1 122 ? 3.924 -13.031 5.48 1 97.56 122 GLY B CA 1
ATOM 2634 C C . GLY B 1 122 ? 3.922 -11.516 5.492 1 97.56 122 GLY B C 1
ATOM 2635 O O . GLY B 1 122 ? 2.865 -10.883 5.395 1 97.56 122 GLY B O 1
ATOM 2636 N N . ASP B 1 123 ? 5.125 -10.906 5.66 1 97.5 123 ASP B N 1
ATOM 2637 C CA . ASP B 1 123 ? 5.227 -9.445 5.691 1 97.5 123 ASP B CA 1
ATOM 2638 C C . ASP B 1 123 ? 5.422 -8.883 4.289 1 97.5 123 ASP B C 1
ATOM 2640 O O . ASP B 1 123 ? 6.18 -9.438 3.49 1 97.5 123 ASP B O 1
ATOM 2644 N N . ILE B 1 124 ? 4.781 -7.746 4.031 1 98.44 124 ILE B N 1
ATOM 2645 C CA . ILE B 1 124 ? 4.867 -7.105 2.725 1 98.44 124 ILE B CA 1
ATOM 2646 C C . ILE B 1 124 ? 6.199 -6.367 2.6 1 98.44 124 ILE B C 1
ATOM 2648 O O . ILE B 1 124 ? 6.543 -5.551 3.457 1 98.44 124 ILE B O 1
ATOM 2652 N N . THR B 1 125 ? 6.902 -6.641 1.491 1 98.06 125 THR B N 1
ATOM 2653 C CA . THR B 1 125 ? 8.195 -6.008 1.272 1 98.06 125 THR B CA 1
ATOM 2654 C C . THR B 1 125 ? 8.133 -5.035 0.099 1 98.06 125 THR B C 1
ATOM 2656 O O . THR B 1 125 ? 8.938 -4.105 0.01 1 98.06 125 THR B O 1
ATOM 2659 N N . GLN B 1 126 ? 7.297 -5.301 -0.874 1 98.06 126 GLN B N 1
ATOM 2660 C CA . GLN B 1 126 ? 7.016 -4.461 -2.033 1 98.06 126 GLN B CA 1
ATOM 2661 C C . GLN B 1 126 ? 5.559 -4.598 -2.471 1 98.06 126 GLN B C 1
ATOM 2663 O O . GLN B 1 126 ? 4.949 -5.652 -2.293 1 98.06 126 GLN B O 1
ATOM 2668 N N . MET B 1 127 ? 5.113 -3.521 -3.057 1 98.25 127 MET B N 1
ATOM 2669 C CA . MET B 1 127 ? 3.846 -3.67 -3.768 1 98.25 127 MET B CA 1
ATOM 2670 C C . MET B 1 127 ? 3.705 -2.611 -4.855 1 98.25 127 MET B C 1
ATOM 2672 O O . MET B 1 127 ? 4.402 -1.596 -4.836 1 98.25 127 MET B O 1
ATOM 2676 N N . GLY B 1 128 ? 2.889 -2.889 -5.824 1 97.5 128 GLY B N 1
ATOM 2677 C CA . GLY B 1 128 ? 2.623 -1.927 -6.883 1 97.5 128 GLY B CA 1
ATOM 2678 C C . GLY B 1 128 ? 2.477 -2.568 -8.25 1 97.5 128 GLY B C 1
ATOM 2679 O O . GLY B 1 128 ? 2.301 -3.783 -8.359 1 97.5 128 GLY B O 1
ATOM 2680 N N . ASN B 1 129 ? 2.418 -1.705 -9.281 1 96.38 129 ASN B N 1
ATOM 2681 C CA . ASN B 1 129 ? 2.438 -2.217 -10.648 1 96.38 129 ASN B CA 1
ATOM 2682 C C . ASN B 1 129 ? 3.828 -2.709 -11.039 1 96.38 129 ASN B C 1
ATOM 26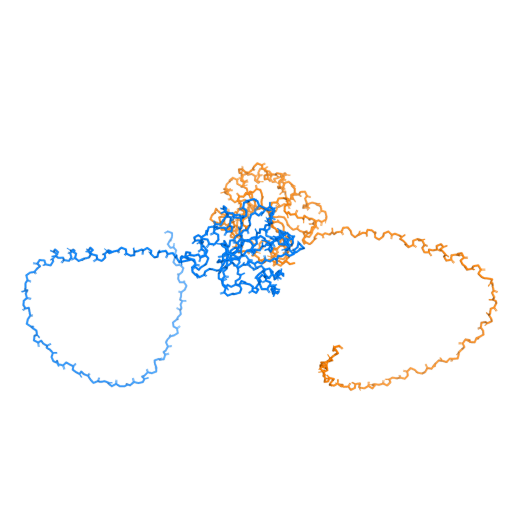84 O O . ASN B 1 129 ? 4.738 -2.736 -10.211 1 96.38 129 ASN B O 1
ATOM 2688 N N . HIS B 1 130 ? 3.959 -3.109 -12.312 1 95.38 130 HIS B N 1
ATOM 2689 C CA . HIS B 1 130 ? 5.195 -3.74 -12.766 1 95.38 130 HIS B CA 1
ATOM 2690 C C . HIS B 1 130 ? 6.375 -2.781 -12.648 1 95.38 130 HIS B C 1
ATOM 2692 O O . HIS B 1 130 ? 7.516 -3.211 -12.461 1 95.38 130 HIS B O 1
ATOM 2698 N N . ARG B 1 131 ? 6.164 -1.516 -12.75 1 93.25 131 ARG B N 1
ATOM 2699 C CA . ARG B 1 131 ? 7.242 -0.536 -12.688 1 93.25 131 ARG B CA 1
ATOM 2700 C C . ARG B 1 131 ? 7.688 -0.304 -11.25 1 93.25 131 ARG B C 1
ATOM 2702 O O . ARG B 1 131 ? 8.797 0.181 -11.008 1 93.25 131 ARG B O 1
ATOM 2709 N N . ALA B 1 132 ? 6.855 -0.68 -10.328 1 94.94 132 ALA B N 1
ATOM 2710 C CA . ALA B 1 132 ? 7.129 -0.406 -8.914 1 94.94 132 ALA B CA 1
ATOM 2711 C C . ALA B 1 132 ? 7.887 -1.562 -8.273 1 94.94 132 ALA B C 1
ATOM 2713 O O . ALA B 1 132 ? 8.43 -1.42 -7.172 1 94.94 132 ALA B O 1
ATOM 2714 N N . ILE B 1 133 ? 7.902 -2.672 -8.922 1 97.25 133 ILE B N 1
ATOM 2715 C CA . ILE B 1 133 ? 8.469 -3.867 -8.312 1 97.25 133 ILE B CA 1
ATOM 2716 C C . ILE B 1 133 ? 9.891 -4.082 -8.812 1 97.25 133 ILE B C 1
ATOM 2718 O O . ILE B 1 133 ? 10.141 -4.031 -10.023 1 97.25 133 ILE B O 1
ATOM 2722 N N . ASP B 1 134 ? 10.781 -4.246 -7.875 1 96.25 134 ASP B N 1
ATOM 2723 C CA . ASP B 1 134 ? 12.109 -4.762 -8.188 1 96.25 134 ASP B CA 1
ATOM 2724 C C . ASP B 1 134 ? 12.18 -6.27 -7.957 1 96.25 134 ASP B C 1
ATOM 2726 O O . ASP B 1 134 ? 12.398 -6.723 -6.832 1 96.25 134 ASP B O 1
ATOM 2730 N N . PHE B 1 135 ? 12.078 -7.043 -8.977 1 96.06 135 PHE B N 1
ATOM 2731 C CA . PHE B 1 135 ? 11.953 -8.492 -8.891 1 96.06 135 PHE B CA 1
ATOM 2732 C C . PHE B 1 135 ? 13.273 -9.117 -8.461 1 96.06 135 PHE B C 1
ATOM 2734 O O . PHE B 1 135 ? 13.305 -10.258 -7.992 1 96.06 135 PHE B O 1
ATOM 2741 N N . ASP B 1 136 ? 14.375 -8.391 -8.586 1 94 136 ASP B N 1
ATOM 2742 C CA . ASP B 1 136 ? 15.672 -8.891 -8.141 1 94 136 ASP B CA 1
ATOM 2743 C C . ASP B 1 136 ? 15.82 -8.766 -6.625 1 94 136 ASP B C 1
ATOM 2745 O O . ASP B 1 136 ? 16.734 -9.359 -6.035 1 94 136 ASP B O 1
ATOM 2749 N N . GLU B 1 137 ? 14.961 -8.031 -6.027 1 94.44 137 GLU B N 1
ATOM 2750 C CA . GLU B 1 137 ? 15.023 -7.809 -4.586 1 94.44 137 GLU B CA 1
ATOM 2751 C C . GLU B 1 137 ? 13.906 -8.562 -3.863 1 94.44 137 GLU B C 1
ATOM 2753 O O . GLU B 1 137 ? 13.602 -8.266 -2.705 1 94.44 137 GLU B O 1
ATOM 2758 N N . VAL B 1 138 ? 13.344 -9.477 -4.539 1 95.81 138 VAL B N 1
ATOM 2759 C CA . VAL B 1 138 ? 12.344 -10.336 -3.916 1 95.81 138 VAL B CA 1
ATOM 2760 C C . VAL B 1 138 ? 13.008 -11.25 -2.891 1 95.81 138 VAL B C 1
ATOM 2762 O O . VAL B 1 138 ? 14.055 -11.844 -3.164 1 95.81 138 VAL B O 1
ATOM 2765 N N . PRO B 1 139 ? 12.391 -11.297 -1.682 1 95.75 139 PRO B N 1
ATOM 2766 C CA . PRO B 1 139 ? 12.953 -12.234 -0.704 1 95.75 139 PRO B CA 1
ATOM 2767 C C . PRO B 1 139 ? 13.07 -13.656 -1.247 1 95.75 139 PRO B C 1
ATOM 2769 O O . PRO B 1 139 ? 12.18 -14.125 -1.961 1 95.75 139 PRO B O 1
ATOM 2772 N N . GLY B 1 140 ? 14.195 -14.32 -0.949 1 93.88 140 GLY B N 1
ATOM 2773 C CA . GLY B 1 140 ? 14.391 -15.695 -1.375 1 93.88 140 GLY B CA 1
ATOM 2774 C C . GLY B 1 140 ? 15.117 -15.812 -2.703 1 93.88 140 GLY B C 1
ATOM 2775 O O . GLY B 1 140 ? 15.508 -16.906 -3.109 1 93.88 140 GLY B O 1
ATOM 2776 N N . VAL B 1 141 ? 15.211 -14.68 -3.475 1 93.62 141 VAL B N 1
ATOM 2777 C CA . VAL B 1 141 ? 15.906 -14.68 -4.758 1 93.62 141 VAL B CA 1
ATOM 2778 C C . VAL B 1 141 ? 17.391 -14.93 -4.543 1 93.62 141 VAL B C 1
ATOM 2780 O O . VAL B 1 141 ? 18.016 -14.312 -3.678 1 93.62 141 VAL B O 1
ATOM 2783 N N . VAL B 1 142 ? 17.953 -15.852 -5.25 1 86.62 142 VAL B N 1
ATOM 2784 C CA . VAL B 1 142 ? 19.375 -16.203 -5.176 1 86.62 142 VAL B CA 1
ATOM 2785 C C . VAL B 1 142 ? 20.188 -15.305 -6.094 1 86.62 142 VAL B C 1
ATOM 2787 O O . VAL B 1 142 ? 19.875 -15.164 -7.281 1 86.62 142 VAL B O 1
ATOM 2790 N N . ARG B 1 143 ? 20.953 -14.438 -5.555 1 75.75 143 ARG B N 1
ATOM 2791 C CA . ARG B 1 143 ? 21.828 -13.555 -6.336 1 75.75 143 ARG B CA 1
ATOM 2792 C C . ARG B 1 143 ? 23.109 -14.266 -6.734 1 75.75 143 ARG B C 1
ATOM 2794 O O . ARG B 1 143 ? 23.625 -15.109 -5.988 1 75.75 143 ARG B O 1
ATOM 2801 N N . PRO B 1 144 ? 23.344 -14.273 -8.078 1 64.69 144 PRO B N 1
ATOM 2802 C CA . PRO B 1 144 ? 24.594 -14.938 -8.453 1 64.69 144 PRO B CA 1
ATOM 2803 C C . PRO B 1 144 ? 25.781 -14.492 -7.609 1 64.69 144 PRO B C 1
ATOM 2805 O O . PRO B 1 144 ? 25.922 -13.305 -7.305 1 64.69 144 PRO B O 1
ATOM 2808 N N . GLU B 1 145 ? 26.156 -15.289 -6.645 1 55.84 145 GLU B N 1
ATOM 2809 C CA . GLU B 1 145 ? 27.422 -14.992 -6.004 1 55.84 145 GLU B CA 1
ATOM 2810 C C . GLU B 1 145 ? 28.438 -14.422 -7.004 1 55.84 145 GLU B C 1
ATOM 2812 O O . GLU B 1 145 ? 28.5 -14.875 -8.148 1 55.84 145 GLU B O 1
ATOM 2817 N N . PRO B 1 146 ? 28.688 -13.156 -6.887 1 52.72 146 PRO B N 1
ATOM 2818 C CA . PRO B 1 146 ? 29.797 -12.82 -7.781 1 52.72 146 PRO B CA 1
ATOM 2819 C C . PRO B 1 146 ? 30.781 -13.969 -7.953 1 52.72 146 PRO B C 1
ATOM 2821 O O . PRO B 1 146 ? 31.031 -14.719 -7.004 1 52.72 146 PRO B O 1
ATOM 2824 N N . SER B 1 147 ? 30.781 -14.586 -9 1 40.81 147 SER B N 1
ATOM 2825 C CA . SER B 1 147 ? 31.906 -15.5 -9.188 1 40.81 147 SER B CA 1
ATOM 2826 C C . SER B 1 147 ? 33.188 -14.969 -8.531 1 40.81 147 SER B C 1
ATOM 2828 O O . SER B 1 147 ? 33.625 -13.859 -8.836 1 40.81 147 SER B O 1
ATOM 2830 N N . VAL B 1 148 ? 33.438 -15.281 -7.309 1 42.69 148 VAL B N 1
ATOM 2831 C CA . VAL B 1 148 ? 34.812 -15.102 -6.855 1 42.69 148 VAL B CA 1
ATOM 2832 C C . VAL B 1 148 ? 35.781 -15.344 -8.016 1 42.69 148 VAL B C 1
ATOM 2834 O O . VAL B 1 148 ? 35.844 -16.453 -8.562 1 42.69 148 VAL B O 1
ATOM 2837 N N . SER B 1 149 ? 35.938 -14.555 -8.992 1 39.41 149 SER B N 1
ATOM 2838 C CA . SER B 1 149 ? 37.125 -14.688 -9.859 1 39.41 149 SER B CA 1
ATOM 2839 C C . SER B 1 149 ? 38.312 -15.227 -9.086 1 39.41 149 SER B C 1
ATOM 2841 O O . SER B 1 149 ? 38.469 -14.945 -7.895 1 39.41 149 SER B O 1
ATOM 2843 N N . SER B 1 150 ? 39.062 -16.219 -9.656 1 39.94 150 SER B N 1
ATOM 2844 C CA . SER B 1 150 ? 40.375 -16.828 -9.445 1 39.94 150 SER B CA 1
ATOM 2845 C C . SER B 1 150 ? 41.406 -15.781 -9.117 1 39.94 150 SER B C 1
ATOM 2847 O O . SER B 1 150 ? 42.25 -15.453 -9.953 1 39.94 150 SER B O 1
ATOM 2849 N N . MET B 1 151 ? 41.094 -14.781 -8.406 1 38.03 151 MET B N 1
ATOM 2850 C CA . MET B 1 151 ? 42.281 -14.023 -8.023 1 38.03 151 MET B CA 1
ATOM 2851 C C . MET B 1 151 ? 43.281 -14.922 -7.336 1 38.03 151 MET B C 1
ATOM 2853 O O . MET B 1 151 ? 44.312 -14.438 -6.82 1 38.03 151 MET B O 1
ATOM 2857 N N . GLU B 1 152 ? 42.875 -16.203 -7.133 1 35.66 152 GLU B N 1
ATOM 2858 C CA . GLU B 1 152 ? 43.906 -17.047 -6.531 1 35.66 152 GLU B CA 1
ATOM 2859 C C . GLU B 1 152 ? 45.094 -17.219 -7.477 1 35.66 152 GLU B C 1
ATOM 2861 O O . GLU B 1 152 ? 46.125 -17.781 -7.094 1 35.66 152 GLU B O 1
ATOM 2866 N N . GLU B 1 153 ? 44.875 -17 -8.75 1 33.59 153 GLU B N 1
ATOM 2867 C CA . GLU B 1 153 ? 46.031 -17.375 -9.57 1 33.59 153 GLU B CA 1
ATOM 2868 C C . GLU B 1 153 ? 47.156 -16.344 -9.445 1 33.59 153 GLU B C 1
ATOM 2870 O O . GLU B 1 153 ? 48.281 -16.594 -9.891 1 33.59 153 GLU B O 1
ATOM 2875 N N . GLU B 1 154 ? 46.719 -15.086 -9.164 1 32.56 154 GLU B N 1
ATOM 2876 C CA . GLU B 1 154 ? 47.875 -14.203 -9.352 1 32.56 154 GLU B CA 1
ATOM 2877 C C . GLU B 1 154 ? 48.844 -14.273 -8.156 1 32.56 154 GLU B C 1
ATOM 2879 O O . GLU B 1 154 ? 49.781 -13.484 -8.07 1 32.56 154 GLU B O 1
ATOM 2884 N N . LYS B 1 155 ? 48.281 -14.922 -7.141 1 35.91 155 LYS B N 1
ATOM 2885 C CA . LYS B 1 155 ? 49.188 -14.867 -5.996 1 35.91 155 LYS B CA 1
ATOM 2886 C C . LYS B 1 155 ? 50.469 -15.672 -6.254 1 35.91 155 LYS B C 1
ATOM 2888 O O . LYS B 1 155 ? 51.375 -15.648 -5.445 1 35.91 155 LYS B O 1
ATOM 2893 N N . GLU B 1 156 ? 50.188 -16.688 -7.148 1 33.31 156 GLU B N 1
ATOM 2894 C CA . GLU B 1 156 ? 51.344 -17.609 -7.156 1 33.31 156 GLU B CA 1
ATOM 2895 C C . GLU B 1 156 ? 52.594 -16.938 -7.695 1 33.31 156 GLU B C 1
ATOM 2897 O O . GLU B 1 156 ? 53.688 -17.391 -7.43 1 33.31 156 GLU B O 1
ATOM 2902 N N . ASN B 1 157 ? 52.281 -16.047 -8.672 1 31.5 157 ASN B N 1
ATOM 2903 C CA . ASN B 1 157 ? 53.469 -15.828 -9.469 1 31.5 157 ASN B CA 1
ATOM 2904 C C . ASN B 1 157 ? 54.438 -14.852 -8.781 1 31.5 157 ASN B C 1
ATOM 2906 O O . ASN B 1 157 ? 55.5 -14.531 -9.328 1 31.5 157 ASN B O 1
ATOM 2910 N N . ILE B 1 158 ? 53.75 -14.102 -7.852 1 29.84 158 ILE B N 1
ATOM 2911 C CA . ILE B 1 158 ? 54.688 -13.062 -7.434 1 29.84 158 ILE B CA 1
ATOM 2912 C C . ILE B 1 158 ? 55.781 -13.672 -6.578 1 29.84 158 ILE B C 1
ATOM 2914 O O . ILE B 1 158 ? 56.75 -12.992 -6.238 1 29.84 158 ILE B O 1
ATOM 2918 N N . PHE B 1 159 ? 55.25 -14.828 -5.988 1 28.47 159 PHE B N 1
ATOM 2919 C CA . PHE B 1 159 ? 56.188 -15.242 -4.945 1 28.47 159 PHE B CA 1
ATOM 2920 C C . PHE B 1 159 ? 57.531 -15.617 -5.543 1 28.47 159 PHE B C 1
ATOM 2922 O O . PHE B 1 159 ? 58.5 -15.914 -4.812 1 28.47 159 PHE B O 1
ATOM 2929 N N . GLU B 1 160 ? 57.281 -16.047 -6.859 1 29.66 160 GLU B N 1
ATOM 2930 C CA . GLU B 1 160 ? 58.5 -16.672 -7.359 1 29.66 160 GLU B CA 1
ATOM 2931 C C . GLU B 1 160 ? 59.688 -15.695 -7.344 1 29.66 160 GLU B C 1
ATOM 2933 O O . GLU B 1 160 ? 60.844 -16.109 -7.445 1 29.66 160 GLU B O 1
ATOM 2938 N N . GLN B 1 161 ? 59.188 -14.43 -7.66 1 27.08 161 GLN B N 1
ATOM 2939 C CA . GLN B 1 161 ? 60.344 -13.648 -8.078 1 27.08 161 GLN B CA 1
ATOM 2940 C C . GLN B 1 161 ? 61.281 -13.383 -6.898 1 27.08 161 GLN B C 1
ATOM 2942 O O . GLN B 1 161 ? 62.406 -12.922 -7.086 1 27.08 161 GLN B O 1
ATOM 2947 N N . VAL B 1 162 ? 60.531 -13.227 -5.793 1 26.66 162 VAL B N 1
ATOM 2948 C CA . VAL B 1 162 ? 61.406 -12.57 -4.824 1 26.66 162 VAL B CA 1
ATOM 2949 C C . VAL B 1 162 ? 62.438 -13.562 -4.324 1 26.66 162 VAL B C 1
ATOM 2951 O O . VAL B 1 162 ? 63.406 -13.18 -3.645 1 26.66 162 VAL B O 1
ATOM 2954 N N . LEU B 1 163 ? 61.969 -14.789 -4.41 1 29.16 163 LEU B N 1
ATOM 2955 C CA . LEU B 1 163 ? 62.781 -15.672 -3.598 1 29.16 163 LEU B CA 1
ATOM 2956 C C . LEU B 1 163 ? 64.188 -15.82 -4.203 1 29.16 163 LEU B C 1
ATOM 2958 O O . LEU B 1 163 ? 64.812 -16.859 -4.039 1 29.16 163 LEU B O 1
ATOM 2962 N N . GLY B 1 164 ? 64.5 -14.883 -5.023 1 24.72 164 GLY B N 1
ATOM 2963 C CA . GLY B 1 164 ? 65.812 -15.094 -5.57 1 24.72 164 GLY B CA 1
ATOM 2964 C C . GLY B 1 164 ? 66.875 -15.352 -4.504 1 24.72 164 GLY B C 1
ATOM 2965 O O . GLY B 1 164 ? 68.062 -15.297 -4.773 1 24.72 164 GLY B O 1
ATOM 2966 N N . PHE B 1 165 ? 66.438 -14.945 -3.166 1 24.89 165 PHE B N 1
ATOM 2967 C CA . PHE B 1 165 ? 67.688 -14.891 -2.359 1 24.89 165 PHE B CA 1
ATOM 2968 C C . PHE B 1 165 ? 68.312 -16.266 -2.23 1 24.89 165 PHE B C 1
ATOM 2970 O O . PHE B 1 165 ? 67.625 -17.281 -2.217 1 24.89 165 PHE B O 1
ATOM 2977 N N . ASP B 1 166 ? 69.625 -16.422 -2.363 1 25.41 166 ASP B N 1
ATOM 2978 C CA . ASP B 1 166 ? 70.625 -17.484 -2.404 1 25.41 166 ASP B CA 1
ATOM 2979 C C . ASP B 1 166 ? 70.438 -18.422 -1.208 1 25.41 166 ASP B C 1
ATOM 2981 O O . ASP B 1 166 ? 69.938 -18.031 -0.167 1 25.41 166 ASP B O 1
ATOM 2985 N N . GLU B 1 167 ? 70.875 -19.734 -1.271 1 28.38 167 GLU B N 1
ATOM 2986 C CA . GLU B 1 167 ? 71 -20.984 -0.546 1 28.38 167 GLU B CA 1
ATOM 2987 C C . GLU B 1 167 ? 71.625 -20.75 0.838 1 28.38 167 GLU B C 1
ATOM 2989 O O . GLU B 1 167 ? 72.812 -20.797 1.007 1 28.38 167 GLU B O 1
ATOM 2994 N N . VAL B 1 168 ? 71.375 -19.625 1.609 1 26.03 168 VAL B N 1
ATOM 2995 C CA . VAL B 1 168 ? 72.312 -19.703 2.715 1 26.03 168 VAL B CA 1
ATOM 2996 C C . VAL B 1 168 ? 72 -20.922 3.576 1 26.03 168 VAL B C 1
ATOM 2998 O O . VAL B 1 168 ? 70.875 -21.234 3.83 1 26.03 168 VAL B O 1
ATOM 3001 N N . ASP B 1 169 ? 72.875 -21.891 3.766 1 23.86 169 ASP B N 1
ATOM 3002 C CA . ASP B 1 169 ? 73.125 -23.203 4.355 1 23.86 169 ASP B CA 1
ATOM 3003 C C . ASP B 1 169 ? 72.75 -23.188 5.852 1 23.86 169 ASP B C 1
ATOM 3005 O O . ASP B 1 169 ? 73.688 -23.031 6.68 1 23.86 169 ASP B O 1
ATOM 3009 N N . PHE B 1 170 ? 71.875 -22.312 6.402 1 22.66 170 PHE B N 1
ATOM 3010 C CA . PHE B 1 170 ? 72 -22.312 7.855 1 22.66 170 PHE B CA 1
ATOM 3011 C C . PHE B 1 170 ? 71.688 -23.703 8.422 1 22.66 170 PHE B C 1
ATOM 3013 O O . PHE B 1 170 ? 70.75 -24.391 7.945 1 22.66 170 PHE B O 1
ATOM 3020 N N . ASP B 1 171 ? 72.562 -24.219 9.344 1 23.5 171 ASP B N 1
ATOM 3021 C CA . ASP B 1 171 ? 72.875 -25.453 10.078 1 23.5 171 ASP B CA 1
ATOM 3022 C C . ASP B 1 171 ? 71.688 -25.812 11.016 1 23.5 171 ASP B C 1
ATOM 3024 O O . ASP B 1 171 ? 71.188 -24.969 11.766 1 23.5 171 ASP B O 1
ATOM 3028 N N . LEU B 1 172 ? 70.938 -26.984 10.805 1 22.3 172 LEU B N 1
ATOM 3029 C CA . LEU B 1 172 ? 69.75 -27.766 11.281 1 22.3 172 LEU B CA 1
ATOM 3030 C C . LEU B 1 172 ? 69.875 -28 12.781 1 22.3 172 LEU B C 1
ATOM 3032 O O . LEU B 1 172 ? 69.062 -28.766 13.344 1 22.3 172 LEU B O 1
ATOM 3036 N N . ASP B 1 173 ? 70.812 -27.391 13.594 1 20.08 173 ASP B N 1
ATOM 3037 C CA . ASP B 1 173 ? 71.125 -28.234 14.758 1 20.08 173 ASP B CA 1
ATOM 3038 C C . ASP B 1 173 ? 70 -28.156 15.773 1 20.08 173 ASP B C 1
ATOM 3040 O O . ASP B 1 173 ? 69.75 -29.094 16.547 1 20.08 173 ASP B O 1
ATOM 3044 N N . PHE B 1 174 ? 69.375 -27.016 16.219 1 19.64 174 PHE B N 1
ATOM 3045 C CA . PHE B 1 174 ? 69.062 -26.953 17.641 1 19.64 174 PHE B CA 1
ATOM 3046 C C . PHE B 1 174 ? 67.688 -27.516 17.891 1 19.64 174 PHE B C 1
ATOM 3048 O O . PHE B 1 174 ? 66.688 -26.844 17.672 1 19.64 174 PHE B O 1
ATOM 3055 N N . ALA B 1 175 ? 67.312 -28.75 17.391 1 20.16 175 ALA B N 1
ATOM 3056 C CA . ALA B 1 175 ? 66 -29.422 17.469 1 20.16 175 ALA B CA 1
ATOM 3057 C C . ALA B 1 175 ? 65.438 -29.438 18.891 1 20.16 175 ALA B C 1
ATOM 3059 O O . ALA B 1 175 ? 64.25 -29.234 19.125 1 20.16 175 ALA B O 1
ATOM 3060 N N . ASN B 1 176 ? 66.125 -29.984 19.906 1 17.36 176 ASN B N 1
ATOM 3061 C CA . ASN B 1 176 ? 65.5 -31.016 20.766 1 17.36 176 ASN B CA 1
ATOM 3062 C C . ASN B 1 176 ? 64.75 -30.406 21.922 1 17.36 176 ASN B C 1
ATOM 3064 O O . ASN B 1 176 ? 64.25 -31.125 22.797 1 17.36 176 ASN B O 1
ATOM 3068 N N . ARG B 1 177 ? 65 -29.094 22.328 1 17.86 177 ARG B N 1
ATOM 3069 C CA . ARG B 1 177 ? 64.938 -29.125 23.781 1 17.86 177 ARG B CA 1
ATOM 3070 C C . ARG B 1 177 ? 63.469 -29.219 24.234 1 17.86 177 ARG B C 1
ATOM 3072 O O . ARG B 1 177 ? 63.125 -29.984 25.141 1 17.86 177 ARG B O 1
ATOM 3079 N N . CYS B 1 178 ? 62.656 -28.062 24.328 1 17.53 178 CYS B N 1
ATOM 3080 C CA . CYS B 1 178 ? 61.938 -27.812 25.578 1 17.53 178 CYS B CA 1
ATOM 3081 C C . CYS B 1 178 ? 60.562 -28.484 25.547 1 17.53 178 CYS B C 1
ATOM 3083 O O . CYS B 1 178 ? 59.688 -28.078 24.781 1 17.53 178 CYS B O 1
ATOM 3085 N N . LYS B 1 179 ? 60.438 -29.844 25.609 1 21.47 179 LYS B N 1
ATOM 3086 C CA . LYS B 1 179 ? 59.25 -30.656 25.781 1 21.47 179 LYS B CA 1
ATOM 3087 C C . LYS B 1 179 ? 58.469 -30.266 27.047 1 21.47 179 LYS B C 1
ATOM 3089 O O . LYS B 1 179 ? 58.469 -31 28.031 1 21.47 179 LYS B O 1
ATOM 3094 N N . LEU B 1 180 ? 58.344 -28.859 27.375 1 19.94 180 LEU B N 1
ATOM 3095 C CA . LEU B 1 180 ? 57.781 -28.656 28.703 1 19.94 180 LEU B CA 1
ATOM 3096 C C . LEU B 1 180 ? 56.406 -29.266 28.828 1 19.94 180 LEU B C 1
ATOM 3098 O O . LEU B 1 180 ? 55.656 -29.359 27.844 1 19.94 180 LEU B O 1
ATOM 3102 N N . GLU B 1 181 ? 56 -29.688 30.172 1 20.03 181 GLU B N 1
ATOM 3103 C CA . GLU B 1 181 ? 55.094 -30.516 30.969 1 20.03 181 GLU B CA 1
ATOM 3104 C C . GLU B 1 181 ? 53.688 -29.938 30.969 1 20.03 181 GLU B C 1
ATOM 3106 O O . GLU B 1 181 ? 53.5 -28.719 31.031 1 20.03 181 GLU B O 1
ATOM 3111 N N . SER B 1 182 ? 52.625 -30.609 30.391 1 21.08 182 SER B N 1
ATOM 3112 C CA . SER B 1 182 ? 51.219 -30.531 30.125 1 21.08 182 SER B CA 1
ATOM 3113 C C . SER B 1 182 ? 50.406 -30.359 31.422 1 21.08 182 SER B C 1
ATOM 3115 O O . SER B 1 182 ? 49.219 -30.609 31.469 1 21.08 182 SER B O 1
ATOM 3117 N N . ASN B 1 183 ? 50.969 -29.672 32.531 1 19.72 183 ASN B N 1
ATOM 3118 C CA . ASN B 1 183 ? 50.219 -29.922 33.75 1 19.72 183 ASN B CA 1
ATOM 3119 C C . ASN B 1 183 ? 48.781 -29.391 33.688 1 19.72 183 ASN B C 1
ATOM 3121 O O . ASN B 1 183 ? 48.531 -28.391 33 1 19.72 183 ASN B O 1
ATOM 3125 N N . ASN B 1 184 ? 47.75 -30.188 34.219 1 20.73 184 ASN B N 1
ATOM 3126 C CA . ASN B 1 184 ? 46.312 -30.484 34.344 1 20.73 184 ASN B CA 1
ATOM 3127 C C . ASN B 1 184 ? 45.562 -29.359 35.062 1 20.73 184 ASN B C 1
ATOM 3129 O O . ASN B 1 184 ? 44.344 -29.453 35.281 1 20.73 184 ASN B O 1
ATOM 3133 N N . SER B 1 185 ? 46.219 -28.344 35.75 1 20.48 185 SER B N 1
ATOM 3134 C CA . SER B 1 185 ? 45.5 -27.953 36.938 1 20.48 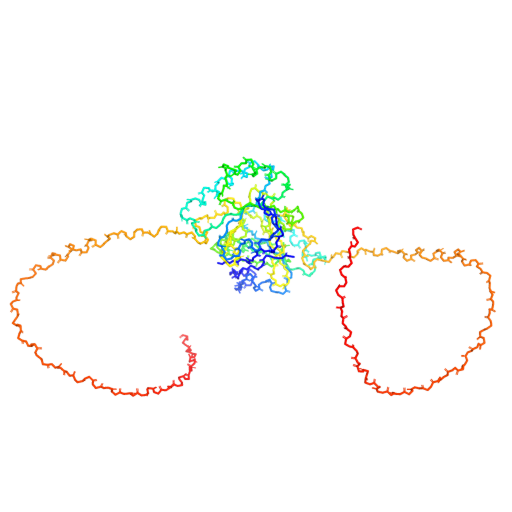185 SER B CA 1
ATOM 3135 C C . SER B 1 185 ? 44.25 -27.172 36.594 1 20.48 185 SER B C 1
ATOM 3137 O O . SER B 1 185 ? 44.188 -26.469 35.594 1 20.48 185 SER B O 1
ATOM 3139 N N . GLY B 1 186 ? 43 -27.438 37.281 1 20.88 186 GLY B N 1
ATOM 3140 C CA . GLY B 1 186 ? 41.562 -27.297 37.406 1 20.88 186 GLY B CA 1
ATOM 3141 C C . GLY B 1 186 ? 41.156 -25.859 37.656 1 20.88 186 GLY B C 1
ATOM 3142 O O . GLY B 1 186 ? 39.969 -25.594 37.875 1 20.88 186 GLY B O 1
ATOM 3143 N N . PHE B 1 187 ? 42.062 -24.766 37.656 1 19.75 187 PHE B N 1
ATOM 3144 C CA . PHE B 1 187 ? 41.656 -23.688 38.562 1 19.75 187 PHE B CA 1
ATOM 3145 C C . PHE B 1 187 ? 40.375 -23 38.062 1 19.75 187 PHE B C 1
ATOM 3147 O O . PHE B 1 187 ? 40.219 -22.781 36.844 1 19.75 187 PHE B O 1
ATOM 3154 N N . GLN B 1 188 ? 39.375 -22.922 39.031 1 21.09 188 GLN B N 1
ATOM 3155 C CA . GLN B 1 188 ? 37.969 -22.469 39.188 1 21.09 188 GLN B CA 1
ATOM 3156 C C . GLN B 1 188 ? 37.875 -20.969 38.938 1 21.09 188 GLN B C 1
ATOM 3158 O O . GLN B 1 188 ? 38.5 -20.172 39.625 1 21.09 188 GLN B O 1
ATOM 3163 N N . THR B 1 189 ? 38 -20.484 37.75 1 21.16 189 THR B N 1
ATOM 3164 C CA . THR B 1 189 ? 38.125 -19.031 37.594 1 21.16 189 THR B CA 1
ATOM 3165 C C . THR B 1 189 ? 36.875 -18.312 38.094 1 21.16 189 THR B C 1
ATOM 3167 O O . THR B 1 189 ? 35.75 -18.75 37.844 1 21.16 189 THR B O 1
ATOM 3170 N N . PRO B 1 190 ? 37.125 -17.453 39.188 1 20.42 190 PRO B N 1
ATOM 3171 C CA . PRO B 1 190 ? 36.156 -16.688 39.969 1 20.42 190 PRO B CA 1
ATOM 3172 C C . PRO B 1 190 ? 35.281 -15.758 39.094 1 20.42 190 PRO B C 1
ATOM 3174 O O . PRO B 1 190 ? 35.688 -15.367 38 1 20.42 190 PRO B O 1
ATOM 3177 N N . THR B 1 191 ? 33.938 -15.688 39.5 1 21.11 191 THR B N 1
ATOM 3178 C CA . THR B 1 191 ? 32.656 -15.133 39.031 1 21.11 191 THR B CA 1
ATOM 3179 C C . THR B 1 191 ? 32.688 -13.609 39.062 1 21.11 191 THR B C 1
ATOM 3181 O O . THR B 1 191 ? 31.703 -12.953 38.719 1 21.11 191 THR B O 1
ATOM 3184 N N . VAL B 1 192 ? 33.875 -12.906 38.781 1 18.08 192 VAL B N 1
ATOM 3185 C CA . VAL B 1 192 ? 33.781 -11.523 39.219 1 18.08 192 VAL B CA 1
ATOM 3186 C C . VAL B 1 192 ? 32.625 -10.82 38.531 1 18.08 192 VAL B C 1
ATOM 3188 O O . VAL B 1 192 ? 32.344 -11.078 37.375 1 18.08 192 VAL B O 1
ATOM 3191 N N . GLN B 1 193 ? 31.719 -10.211 39.375 1 19.52 193 GLN B N 1
ATOM 3192 C CA . GLN B 1 193 ? 30.531 -9.367 39.406 1 19.52 193 GLN B CA 1
ATOM 3193 C C . GLN B 1 193 ? 30.812 -8.016 38.75 1 19.52 193 GLN B C 1
ATOM 3195 O O . GLN B 1 193 ? 31.516 -7.176 39.344 1 19.52 193 GLN B O 1
ATOM 3200 N N . VAL B 1 194 ? 31.406 -7.957 37.594 1 18.52 194 VAL B N 1
ATOM 3201 C CA . VAL B 1 194 ? 31.797 -6.625 37.156 1 18.52 194 VAL B CA 1
ATOM 3202 C C . VAL B 1 194 ? 30.578 -5.719 37.094 1 18.52 194 VAL B C 1
ATOM 3204 O O . VAL B 1 194 ? 29.562 -6.062 36.469 1 18.52 194 VAL B O 1
ATOM 3207 N N . GLU B 1 195 ? 30.484 -4.84 38.094 1 21.38 195 GLU B N 1
ATOM 3208 C CA . GLU B 1 195 ? 29.672 -3.664 38.406 1 21.38 195 GLU B CA 1
ATOM 3209 C C . GLU B 1 195 ? 29.812 -2.604 37.312 1 21.38 195 GLU B C 1
ATOM 3211 O O . GLU B 1 195 ? 30.922 -2.156 37 1 21.38 195 GLU B O 1
ATOM 3216 N N . ARG B 1 196 ? 29.078 -2.711 36.188 1 18.45 196 ARG B N 1
ATOM 3217 C CA . ARG B 1 196 ? 29.125 -1.909 34.969 1 18.45 196 ARG B CA 1
ATOM 3218 C C . ARG B 1 196 ? 28.953 -0.427 35.281 1 18.45 196 ARG B C 1
ATOM 3220 O O . ARG B 1 196 ? 27.891 -0.008 35.719 1 18.45 196 ARG B O 1
ATOM 3227 N N . VAL B 1 197 ? 29.891 0.153 36.062 1 19.12 197 VAL B N 1
ATOM 3228 C CA . VAL B 1 197 ? 29.766 1.573 36.375 1 19.12 197 VAL B CA 1
ATOM 3229 C C . VAL B 1 197 ? 29.828 2.393 35.094 1 19.12 197 VAL B C 1
ATOM 3231 O O . VAL B 1 197 ? 30.766 2.258 34.281 1 19.12 197 VAL B O 1
ATOM 3234 N N . PHE B 1 198 ? 28.672 2.764 34.438 1 19.7 198 PHE B N 1
ATOM 3235 C CA . PHE B 1 198 ? 28.516 3.646 33.281 1 19.7 198 PHE B CA 1
ATOM 3236 C C . PHE B 1 198 ? 29.188 4.988 33.531 1 19.7 198 PHE B C 1
ATOM 3238 O O . PHE B 1 198 ? 28.766 5.742 34.406 1 19.7 198 PHE B O 1
ATOM 3245 N N . GLU B 1 199 ? 30.453 5.012 33.656 1 21.81 199 GLU B N 1
ATOM 3246 C CA . GLU B 1 199 ? 31.141 6.297 33.812 1 21.81 199 GLU B CA 1
ATOM 3247 C C . GLU B 1 199 ? 30.828 7.238 32.656 1 21.81 199 GLU B C 1
ATOM 3249 O O . GL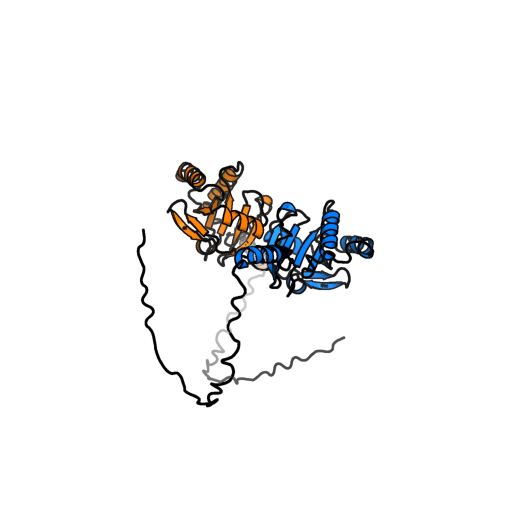U B 1 199 ? 31.016 6.887 31.484 1 21.81 199 GLU B O 1
ATOM 3254 N N . ILE B 1 200 ? 29.891 8.234 32.844 1 22.34 200 ILE B N 1
ATOM 3255 C CA . ILE B 1 200 ? 29.5 9.406 32.062 1 22.34 200 ILE B CA 1
ATOM 3256 C C . ILE B 1 200 ? 30.719 10.273 31.781 1 22.34 200 ILE B C 1
ATOM 3258 O O . ILE B 1 200 ? 31.375 10.758 32.719 1 22.34 200 ILE B O 1
ATOM 3262 N N . ASP B 1 201 ? 31.625 9.828 30.953 1 19.55 201 ASP B N 1
ATOM 3263 C CA . ASP B 1 201 ? 32.719 10.758 30.641 1 19.55 201 ASP B CA 1
ATOM 3264 C C . ASP B 1 201 ? 32.156 12.078 30.109 1 19.55 201 ASP B C 1
ATOM 3266 O O . ASP B 1 201 ? 31.281 12.094 29.25 1 19.55 201 ASP B O 1
ATOM 3270 N N . ASP B 1 202 ? 32.375 13.211 30.875 1 20.38 202 ASP B N 1
ATOM 3271 C CA . ASP B 1 202 ? 32.25 14.664 30.828 1 20.38 202 ASP B CA 1
ATOM 3272 C C . ASP B 1 202 ? 33 15.227 29.609 1 20.38 202 ASP B C 1
ATOM 3274 O O . ASP B 1 202 ? 33.062 16.453 29.422 1 20.38 202 ASP B O 1
ATOM 3278 N N . ASP B 1 203 ? 33.656 14.555 28.688 1 19.69 203 ASP B N 1
ATOM 3279 C CA . ASP B 1 203 ? 34.562 15.438 27.953 1 19.69 203 ASP B CA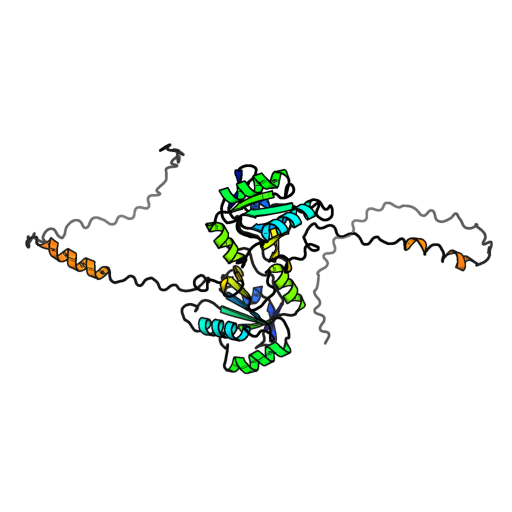 1
ATOM 3280 C C . ASP B 1 203 ? 33.75 16.359 27.016 1 19.69 203 ASP B C 1
ATOM 3282 O O . ASP B 1 203 ? 32.969 15.883 26.203 1 19.69 203 ASP B O 1
ATOM 3286 N N . PHE B 1 204 ? 33.469 17.781 27.406 1 18.61 204 PHE B N 1
ATOM 3287 C CA . PHE B 1 204 ? 33.625 18.812 26.391 1 18.61 204 PHE B CA 1
ATOM 3288 C C . PHE B 1 204 ? 34.969 18.703 25.672 1 18.61 204 PHE B C 1
ATOM 3290 O O . PHE B 1 204 ? 35.938 18.25 26.266 1 18.61 204 PHE B O 1
#